Protein AF-A0A1Q8IS11-F1 (afdb_monomer_lite)

Sequence (411 aa):
MTTLADLKPVTKQFVRDIAEKVDHTGHVSLDNYISMMSGQPSTVDTETDCFSIWSDIADAGNDSANPKVLKAGTDANGHAGGGCVFPARVKTFPNQLDNAKLTWKGYMGDMGNDLNRDGTKTCSFPTRTAKLAGTDPAKAVDGTQSAQASSASGDVKADAYATRHNPFVYFHSIIDDIDYCDQHVVNLDDNLENDLKSIDTTPNFVYITPNLCDDGHDGDGTGAAGKGCKSGAAGGLTSIDAFLKKWIPIIQASAAYKQDGLIIINFDESNASSSPMTTTFNSAYTQMNLTINLTGESCCNQQTGPNVKRPEDQIMSTLPIAYASTLGINASSLPSTVQTIQIGMHYDGVGGDRTGAVLLSPFIKAGTTSTTGYNHYSLLKSLEDRFGIPEYLGYADDSKLVTFGSDIFTQ

Radius of gyration: 21.19 Å; chains: 1; bounding box: 54×52×59 Å

Foldseek 3Di:
DDAPVLCVVLCVVPQAKAKAKAWEQAQDQQQRLLCLWQVEGDFLCRSVLNQAQAFAFAFPAADPVDNLYTQGAQTPVRQGRDHQAYELVRDTPVVLCVVVVFFAAEAWEQQVVPCLQQVDQFLGDFLNSCVSVVHDSRRTGNSQPAWDAADPVRNRHTGQTGVSNVNQSRYCNQVVPVVNRRVHGGHHVVPQLVQLQAPVSPGPYYHYDHGQQQNQPQFPQPLPVPRHGSHSHRGHSNNVSVVCVPVVVSNCPGPNQVVWDKDKADHNFDDLVPADWDWDADPQLQEIEIEREQQADADLPRDQHNNDDAFDKDWSDKAFLVCCVVVVHDSVPGDPNHGIYIYMYTYHDSIRGMHIMMMHGPQFGRPQYDHDYHYSLLSSLQVCVVSVPPDRGHNVPPPSRDHDDCSGRVD

pLDDT: mean 90.42, std 12.47, range [31.88, 98.88]

Structure (mmCIF, N/CA/C/O backbone):
data_AF-A0A1Q8IS11-F1
#
_entry.id   AF-A0A1Q8IS11-F1
#
loop_
_atom_site.group_PDB
_atom_site.id
_atom_site.type_symbol
_atom_site.label_atom_id
_atom_site.label_alt_id
_atom_site.label_comp_id
_atom_site.label_asym_id
_atom_site.label_entity_id
_atom_site.label_seq_id
_atom_site.pdbx_PDB_ins_code
_atom_site.Cartn_x
_atom_site.Cartn_y
_atom_site.Cartn_z
_atom_site.occupancy
_atom_site.B_iso_or_equiv
_atom_site.auth_seq_id
_atom_site.auth_comp_id
_atom_site.auth_asym_id
_atom_site.auth_atom_id
_atom_site.pdbx_PDB_model_num
ATOM 1 N N . MET A 1 1 ? 16.739 10.574 5.857 1.00 31.88 1 MET A N 1
ATOM 2 C CA . MET A 1 1 ? 16.396 10.055 7.197 1.00 31.88 1 MET A CA 1
ATOM 3 C C . MET A 1 1 ? 15.252 10.879 7.746 1.00 31.88 1 MET A C 1
ATOM 5 O O . MET A 1 1 ? 15.503 11.950 8.280 1.00 31.88 1 MET A O 1
ATOM 9 N N . THR A 1 2 ? 14.021 10.408 7.578 1.00 38.34 2 THR A N 1
ATOM 10 C CA . THR A 1 2 ? 12.890 10.922 8.354 1.00 38.34 2 THR A CA 1
ATOM 11 C C . THR A 1 2 ? 12.965 10.229 9.702 1.00 38.34 2 THR A C 1
ATOM 13 O O . THR A 1 2 ? 12.857 9.009 9.795 1.00 38.34 2 THR A O 1
ATOM 16 N N . THR A 1 3 ? 13.281 10.979 10.744 1.00 35.69 3 THR A N 1
ATOM 17 C CA . THR A 1 3 ? 13.329 10.462 12.106 1.00 35.69 3 THR A CA 1
ATOM 18 C C . THR A 1 3 ? 12.044 10.837 12.826 1.00 35.69 3 THR A C 1
ATOM 20 O O . THR A 1 3 ? 11.398 11.834 12.520 1.00 35.69 3 THR A O 1
ATOM 23 N N . LEU A 1 4 ? 11.722 10.108 13.890 1.00 34.75 4 LEU A N 1
ATOM 24 C CA . LEU A 1 4 ? 10.670 10.477 14.844 1.00 34.75 4 LEU A CA 1
ATOM 25 C C . LEU A 1 4 ? 10.847 11.906 15.416 1.00 34.75 4 LEU A C 1
ATOM 27 O O . LEU A 1 4 ? 9.915 12.486 15.971 1.00 34.75 4 LEU A O 1
ATOM 31 N N . ALA A 1 5 ? 12.045 12.499 15.288 1.00 37.09 5 ALA A N 1
ATOM 32 C CA . ALA A 1 5 ? 12.305 13.885 15.655 1.00 37.09 5 ALA A CA 1
ATOM 33 C C . ALA A 1 5 ? 11.719 14.910 14.666 1.00 37.09 5 ALA A C 1
ATOM 35 O O . ALA A 1 5 ? 11.425 16.025 15.095 1.00 37.09 5 ALA A O 1
ATOM 36 N N . ASP A 1 6 ? 11.496 14.535 13.408 1.00 41.81 6 ASP A N 1
ATOM 37 C CA . ASP A 1 6 ? 10.987 15.422 12.356 1.00 41.81 6 ASP A CA 1
ATOM 38 C C . ASP A 1 6 ? 9.456 15.573 12.417 1.00 41.81 6 ASP A C 1
ATOM 40 O O . ASP A 1 6 ? 8.917 16.597 12.007 1.00 41.81 6 ASP A O 1
ATOM 44 N N . LEU A 1 7 ? 8.764 14.628 13.069 1.00 42.56 7 LEU A N 1
ATOM 45 C CA . LEU A 1 7 ? 7.340 14.722 13.429 1.00 42.56 7 LEU A CA 1
ATOM 46 C C . LEU A 1 7 ? 7.083 15.494 14.742 1.00 42.56 7 LEU A C 1
ATOM 48 O O . LEU A 1 7 ? 5.935 15.733 15.119 1.00 42.56 7 LEU A O 1
ATOM 52 N N . LYS A 1 8 ? 8.127 15.938 15.461 1.00 40.38 8 LYS A N 1
ATOM 53 C CA . LYS A 1 8 ? 7.973 16.688 16.729 1.00 40.38 8 LYS A CA 1
ATOM 54 C C . LYS A 1 8 ? 7.176 18.002 16.644 1.00 40.38 8 LYS A C 1
ATOM 56 O O . LYS A 1 8 ? 6.603 18.387 17.668 1.00 40.38 8 LYS A O 1
ATOM 61 N N . PRO A 1 9 ? 7.120 18.736 15.513 1.00 44.47 9 PRO A N 1
ATOM 62 C CA . PRO A 1 9 ? 6.219 19.881 15.388 1.00 44.47 9 PRO A CA 1
ATOM 63 C C . PRO A 1 9 ? 4.739 19.469 15.408 1.00 44.47 9 PRO A C 1
ATOM 65 O O . PRO A 1 9 ? 3.927 20.216 15.955 1.00 44.47 9 PRO A O 1
ATOM 68 N N . VAL A 1 10 ? 4.414 18.277 14.889 1.00 42.47 10 VAL A N 1
ATOM 69 C CA . VAL A 1 10 ? 3.058 17.702 14.872 1.00 42.47 10 VAL A CA 1
ATOM 70 C C . VAL A 1 10 ? 2.646 17.288 16.290 1.00 42.47 10 VAL A C 1
ATOM 72 O O . VAL A 1 10 ? 1.553 17.609 16.744 1.00 42.47 10 VAL A O 1
ATOM 75 N N . THR A 1 11 ? 3.558 16.676 17.054 1.00 42.41 11 THR A N 1
ATOM 76 C CA . THR A 1 11 ? 3.257 16.059 18.364 1.00 42.41 11 THR A CA 1
ATOM 77 C C . THR A 1 11 ? 3.253 17.015 19.562 1.00 42.41 11 THR A C 1
ATOM 79 O O . THR A 1 11 ? 2.753 16.662 20.630 1.00 42.41 11 THR A O 1
ATOM 82 N N . LYS A 1 12 ? 3.727 18.266 19.436 1.00 39.38 12 LYS A N 1
ATOM 83 C CA . LYS A 1 12 ? 3.668 19.239 20.553 1.00 39.38 12 LYS A CA 1
ATOM 84 C C . LYS A 1 12 ? 2.240 19.597 20.988 1.00 39.38 12 LYS A C 1
ATOM 86 O O . LYS A 1 12 ? 2.052 19.963 22.147 1.00 39.38 12 LYS A O 1
ATOM 91 N N . GLN A 1 13 ? 1.251 19.480 20.099 1.00 38.78 13 GLN A N 1
ATOM 92 C CA . GLN A 1 13 ? -0.168 19.679 20.432 1.00 38.78 13 GLN A CA 1
ATOM 93 C C . GLN A 1 13 ? -0.828 18.389 20.972 1.00 38.78 13 GLN A C 1
ATOM 95 O O . GLN A 1 13 ? -1.862 18.460 21.635 1.00 38.78 13 GLN A O 1
ATOM 100 N N . PHE A 1 14 ? -0.210 17.226 20.738 1.00 43.41 14 PHE A N 1
ATOM 101 C CA . PHE A 1 14 ? -0.765 15.893 20.979 1.00 43.41 14 PHE A CA 1
ATOM 102 C C . PHE A 1 14 ? 0.185 15.045 21.836 1.00 43.41 14 PHE A C 1
ATOM 104 O O . PHE A 1 14 ? 0.576 13.966 21.442 1.00 43.41 14 PHE A O 1
ATOM 111 N N . VAL A 1 15 ? 0.612 15.508 23.015 1.00 33.94 15 VAL A N 1
ATOM 112 C CA . VAL A 1 15 ? 1.501 14.703 23.882 1.00 33.94 15 VAL A CA 1
ATOM 113 C C . VAL A 1 15 ? 0.713 13.533 24.503 1.00 33.94 15 VAL A C 1
ATOM 115 O O . VAL A 1 15 ? 0.261 13.629 25.647 1.00 33.94 15 VAL A O 1
ATOM 118 N N . ARG A 1 16 ? 0.500 12.447 23.741 1.00 45.62 16 ARG A N 1
ATOM 119 C CA . ARG A 1 16 ? -0.103 11.166 24.170 1.00 45.62 16 ARG A CA 1
ATOM 120 C C . ARG A 1 16 ? 0.526 9.933 23.494 1.00 45.62 16 ARG A C 1
ATOM 122 O O . ARG A 1 16 ? -0.099 8.881 23.457 1.00 45.62 16 ARG A O 1
ATOM 129 N N . ASP A 1 17 ? 1.760 10.044 23.017 1.00 49.34 17 ASP A N 1
ATOM 130 C CA . ASP A 1 17 ? 2.193 9.212 21.885 1.00 49.34 17 ASP A CA 1
ATOM 131 C C . ASP A 1 17 ? 3.237 8.167 22.283 1.00 49.34 17 ASP A C 1
ATOM 133 O O . ASP A 1 17 ? 4.043 8.427 23.186 1.00 49.34 17 ASP A O 1
ATOM 137 N N . ILE A 1 18 ? 3.240 7.026 21.578 1.00 51.34 18 ILE A N 1
ATOM 138 C CA . ILE A 1 18 ? 4.389 6.110 21.546 1.00 51.34 18 ILE A CA 1
ATOM 139 C C . ILE A 1 18 ? 5.316 6.478 20.398 1.00 51.34 18 ILE A C 1
ATOM 141 O O . ILE A 1 18 ? 4.860 6.736 19.296 1.00 51.34 18 ILE A O 1
ATOM 145 N N . ALA A 1 19 ? 6.617 6.504 20.665 1.00 56.28 19 ALA A N 1
ATOM 146 C CA . ALA A 1 19 ? 7.653 6.528 19.643 1.00 56.28 19 ALA A CA 1
ATOM 147 C C . ALA A 1 19 ? 8.248 5.125 19.511 1.00 56.28 19 ALA A C 1
ATOM 149 O O . ALA A 1 19 ? 8.903 4.653 20.448 1.00 56.28 19 ALA A O 1
ATOM 150 N N . GLU A 1 20 ? 8.019 4.476 18.373 1.00 59.84 20 GLU A N 1
ATOM 151 C CA . GLU A 1 20 ? 8.455 3.100 18.128 1.00 59.84 20 GLU A CA 1
ATOM 152 C C . GLU A 1 20 ? 9.452 3.010 16.985 1.00 59.84 20 GLU A C 1
ATOM 154 O O . GLU A 1 20 ? 9.694 3.961 16.245 1.00 59.84 20 GLU A O 1
ATOM 159 N N . LYS A 1 21 ? 10.059 1.838 16.875 1.00 66.12 21 LYS A N 1
ATOM 160 C CA . LYS A 1 21 ? 11.059 1.509 15.881 1.00 66.12 21 LYS A CA 1
ATOM 161 C C . LYS A 1 21 ? 10.527 0.337 15.065 1.00 66.12 21 LYS A C 1
ATOM 163 O O . LYS A 1 21 ? 10.546 -0.787 15.562 1.00 66.12 21 LYS A O 1
ATOM 168 N N . VAL A 1 22 ? 10.082 0.628 13.848 1.00 73.38 22 VAL A N 1
ATOM 169 C CA . VAL A 1 22 ? 9.488 -0.358 12.941 1.00 73.38 22 VAL A CA 1
ATOM 170 C C . VAL A 1 22 ? 10.417 -0.562 11.752 1.00 73.38 22 VAL A C 1
ATOM 172 O O . VAL A 1 22 ? 10.880 0.404 11.142 1.00 73.38 22 VAL A O 1
ATOM 175 N N . ASP A 1 23 ? 10.726 -1.818 11.468 1.00 78.31 23 ASP A N 1
ATOM 176 C CA . ASP A 1 23 ? 11.488 -2.246 10.303 1.00 78.31 23 ASP A CA 1
ATOM 177 C C . ASP A 1 23 ? 10.505 -2.667 9.198 1.00 78.31 23 ASP A C 1
ATOM 179 O O . ASP A 1 23 ? 9.564 -3.421 9.441 1.00 78.31 23 ASP A O 1
ATOM 183 N N . HIS A 1 24 ? 10.690 -2.162 7.983 1.00 79.81 24 HIS A N 1
ATOM 184 C CA . HIS A 1 24 ? 9.765 -2.414 6.873 1.00 79.81 24 HIS A CA 1
ATOM 185 C C . HIS A 1 24 ? 10.106 -3.747 6.213 1.00 79.81 24 HIS A C 1
ATOM 187 O O . HIS A 1 24 ? 11.217 -4.276 6.353 1.00 79.81 24 HIS A O 1
ATOM 193 N N . THR A 1 25 ? 9.146 -4.312 5.491 1.00 81.94 25 THR A N 1
ATOM 194 C CA . THR A 1 25 ? 9.312 -5.611 4.842 1.00 81.94 25 THR A CA 1
ATOM 195 C C . THR A 1 25 ? 9.856 -5.541 3.419 1.00 81.94 25 THR A C 1
ATOM 197 O O . THR A 1 25 ? 10.263 -6.574 2.896 1.00 81.94 25 THR A O 1
ATOM 200 N N . GLY A 1 26 ? 9.901 -4.345 2.835 1.00 83.44 26 GLY A N 1
ATOM 201 C CA . GLY A 1 26 ? 10.316 -4.092 1.461 1.00 83.44 26 GLY A CA 1
ATOM 202 C C . GLY A 1 26 ? 10.791 -2.659 1.227 1.00 83.44 26 GLY A C 1
ATOM 203 O O . GLY A 1 26 ? 10.604 -1.790 2.072 1.00 83.44 26 GLY A O 1
ATOM 204 N N . HIS A 1 27 ? 11.456 -2.400 0.104 1.00 83.75 27 HIS A N 1
ATOM 205 C CA . HIS A 1 27 ? 12.133 -1.116 -0.154 1.00 83.75 27 HIS A CA 1
ATOM 206 C C . HIS A 1 27 ? 11.302 -0.081 -0.917 1.00 83.75 27 HIS A C 1
ATOM 208 O O . HIS A 1 27 ? 11.770 1.041 -1.118 1.00 83.75 27 HIS A O 1
ATOM 214 N N . VAL A 1 28 ? 10.121 -0.475 -1.377 1.00 87.00 28 VAL A N 1
ATOM 215 C CA . VAL A 1 28 ? 9.172 0.368 -2.105 1.00 87.00 28 VAL A CA 1
ATOM 216 C C . VAL A 1 28 ? 7.803 0.250 -1.442 1.00 87.00 28 VAL A C 1
ATOM 218 O O . VAL A 1 28 ? 7.629 -0.552 -0.532 1.00 87.00 28 VAL A O 1
ATOM 221 N N . SER A 1 29 ? 6.820 1.023 -1.874 1.00 91.38 29 SER A N 1
ATOM 222 C CA . SER A 1 29 ? 5.549 1.111 -1.159 1.00 91.38 29 SER A CA 1
ATOM 223 C C . SER A 1 29 ? 4.755 -0.198 -1.136 1.00 91.38 29 SER A C 1
ATOM 225 O O . SER A 1 29 ? 4.300 -0.665 -0.088 1.00 91.38 29 SER A O 1
ATOM 227 N N . LEU A 1 30 ? 4.557 -0.817 -2.296 1.00 94.94 30 LEU A N 1
ATOM 228 C CA . LEU A 1 30 ? 3.532 -1.840 -2.491 1.00 94.94 30 LEU A CA 1
ATOM 229 C C . LEU A 1 30 ? 3.745 -3.107 -1.650 1.00 94.94 30 LEU A C 1
ATOM 231 O O . LEU A 1 30 ? 2.803 -3.621 -1.038 1.00 94.94 30 LEU A O 1
ATOM 235 N N . ASP A 1 31 ? 4.960 -3.644 -1.620 1.00 92.81 31 ASP A N 1
ATOM 236 C CA . ASP A 1 31 ? 5.249 -4.895 -0.917 1.00 92.81 31 ASP A CA 1
ATOM 237 C C . ASP A 1 31 ? 5.097 -4.768 0.607 1.00 92.81 31 ASP A C 1
ATOM 239 O O . ASP A 1 31 ? 4.679 -5.720 1.281 1.00 92.81 31 ASP A O 1
ATOM 243 N N . ASN A 1 32 ? 5.319 -3.575 1.151 1.00 94.25 32 ASN A N 1
ATOM 244 C CA . ASN A 1 32 ? 5.019 -3.241 2.536 1.00 94.25 32 ASN A CA 1
ATOM 245 C C . ASN A 1 32 ? 3.517 -3.259 2.829 1.00 94.25 32 ASN A C 1
ATOM 247 O O . ASN A 1 32 ? 3.076 -3.897 3.791 1.00 94.25 32 ASN A O 1
ATOM 251 N N . TYR A 1 33 ? 2.711 -2.634 1.969 1.00 96.50 33 TYR A N 1
ATOM 252 C CA . TYR A 1 33 ? 1.252 -2.652 2.077 1.00 96.50 33 TYR A CA 1
ATOM 253 C C . TYR A 1 33 ? 0.671 -4.072 1.985 1.00 96.50 33 TYR A C 1
ATOM 255 O O . TYR A 1 33 ? -0.190 -4.451 2.789 1.00 96.50 33 TYR A O 1
ATOM 263 N N . ILE A 1 34 ? 1.187 -4.890 1.063 1.00 97.50 34 ILE A N 1
ATOM 264 C CA . ILE A 1 34 ? 0.843 -6.314 0.928 1.00 97.50 34 ILE A CA 1
ATOM 265 C C . ILE A 1 34 ? 1.185 -7.078 2.210 1.00 97.50 34 ILE A C 1
ATOM 267 O O . ILE A 1 34 ? 0.345 -7.826 2.727 1.00 97.50 34 ILE A O 1
ATOM 271 N N . SER A 1 35 ? 2.384 -6.864 2.753 1.00 96.00 35 SER A N 1
ATOM 272 C CA . SER A 1 35 ? 2.850 -7.533 3.969 1.00 96.00 35 SER A CA 1
ATOM 273 C C . SER A 1 35 ? 1.969 -7.196 5.170 1.00 96.00 35 SER A C 1
ATOM 275 O O . SER A 1 35 ? 1.545 -8.106 5.886 1.00 96.00 35 SER A O 1
ATOM 277 N N . MET A 1 36 ? 1.613 -5.917 5.346 1.00 95.75 36 MET A N 1
ATOM 278 C CA . MET A 1 36 ? 0.728 -5.466 6.425 1.00 95.75 36 MET A CA 1
ATOM 279 C C . MET A 1 36 ? -0.668 -6.092 6.345 1.00 95.75 36 MET A C 1
ATOM 281 O O . MET A 1 36 ? -1.251 -6.387 7.383 1.00 95.75 36 MET A O 1
ATOM 285 N N . MET A 1 37 ? -1.226 -6.287 5.145 1.00 97.75 37 MET A N 1
ATOM 286 C CA . MET A 1 37 ? -2.617 -6.739 4.988 1.00 97.75 37 MET A CA 1
ATOM 287 C C . MET A 1 37 ? -2.779 -8.239 4.741 1.00 97.75 37 MET A C 1
ATOM 289 O O . MET A 1 37 ? -3.901 -8.730 4.798 1.00 97.75 37 MET A O 1
ATOM 293 N N . SER A 1 38 ? -1.717 -8.983 4.436 1.00 98.31 38 SER A N 1
ATOM 294 C CA . SER A 1 38 ? -1.836 -10.402 4.053 1.00 98.31 38 SER A CA 1
ATOM 295 C C . SER A 1 38 ? -0.737 -11.313 4.594 1.00 98.31 38 SER A C 1
ATOM 297 O O . SER A 1 38 ? -0.804 -12.534 4.431 1.00 98.31 38 SER A O 1
ATOM 299 N N . GLY A 1 39 ? 0.317 -10.736 5.173 1.00 97.50 39 GLY A N 1
ATOM 300 C CA . GLY A 1 39 ? 1.503 -11.473 5.587 1.00 97.50 39 GLY A CA 1
ATOM 301 C C . GLY A 1 39 ? 2.279 -12.099 4.425 1.00 97.50 39 GLY A C 1
ATOM 302 O O . GLY A 1 39 ? 3.190 -12.887 4.674 1.00 97.50 39 GLY A O 1
ATOM 303 N N . GLN A 1 40 ? 1.918 -11.810 3.171 1.00 97.88 40 GLN A N 1
ATOM 304 C CA . GLN A 1 40 ? 2.661 -12.284 2.009 1.00 97.88 40 GLN A CA 1
ATOM 305 C C . GLN A 1 40 ? 3.934 -11.448 1.825 1.00 97.88 40 GLN A C 1
ATOM 307 O O . GLN A 1 40 ? 3.857 -10.226 1.932 1.00 97.88 40 GLN A O 1
ATOM 312 N N . PRO A 1 41 ? 5.082 -12.082 1.529 1.00 95.25 41 PRO A N 1
ATOM 313 C CA . PRO A 1 41 ? 6.267 -11.377 1.062 1.00 95.25 41 PRO A CA 1
ATOM 314 C C . PRO A 1 41 ? 6.088 -10.902 -0.383 1.00 95.25 41 PRO A C 1
ATOM 316 O O . PRO A 1 41 ? 5.142 -11.303 -1.071 1.00 95.25 41 PRO A O 1
ATOM 319 N N . SER A 1 42 ? 7.034 -10.091 -0.853 1.00 93.12 42 SER A N 1
ATOM 320 C CA . SER A 1 42 ? 7.043 -9.586 -2.221 1.00 93.12 42 SER A CA 1
ATOM 321 C C . SER A 1 42 ? 7.127 -10.701 -3.273 1.00 93.12 42 SER A C 1
ATOM 323 O O . SER A 1 42 ? 7.607 -11.813 -3.027 1.00 93.12 42 SER A O 1
ATOM 325 N N . THR A 1 43 ? 6.645 -10.390 -4.471 1.00 93.44 43 THR A N 1
ATOM 326 C CA . THR A 1 43 ? 7.052 -10.981 -5.746 1.00 93.44 43 THR A CA 1
ATOM 327 C C . THR A 1 43 ? 8.051 -10.052 -6.438 1.00 93.44 43 THR A C 1
ATOM 329 O O . THR A 1 43 ? 8.249 -8.914 -6.007 1.00 93.44 43 THR A O 1
ATOM 332 N N . VAL A 1 44 ? 8.628 -10.513 -7.550 1.00 91.50 44 VAL A N 1
ATOM 333 C CA . VAL A 1 44 ? 9.525 -9.706 -8.398 1.00 91.50 44 VAL A CA 1
ATOM 334 C C . VAL A 1 44 ? 8.859 -8.407 -8.875 1.00 91.50 44 VAL A C 1
ATOM 336 O O . VAL A 1 44 ? 9.507 -7.368 -8.963 1.00 91.50 44 VAL A O 1
ATOM 339 N N . ASP A 1 45 ? 7.555 -8.434 -9.163 1.00 92.12 45 ASP A N 1
ATOM 340 C CA . ASP A 1 45 ? 6.854 -7.243 -9.649 1.00 92.12 45 ASP A CA 1
ATOM 341 C C . ASP A 1 45 ? 6.380 -6.347 -8.494 1.00 92.12 45 ASP A C 1
ATOM 343 O O . ASP A 1 45 ? 6.439 -5.123 -8.610 1.00 92.12 45 ASP A O 1
ATOM 347 N N . THR A 1 46 ? 5.976 -6.904 -7.344 1.00 93.44 46 THR A N 1
ATOM 348 C CA . THR A 1 46 ? 5.519 -6.069 -6.218 1.00 93.44 46 THR A CA 1
ATOM 349 C C . THR A 1 46 ? 6.662 -5.348 -5.507 1.00 93.44 46 THR A C 1
ATOM 351 O O . THR A 1 46 ? 6.437 -4.261 -4.992 1.00 93.44 46 THR A O 1
ATOM 354 N N . GLU A 1 47 ? 7.887 -5.898 -5.500 1.00 89.75 47 GLU A N 1
ATOM 355 C CA . GLU A 1 47 ? 9.075 -5.190 -4.970 1.00 89.75 47 GLU A CA 1
ATOM 356 C C . GLU A 1 47 ? 9.543 -4.035 -5.870 1.00 89.75 47 GLU A C 1
ATOM 358 O O . GLU A 1 47 ? 10.489 -3.324 -5.533 1.00 89.75 47 GLU A O 1
ATOM 363 N N . THR A 1 48 ? 8.867 -3.836 -7.006 1.00 89.06 48 THR A N 1
ATOM 364 C CA . THR A 1 48 ? 9.032 -2.697 -7.913 1.00 89.06 48 THR A CA 1
ATOM 365 C C . THR A 1 48 ? 7.718 -1.928 -8.089 1.00 89.06 48 THR A C 1
ATOM 367 O O . THR A 1 48 ? 7.469 -1.373 -9.152 1.00 89.06 48 THR A O 1
ATOM 370 N N . ASP A 1 49 ? 6.827 -1.924 -7.091 1.00 92.75 49 ASP A N 1
ATOM 371 C CA . ASP A 1 49 ? 5.526 -1.230 -7.135 1.00 92.75 49 ASP A CA 1
ATOM 372 C C . ASP A 1 49 ? 4.628 -1.590 -8.329 1.00 92.75 49 ASP A C 1
ATOM 374 O O . ASP A 1 49 ? 3.666 -0.878 -8.627 1.00 92.75 49 ASP A O 1
ATOM 378 N N . CYS A 1 50 ? 4.909 -2.695 -9.024 1.00 92.69 50 CYS A N 1
ATOM 379 C CA . CYS A 1 50 ? 4.221 -3.066 -10.251 1.00 92.69 50 CYS A CA 1
ATOM 380 C C . CYS A 1 50 ? 4.265 -1.978 -11.344 1.00 92.69 50 CYS A C 1
ATOM 382 O O . CYS A 1 50 ? 3.271 -1.744 -12.033 1.00 92.69 50 CYS A O 1
ATOM 384 N N . PHE A 1 51 ? 5.423 -1.328 -11.548 1.00 86.88 51 PHE A N 1
ATOM 385 C CA . PHE A 1 51 ? 5.617 -0.319 -12.612 1.00 86.88 51 PHE A CA 1
ATOM 386 C C . PHE A 1 51 ? 5.365 -0.840 -14.035 1.00 86.88 51 PHE A C 1
ATOM 388 O O . PHE A 1 51 ? 5.114 -0.055 -14.954 1.00 86.88 51 PHE A O 1
ATOM 395 N N . SER A 1 52 ? 5.497 -2.149 -14.230 1.00 85.62 52 SER A N 1
ATOM 396 C CA . SER A 1 52 ? 5.363 -2.803 -15.528 1.00 85.62 52 SER A CA 1
ATOM 397 C C . SER A 1 52 ? 3.898 -3.147 -15.832 1.00 85.62 52 SER A C 1
ATOM 399 O O . SER A 1 52 ? 2.961 -2.442 -15.456 1.00 85.62 52 SER A O 1
ATOM 401 N N . ILE A 1 53 ? 3.684 -4.214 -16.597 1.00 88.75 53 ILE A N 1
ATOM 402 C CA . ILE A 1 53 ? 2.353 -4.705 -16.919 1.00 88.75 53 ILE A CA 1
ATOM 403 C C . ILE A 1 53 ? 1.648 -5.204 -15.654 1.00 88.75 53 ILE A C 1
ATOM 405 O O . ILE A 1 53 ? 2.186 -6.010 -14.895 1.00 88.75 53 ILE A O 1
ATOM 409 N N . TRP A 1 54 ? 0.423 -4.735 -15.444 1.00 93.62 54 TRP A N 1
ATOM 410 C CA . TRP A 1 54 ? -0.427 -5.228 -14.375 1.00 93.62 54 TRP A CA 1
ATOM 411 C C . TRP A 1 54 ? -0.881 -6.642 -14.722 1.00 93.62 54 TRP A C 1
ATOM 413 O O . TRP A 1 54 ? -1.605 -6.849 -15.698 1.00 93.62 54 TRP A O 1
ATOM 423 N N . SER A 1 55 ? -0.447 -7.621 -13.935 1.00 94.00 55 SER A N 1
ATOM 424 C CA . SER A 1 55 ? -0.667 -9.034 -14.234 1.00 94.00 55 SER A CA 1
ATOM 425 C C . SER A 1 55 ? -0.986 -9.848 -12.988 1.00 94.00 55 SER A C 1
ATOM 427 O O . SER A 1 55 ? -0.633 -9.477 -11.866 1.00 94.00 55 SER A O 1
ATOM 429 N N . ASP A 1 56 ? -1.661 -10.972 -13.194 1.00 96.00 56 ASP A N 1
ATOM 430 C CA . ASP A 1 56 ? -1.974 -11.909 -12.123 1.00 96.00 56 ASP A CA 1
ATOM 431 C C . ASP A 1 56 ? -0.743 -12.757 -11.801 1.00 96.00 56 ASP A C 1
ATOM 433 O O . ASP A 1 56 ? -0.007 -13.196 -12.693 1.00 96.00 56 ASP A O 1
ATOM 437 N N . ILE A 1 57 ? -0.542 -13.041 -10.518 1.00 96.38 57 ILE A N 1
ATOM 438 C CA . ILE A 1 57 ? 0.485 -13.981 -10.085 1.00 96.38 57 ILE A CA 1
ATOM 439 C C . ILE A 1 57 ? 0.083 -15.383 -10.538 1.00 96.38 57 ILE A C 1
ATOM 441 O O . ILE A 1 57 ? -0.980 -15.900 -10.180 1.00 96.38 57 ILE A O 1
ATOM 445 N N . ALA A 1 58 ? 0.969 -16.043 -11.284 1.00 95.88 58 ALA A N 1
ATOM 446 C CA . ALA A 1 58 ? 0.807 -17.457 -11.584 1.00 95.88 58 ALA A CA 1
ATOM 447 C C . ALA A 1 58 ? 0.931 -18.276 -10.294 1.00 95.88 58 ALA A C 1
ATOM 449 O O . ALA A 1 58 ? 1.986 -18.318 -9.667 1.00 95.88 58 ALA A O 1
ATOM 450 N N . ASP A 1 59 ? -0.138 -18.954 -9.898 1.00 96.19 59 ASP A N 1
ATOM 451 C CA . ASP A 1 59 ? -0.162 -19.759 -8.681 1.00 96.19 59 ASP A CA 1
ATOM 452 C C . ASP A 1 59 ? 0.629 -21.069 -8.856 1.00 96.19 59 ASP A C 1
ATOM 454 O O . ASP A 1 59 ? 0.208 -21.972 -9.582 1.00 96.19 59 ASP A O 1
ATOM 458 N N . ALA A 1 60 ? 1.771 -21.191 -8.173 1.00 96.88 60 ALA A N 1
ATOM 459 C CA . ALA A 1 60 ? 2.586 -22.408 -8.133 1.00 96.88 60 ALA A CA 1
ATOM 460 C C . ALA A 1 60 ? 2.499 -23.139 -6.781 1.00 96.88 60 ALA A C 1
ATOM 462 O O . ALA A 1 60 ? 3.395 -23.911 -6.419 1.00 96.88 60 ALA A O 1
ATOM 463 N N . GLY A 1 61 ? 1.407 -22.925 -6.046 1.00 97.19 61 GLY A N 1
ATOM 464 C CA . GLY A 1 61 ? 1.144 -23.528 -4.748 1.00 97.19 61 GLY A CA 1
ATOM 465 C C . GL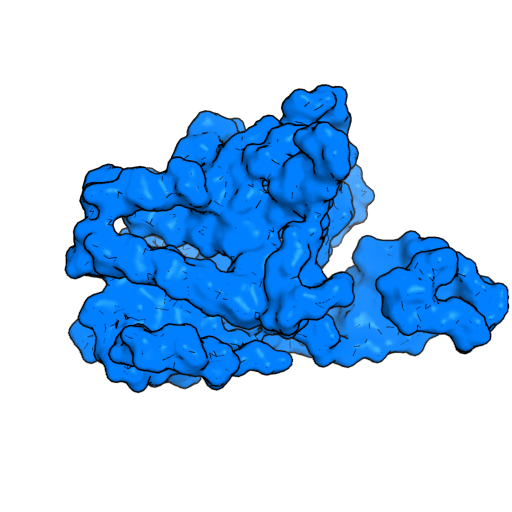Y A 1 61 ? 1.686 -22.698 -3.589 1.00 97.19 61 GLY A C 1
ATOM 466 O O . GLY A 1 61 ? 1.744 -21.469 -3.640 1.00 97.19 61 GLY A O 1
ATOM 467 N N . ASN A 1 62 ? 2.043 -23.377 -2.505 1.00 97.56 62 ASN A N 1
ATOM 468 C CA . ASN A 1 62 ? 2.518 -22.727 -1.291 1.00 97.56 62 ASN A CA 1
ATOM 469 C C . ASN A 1 62 ? 4.020 -22.927 -1.121 1.00 97.56 62 ASN A C 1
ATOM 471 O O . ASN A 1 62 ? 4.599 -23.893 -1.631 1.00 97.56 62 ASN A O 1
ATOM 475 N N . ASP A 1 63 ? 4.639 -22.025 -0.371 1.00 96.31 63 ASP A N 1
ATOM 476 C CA . ASP A 1 63 ? 5.997 -22.225 0.091 1.00 96.31 63 ASP A CA 1
ATOM 477 C C . ASP A 1 63 ? 6.101 -23.483 0.965 1.00 96.31 63 ASP A C 1
ATOM 479 O O . ASP A 1 63 ? 5.214 -23.835 1.744 1.00 96.31 63 ASP A O 1
ATOM 483 N N . SER A 1 64 ? 7.226 -24.173 0.815 1.00 93.62 64 SER A N 1
ATOM 484 C CA . SER A 1 64 ? 7.549 -25.365 1.590 1.00 93.62 64 SER A CA 1
ATOM 485 C C . SER A 1 64 ? 7.918 -25.054 3.040 1.00 93.62 64 SER A C 1
ATOM 487 O O . SER A 1 64 ? 7.693 -25.905 3.899 1.00 93.62 64 SER A O 1
ATOM 489 N N . ALA A 1 65 ? 8.478 -23.868 3.320 1.00 92.19 65 ALA A N 1
ATOM 490 C CA . ALA A 1 65 ? 8.839 -23.470 4.679 1.00 92.19 65 ALA A CA 1
ATOM 491 C C . ALA A 1 65 ? 7.642 -22.873 5.431 1.00 92.19 65 ALA A C 1
ATOM 493 O O . ALA A 1 65 ? 7.481 -23.144 6.621 1.00 92.19 65 ALA A O 1
ATOM 494 N N . ASN A 1 66 ? 6.775 -22.128 4.740 1.00 94.31 66 ASN A N 1
ATOM 495 C CA . ASN A 1 66 ? 5.513 -21.651 5.291 1.00 94.31 66 ASN A CA 1
ATOM 496 C C . ASN A 1 66 ? 4.333 -21.897 4.326 1.00 94.31 66 ASN A C 1
ATOM 498 O O . ASN A 1 66 ? 4.156 -21.144 3.367 1.00 94.31 66 ASN A O 1
ATOM 502 N N . PRO A 1 67 ? 3.446 -22.875 4.598 1.00 95.75 67 PRO A N 1
ATOM 503 C CA . PRO A 1 67 ? 2.332 -23.200 3.708 1.00 95.75 67 PRO A CA 1
ATOM 504 C C . PRO A 1 67 ? 1.256 -22.104 3.618 1.00 95.75 67 PRO A C 1
ATOM 506 O O . PRO A 1 67 ? 0.322 -22.249 2.831 1.00 95.75 67 PRO A O 1
ATOM 509 N N . LYS A 1 68 ? 1.356 -21.027 4.408 1.00 96.31 68 LYS A N 1
ATOM 510 C CA . LYS A 1 68 ? 0.486 -19.844 4.326 1.00 96.31 68 LYS A CA 1
ATOM 511 C C . LYS A 1 68 ? 1.012 -18.779 3.359 1.00 96.31 68 LYS A C 1
ATOM 513 O O . LYS A 1 68 ? 0.319 -17.795 3.107 1.00 96.31 68 LYS A O 1
ATOM 518 N N . VAL A 1 69 ? 2.216 -18.959 2.820 1.00 97.81 69 VAL A N 1
ATOM 519 C CA . VAL A 1 69 ? 2.836 -18.058 1.846 1.00 97.81 69 VAL A CA 1
ATOM 520 C C . VAL A 1 69 ? 2.673 -18.625 0.436 1.00 97.81 69 VAL A C 1
ATOM 522 O O . VAL A 1 69 ? 2.942 -19.801 0.188 1.00 97.81 69 VAL A O 1
ATOM 525 N N . LEU A 1 70 ? 2.219 -17.787 -0.494 1.00 98.06 70 LEU A N 1
ATOM 526 C CA . LEU A 1 70 ? 2.113 -18.092 -1.915 1.00 98.06 70 LEU A CA 1
ATOM 527 C C . LEU A 1 70 ? 3.505 -18.261 -2.520 1.00 98.06 70 LEU A C 1
ATOM 529 O O . LEU A 1 70 ? 4.367 -17.391 -2.390 1.00 98.06 70 LEU A O 1
ATOM 533 N N . LYS A 1 71 ? 3.673 -19.349 -3.268 1.00 97.31 71 LYS A N 1
ATOM 534 C CA . LYS A 1 71 ? 4.764 -19.508 -4.215 1.00 97.31 71 LYS A CA 1
ATOM 535 C C . LYS A 1 71 ? 4.274 -19.124 -5.610 1.00 97.31 71 LYS A C 1
ATOM 537 O O . LYS A 1 71 ? 3.400 -19.786 -6.170 1.00 97.31 71 LYS A O 1
ATOM 542 N N . ALA A 1 72 ? 4.862 -18.078 -6.166 1.00 96.44 72 ALA A N 1
ATOM 543 C CA . ALA A 1 72 ? 4.642 -17.631 -7.525 1.00 96.44 72 ALA A CA 1
ATOM 544 C C . ALA A 1 72 ? 5.350 -18.561 -8.525 1.00 96.44 72 ALA A C 1
ATOM 546 O O . ALA A 1 72 ? 6.458 -19.060 -8.302 1.00 96.44 72 ALA A O 1
ATOM 547 N N . GLY A 1 73 ? 4.666 -18.825 -9.629 1.00 95.00 73 GLY A N 1
ATOM 548 C CA . GLY A 1 73 ? 5.171 -19.526 -10.797 1.00 95.00 73 GLY A CA 1
ATOM 549 C C . GLY A 1 73 ? 5.784 -18.557 -11.798 1.00 95.00 73 GLY A C 1
ATOM 550 O O . GLY A 1 73 ? 6.357 -17.536 -11.436 1.00 95.00 73 GLY A O 1
ATOM 551 N N . THR A 1 74 ? 5.667 -18.892 -13.077 1.00 92.31 74 THR A N 1
ATOM 552 C CA . THR A 1 74 ? 5.986 -17.973 -14.171 1.00 92.31 74 THR A CA 1
ATOM 553 C C . THR A 1 74 ? 4.688 -17.369 -14.674 1.00 92.31 74 THR A C 1
ATOM 555 O O . THR A 1 74 ? 3.790 -18.121 -15.059 1.00 92.31 74 THR A O 1
ATOM 558 N N . ASP A 1 75 ? 4.583 -16.043 -14.627 1.00 82.50 75 ASP A N 1
ATOM 559 C CA . ASP A 1 75 ? 3.396 -15.317 -15.076 1.00 82.50 75 ASP A CA 1
ATOM 560 C C . ASP A 1 75 ? 3.172 -15.447 -16.600 1.00 82.50 75 ASP A C 1
ATOM 562 O O . ASP A 1 75 ? 3.968 -16.040 -17.339 1.00 82.50 75 ASP A O 1
ATOM 566 N N . ALA A 1 76 ? 2.072 -14.873 -17.093 1.00 76.88 76 ALA A N 1
ATOM 567 C CA . ALA A 1 76 ? 1.740 -14.884 -18.519 1.00 76.88 76 ALA A CA 1
ATOM 568 C C . ALA A 1 76 ? 2.757 -14.128 -19.404 1.00 76.88 76 ALA A C 1
ATOM 570 O O . ALA A 1 76 ? 2.769 -14.326 -20.621 1.00 76.88 76 ALA A O 1
ATOM 571 N N . ASN A 1 77 ? 3.613 -13.296 -18.806 1.00 76.62 77 ASN A N 1
ATOM 572 C CA . ASN A 1 77 ? 4.634 -12.493 -19.478 1.00 76.62 77 ASN A CA 1
ATOM 573 C C . ASN A 1 77 ? 6.017 -13.163 -19.463 1.00 76.62 77 ASN A C 1
ATOM 575 O O . ASN A 1 77 ? 6.949 -12.670 -20.097 1.00 76.62 77 ASN A O 1
ATOM 579 N N . GLY A 1 78 ? 6.153 -14.312 -18.794 1.00 81.06 78 GLY A N 1
ATOM 580 C CA . GLY A 1 78 ? 7.416 -15.034 -18.665 1.00 81.06 78 GLY A CA 1
ATOM 581 C C . GLY A 1 78 ? 8.251 -14.628 -17.446 1.00 81.06 78 GLY A C 1
ATOM 582 O O . GLY A 1 78 ? 9.387 -15.091 -17.323 1.00 81.06 78 GLY A O 1
ATOM 583 N N . HIS A 1 79 ? 7.717 -13.812 -16.535 1.00 81.38 79 HIS A N 1
ATOM 584 C CA . HIS A 1 79 ? 8.371 -13.409 -15.293 1.00 81.38 79 HIS A CA 1
ATOM 585 C C . HIS A 1 79 ? 8.223 -14.513 -14.240 1.00 81.38 79 HIS A C 1
ATOM 587 O O . HIS A 1 79 ? 7.154 -14.754 -13.674 1.00 81.38 79 HIS A O 1
ATOM 593 N N . ALA A 1 80 ? 9.314 -15.238 -13.990 1.00 86.12 80 ALA A N 1
ATOM 594 C CA . ALA A 1 80 ? 9.374 -16.218 -12.912 1.00 86.12 80 ALA A CA 1
ATOM 595 C C . ALA A 1 80 ? 9.398 -15.510 -11.552 1.00 86.12 80 ALA A C 1
ATOM 597 O O . ALA A 1 80 ? 10.241 -14.649 -11.332 1.00 86.12 80 ALA A O 1
ATOM 598 N N . GLY A 1 81 ? 8.502 -15.903 -10.647 1.00 84.44 81 GLY A N 1
ATOM 599 C CA . GLY A 1 81 ? 8.342 -15.242 -9.355 1.00 84.44 81 GLY A CA 1
ATOM 600 C C . GLY A 1 81 ? 7.628 -13.889 -9.436 1.00 84.44 81 GLY A C 1
ATOM 601 O O . GLY A 1 81 ? 7.632 -13.175 -8.440 1.00 84.44 81 GLY A O 1
ATOM 602 N N . GLY A 1 82 ? 7.059 -13.531 -10.597 1.00 87.25 82 GLY A N 1
ATOM 603 C CA . GLY A 1 82 ? 6.389 -12.252 -10.855 1.00 87.25 82 GLY A CA 1
ATOM 604 C C . GLY A 1 82 ? 4.865 -12.282 -10.697 1.00 87.25 82 GLY A C 1
ATOM 605 O O . GLY A 1 82 ? 4.284 -13.235 -10.169 1.00 87.25 82 GLY A O 1
ATOM 606 N N . GLY A 1 83 ? 4.233 -11.220 -11.183 1.00 92.88 83 GLY A N 1
ATOM 607 C CA . GLY A 1 83 ? 2.823 -10.887 -11.049 1.00 92.88 83 GLY A CA 1
ATOM 608 C C . GLY A 1 83 ? 2.544 -9.909 -9.905 1.00 92.88 83 GLY A C 1
ATOM 609 O O . GLY A 1 83 ? 3.266 -9.852 -8.907 1.00 92.88 83 GLY A O 1
ATOM 610 N N . CYS A 1 84 ? 1.448 -9.172 -10.049 1.00 95.44 84 CYS A N 1
ATOM 611 C CA . CYS A 1 84 ? 0.983 -8.147 -9.118 1.00 95.44 84 CYS A CA 1
ATOM 612 C C . CYS A 1 84 ? -0.200 -8.616 -8.273 1.00 95.44 84 CYS A C 1
ATOM 614 O O . CYS A 1 84 ? -0.246 -8.355 -7.073 1.00 95.44 84 CYS A O 1
ATOM 616 N N . VAL A 1 85 ? -1.169 -9.296 -8.892 1.00 97.69 85 VAL A N 1
ATOM 617 C CA . VAL A 1 85 ? -2.436 -9.638 -8.233 1.00 97.69 85 VAL A CA 1
ATOM 618 C C . VAL A 1 85 ? -2.400 -11.060 -7.688 1.00 97.69 85 VAL A C 1
ATOM 620 O O . VAL A 1 85 ? -2.223 -12.031 -8.424 1.00 97.69 85 VAL A O 1
ATOM 623 N N . PHE A 1 86 ? -2.603 -11.195 -6.383 1.00 98.31 86 PHE A N 1
ATOM 624 C CA . PHE A 1 86 ? -2.660 -12.473 -5.691 1.00 98.31 86 PHE A CA 1
ATOM 625 C C . PHE A 1 86 ? -3.970 -13.220 -5.999 1.00 98.31 86 PHE A C 1
ATOM 627 O O . PHE A 1 86 ? -5.047 -12.612 -6.011 1.00 98.31 86 PHE A O 1
ATOM 634 N N . PRO A 1 87 ? -3.920 -14.555 -6.189 1.00 98.25 87 PRO A N 1
ATOM 635 C CA . PRO A 1 87 ? -5.091 -15.362 -6.518 1.00 98.25 87 PRO A CA 1
ATOM 636 C C . PRO A 1 87 ? -6.097 -15.401 -5.360 1.00 98.25 87 PRO A C 1
ATOM 638 O O . PRO A 1 87 ? -5.730 -15.284 -4.193 1.00 98.25 87 PRO A O 1
ATOM 641 N N . ALA A 1 88 ? -7.372 -15.672 -5.662 1.00 98.31 88 ALA A N 1
ATOM 642 C CA . ALA A 1 88 ? -8.487 -15.546 -4.710 1.00 98.31 88 ALA A CA 1
ATOM 643 C C . ALA A 1 88 ? -8.372 -16.407 -3.436 1.00 98.31 88 ALA A C 1
ATOM 645 O O . ALA A 1 88 ? -9.056 -16.157 -2.434 1.00 98.31 88 ALA A O 1
ATOM 646 N N . ARG A 1 89 ? -7.526 -17.444 -3.456 1.00 97.56 89 ARG A N 1
ATOM 647 C CA . ARG A 1 89 ? -7.236 -18.277 -2.282 1.00 97.56 89 ARG A CA 1
ATOM 648 C C . ARG A 1 89 ? -6.313 -17.602 -1.265 1.00 97.56 89 ARG A C 1
ATOM 650 O O . ARG A 1 89 ? -6.293 -18.034 -0.118 1.00 97.56 89 ARG A O 1
ATOM 657 N N . VAL A 1 90 ? -5.546 -16.591 -1.669 1.00 98.44 90 VAL A N 1
ATOM 658 C CA . VAL A 1 90 ? -4.724 -15.792 -0.760 1.00 98.44 90 VAL A CA 1
ATOM 659 C C . VAL A 1 90 ? -5.644 -14.788 -0.085 1.00 98.44 90 VAL A C 1
ATOM 661 O O . VAL A 1 90 ? -6.296 -13.968 -0.736 1.00 98.44 90 VAL A O 1
ATOM 664 N N . LYS A 1 91 ? -5.760 -14.925 1.232 1.00 98.06 91 LYS A N 1
ATOM 665 C CA . LYS A 1 91 ? -6.645 -14.108 2.054 1.00 98.06 91 LYS A CA 1
ATOM 666 C C . LYS A 1 91 ? -5.878 -12.967 2.697 1.00 98.06 91 LYS A C 1
ATOM 668 O O . LYS A 1 91 ? -4.679 -13.074 2.939 1.00 98.06 91 LYS A O 1
ATOM 673 N N . THR A 1 92 ? -6.604 -11.893 2.952 1.00 98.56 92 THR A N 1
ATOM 674 C CA . THR A 1 92 ? -6.125 -10.693 3.626 1.00 98.56 92 THR A CA 1
ATOM 675 C C . THR A 1 92 ? -6.796 -10.555 4.992 1.00 98.56 92 THR A C 1
ATOM 677 O O . THR A 1 92 ? -7.775 -11.245 5.295 1.00 98.56 92 THR A O 1
ATOM 680 N N . PHE A 1 93 ? -6.291 -9.639 5.809 1.00 98.75 93 PHE A N 1
ATOM 681 C CA . PHE A 1 93 ? -6.871 -9.266 7.089 1.00 98.75 93 PHE A CA 1
ATOM 682 C C . PHE A 1 93 ? -8.354 -8.859 6.974 1.00 98.75 93 PHE A C 1
ATOM 684 O O . PHE A 1 93 ? -9.172 -9.408 7.712 1.00 98.75 93 PHE A O 1
ATOM 691 N N . PRO A 1 94 ? -8.769 -8.037 5.986 1.00 98.56 94 PRO A N 1
ATOM 692 C CA . PRO A 1 94 ? -10.174 -7.876 5.607 1.00 98.56 94 PRO A CA 1
ATOM 693 C C . PRO A 1 94 ? -11.006 -9.160 5.525 1.00 98.56 94 PRO A C 1
ATOM 695 O O . PRO A 1 94 ? -12.085 -9.240 6.107 1.00 98.56 94 PRO A O 1
ATOM 698 N N . ASN A 1 95 ? -10.497 -10.205 4.864 1.00 98.50 95 ASN A N 1
ATOM 699 C CA . ASN A 1 95 ? -11.234 -11.463 4.765 1.00 98.50 95 ASN A CA 1
ATOM 700 C C . ASN A 1 95 ? -11.378 -12.157 6.133 1.00 98.50 95 ASN A C 1
ATOM 702 O O . ASN A 1 95 ? -12.382 -12.827 6.379 1.00 98.50 95 ASN A O 1
ATOM 706 N N . GLN A 1 96 ? -10.395 -12.022 7.031 1.00 98.75 96 GLN A N 1
ATOM 707 C CA . GLN A 1 96 ? -10.514 -12.520 8.407 1.00 98.75 96 GLN A CA 1
ATOM 708 C C . GLN A 1 96 ? -11.566 -11.735 9.198 1.00 98.75 96 GLN A C 1
ATOM 710 O O . GLN A 1 96 ? -12.352 -12.347 9.924 1.00 98.75 96 GLN A O 1
ATOM 715 N N . LEU A 1 97 ? -11.637 -10.413 9.016 1.00 98.75 97 LEU A N 1
ATOM 716 C CA . LEU A 1 97 ? -12.660 -9.567 9.633 1.00 98.75 97 LEU A CA 1
ATOM 717 C C . LEU A 1 97 ? -14.071 -9.953 9.164 1.00 98.75 97 LEU A C 1
ATOM 719 O O . LEU A 1 97 ? -14.947 -10.168 10.001 1.00 98.75 97 LEU A O 1
ATOM 723 N N . ASP A 1 98 ? -14.280 -10.181 7.865 1.00 98.12 98 ASP A N 1
ATOM 724 C CA . ASP A 1 98 ? -15.575 -10.644 7.334 1.00 98.12 98 ASP A CA 1
ATOM 725 C C . ASP A 1 98 ? -16.016 -11.989 7.932 1.00 98.12 98 ASP A C 1
ATOM 727 O O . ASP A 1 98 ? -17.199 -12.221 8.240 1.00 98.12 98 ASP A O 1
ATOM 731 N N . ASN A 1 99 ? -15.056 -12.903 8.099 1.00 98.12 99 ASN A N 1
ATOM 732 C CA . ASN A 1 99 ? -15.288 -14.199 8.728 1.00 98.12 99 ASN A CA 1
ATOM 733 C C . ASN A 1 99 ? -15.686 -14.029 10.198 1.00 98.12 99 ASN A C 1
ATOM 735 O O . ASN A 1 99 ? -16.615 -14.698 10.658 1.00 98.12 99 ASN A O 1
ATOM 739 N N . ALA A 1 100 ? -15.055 -13.083 10.896 1.00 98.31 100 ALA A N 1
ATOM 740 C CA . ALA A 1 100 ? -15.370 -12.695 12.267 1.00 98.31 100 ALA A CA 1
ATOM 741 C C . ALA A 1 100 ? -16.608 -11.781 12.398 1.00 98.31 100 ALA A C 1
ATOM 743 O O . ALA A 1 100 ? -17.000 -11.455 13.517 1.00 98.31 100 ALA A O 1
ATOM 744 N N . LYS A 1 101 ? -17.259 -11.406 11.285 1.00 97.94 101 LYS A N 1
ATOM 745 C CA . LYS A 1 101 ? -18.404 -10.472 11.242 1.00 97.94 101 LYS A CA 1
ATOM 746 C C . LYS A 1 101 ? -18.069 -9.076 11.769 1.00 97.94 101 LYS A C 1
ATOM 748 O O . LYS A 1 101 ? -18.925 -8.403 12.338 1.00 97.94 101 LYS A O 1
ATOM 753 N N . LEU A 1 102 ? -16.832 -8.655 11.543 1.00 98.38 102 LEU A N 1
ATOM 754 C CA . LEU A 1 102 ? -16.329 -7.321 11.823 1.00 98.38 102 LEU A CA 1
ATOM 755 C C . LEU A 1 102 ? -16.298 -6.513 10.528 1.00 98.38 102 LEU A C 1
ATOM 757 O O . LEU A 1 102 ? -15.948 -7.031 9.470 1.00 98.38 102 LEU A O 1
ATOM 761 N N . THR A 1 103 ? -16.680 -5.244 10.611 1.00 98.62 103 THR A N 1
ATOM 762 C CA . THR A 1 103 ? -16.699 -4.337 9.463 1.00 98.62 103 THR A CA 1
ATOM 763 C C . THR A 1 103 ? -15.325 -3.727 9.236 1.00 98.62 103 THR A C 1
ATOM 765 O O . THR A 1 103 ? -14.571 -3.459 10.173 1.00 98.62 103 THR A O 1
ATOM 768 N N . TRP A 1 104 ? -14.997 -3.453 7.981 1.00 98.81 104 TRP A N 1
ATOM 769 C CA . TRP A 1 104 ? -13.762 -2.770 7.631 1.00 98.81 104 TRP A CA 1
ATOM 770 C C . TRP A 1 104 ? -13.990 -1.810 6.471 1.00 98.81 104 TRP A C 1
ATOM 772 O O . TRP A 1 104 ? -15.000 -1.905 5.774 1.00 98.81 104 TRP A O 1
ATOM 782 N N . LYS A 1 105 ? -13.077 -0.859 6.278 1.00 98.81 105 LYS A N 1
ATOM 783 C CA . LYS A 1 105 ? -13.055 -0.020 5.079 1.00 98.81 105 LYS A CA 1
ATOM 784 C C . LYS A 1 105 ? -11.672 0.592 4.861 1.00 98.81 105 LYS A C 1
ATOM 786 O O . LYS A 1 105 ? -11.016 1.021 5.812 1.00 98.81 105 LYS A O 1
ATOM 791 N N . GLY A 1 106 ? -11.248 0.631 3.604 1.00 98.75 106 GLY A N 1
ATOM 792 C CA . GLY A 1 106 ? -10.103 1.381 3.111 1.00 98.75 106 GLY A CA 1
ATOM 793 C C . GLY A 1 106 ? -10.525 2.725 2.524 1.00 98.75 106 GLY A C 1
ATOM 794 O O . GLY A 1 106 ? -11.432 2.790 1.698 1.00 98.75 106 GLY A O 1
ATOM 795 N N . TYR A 1 107 ? -9.832 3.784 2.923 1.00 98.88 107 TYR A N 1
ATOM 796 C CA . TYR A 1 107 ? -10.073 5.166 2.537 1.00 98.88 107 TYR A CA 1
ATOM 797 C C . TYR A 1 107 ? -8.836 5.722 1.830 1.00 98.88 107 TYR A C 1
ATOM 799 O O . TYR A 1 107 ? -7.812 5.984 2.462 1.00 98.88 107 TYR A O 1
ATOM 807 N N . MET A 1 108 ? -8.943 5.891 0.516 1.00 98.75 108 MET A N 1
ATOM 808 C CA . MET A 1 108 ? -7.833 6.274 -0.354 1.00 98.75 108 MET A CA 1
ATOM 809 C C . MET A 1 108 ? -7.931 7.755 -0.711 1.00 98.75 108 MET A C 1
ATOM 811 O O . MET A 1 108 ? -8.956 8.199 -1.241 1.00 98.75 108 MET A O 1
ATOM 815 N N . GLY A 1 109 ? -6.880 8.519 -0.414 1.00 98.12 109 GLY A N 1
ATOM 816 C CA . GLY A 1 109 ? -6.770 9.920 -0.808 1.00 98.12 109 GLY A CA 1
ATOM 817 C C . GLY A 1 109 ? -6.872 10.083 -2.324 1.00 98.12 109 GLY A C 1
ATOM 818 O O . GLY A 1 109 ? -6.307 9.296 -3.080 1.00 98.12 109 GLY A O 1
ATOM 819 N N . ASP A 1 110 ? -7.609 11.102 -2.758 1.00 96.69 110 ASP A N 1
ATOM 820 C CA . ASP A 1 110 ? -7.824 11.486 -4.160 1.00 96.69 110 ASP A CA 1
ATOM 821 C C . ASP A 1 110 ? -8.481 10.458 -5.100 1.00 96.69 110 ASP A C 1
ATOM 823 O O . ASP A 1 110 ? -8.824 10.828 -6.219 1.00 96.69 110 ASP A O 1
ATOM 827 N N . MET A 1 111 ? -8.743 9.216 -4.674 1.00 98.38 111 MET A N 1
ATOM 828 C CA . MET A 1 111 ? -9.257 8.171 -5.571 1.00 98.38 111 MET A CA 1
ATOM 829 C C . MET A 1 111 ? -10.546 8.598 -6.286 1.00 98.38 111 MET A C 1
ATOM 831 O O . MET A 1 111 ? -11.563 8.893 -5.653 1.00 98.38 111 MET A O 1
ATOM 835 N N . GLY A 1 112 ? -10.521 8.591 -7.615 1.00 97.12 112 GLY A N 1
ATOM 836 C CA . GLY A 1 112 ? -11.643 8.966 -8.469 1.00 97.12 112 GLY A CA 1
ATOM 837 C C . GLY A 1 112 ? -11.882 10.468 -8.602 1.00 97.12 112 GLY A C 1
ATOM 838 O O . GLY A 1 112 ? -12.968 10.868 -9.045 1.00 97.12 112 GLY A O 1
ATOM 839 N N . ASN A 1 113 ? -10.904 11.305 -8.244 1.00 95.62 113 ASN A N 1
ATOM 840 C CA . ASN A 1 113 ? -10.956 12.741 -8.506 1.00 95.62 113 ASN A CA 1
ATOM 841 C C . ASN A 1 113 ? -11.012 13.012 -10.018 1.00 95.62 113 ASN A C 1
ATOM 843 O O . ASN A 1 113 ? -11.868 13.791 -10.471 1.00 95.62 113 ASN A O 1
ATOM 847 N N . ASP A 1 114 ? -10.184 12.317 -10.807 1.00 96.38 114 ASP A N 1
ATOM 848 C CA . ASP A 1 114 ? -10.272 12.241 -12.265 1.00 96.38 114 ASP A CA 1
ATOM 849 C C . ASP A 1 114 ? -10.712 10.849 -12.748 1.00 96.38 114 ASP A C 1
ATOM 851 O O . ASP A 1 114 ? -9.922 9.916 -12.875 1.00 96.38 114 ASP A O 1
ATOM 855 N N . LEU A 1 115 ? -11.989 10.711 -13.116 1.00 95.69 115 LEU A N 1
ATOM 856 C CA . LEU A 1 115 ? -12.529 9.447 -13.631 1.00 95.69 115 LEU A CA 1
ATOM 857 C C . LEU A 1 115 ? -11.934 9.022 -14.980 1.00 95.69 115 LEU A C 1
ATOM 859 O O . LEU A 1 115 ? -12.046 7.851 -15.328 1.00 95.69 115 LEU A O 1
ATOM 863 N N . ASN A 1 116 ? -11.297 9.920 -15.738 1.00 93.81 116 ASN A N 1
ATOM 864 C CA . ASN A 1 116 ? -10.586 9.514 -16.953 1.00 93.81 116 ASN A CA 1
ATOM 865 C C . ASN A 1 116 ? -9.273 8.789 -16.626 1.00 93.81 116 ASN A C 1
ATOM 867 O O . ASN A 1 116 ? -8.809 7.981 -17.430 1.00 93.81 116 ASN A O 1
ATOM 871 N N . ARG A 1 117 ? -8.685 9.078 -15.459 1.00 95.44 117 ARG A N 1
ATOM 872 C CA . ARG A 1 117 ? -7.462 8.445 -14.955 1.00 95.44 117 ARG A CA 1
ATOM 873 C C . ARG A 1 117 ? -7.780 7.198 -14.135 1.00 95.44 117 ARG A C 1
ATOM 875 O O . ARG A 1 117 ? -7.196 6.145 -14.371 1.00 95.44 117 ARG A O 1
ATOM 882 N N . ASP A 1 118 ? -8.740 7.314 -13.224 1.00 97.06 118 ASP A N 1
ATOM 883 C CA . ASP A 1 118 ? -9.028 6.302 -12.207 1.00 97.06 118 ASP A CA 1
ATOM 884 C C . ASP A 1 118 ? -10.198 5.382 -12.595 1.00 97.06 118 ASP A C 1
ATOM 886 O O . ASP A 1 118 ? -10.391 4.316 -12.019 1.00 97.06 118 ASP A O 1
ATOM 890 N N . GLY A 1 119 ? -11.016 5.767 -13.576 1.00 96.56 119 GLY A N 1
ATOM 891 C CA . GLY A 1 119 ? -12.175 5.001 -14.047 1.00 96.56 119 GLY A CA 1
ATOM 892 C C . GLY A 1 119 ? -13.385 5.017 -13.102 1.00 96.56 119 GLY A C 1
ATOM 893 O O . GLY A 1 119 ? -14.525 5.026 -13.564 1.00 96.56 119 GLY A O 1
ATOM 894 N N . THR A 1 120 ? -13.169 5.035 -11.786 1.00 97.19 120 THR A N 1
ATOM 895 C CA . THR A 1 120 ? -14.208 4.899 -10.752 1.00 97.19 120 THR A CA 1
ATOM 896 C C . THR A 1 120 ? -13.848 5.670 -9.473 1.00 97.19 120 THR A C 1
ATOM 898 O O . THR A 1 120 ? -12.687 5.980 -9.231 1.00 97.19 120 THR A O 1
ATOM 901 N N . LYS A 1 121 ? -14.858 5.981 -8.647 1.00 96.94 121 LYS A N 1
ATOM 902 C CA . LYS A 1 121 ? -14.708 6.612 -7.317 1.00 96.94 121 LYS A CA 1
ATOM 903 C C . LYS A 1 121 ? -14.405 5.633 -6.183 1.00 96.94 121 LYS A C 1
ATOM 905 O O . LYS A 1 121 ? -14.101 6.045 -5.066 1.00 96.94 121 LYS A O 1
ATOM 910 N N . THR A 1 122 ? -14.555 4.349 -6.455 1.00 98.25 122 THR A N 1
ATOM 911 C CA . THR A 1 122 ? -14.411 3.259 -5.493 1.00 98.25 122 THR A CA 1
ATOM 912 C C . THR A 1 122 ? -13.703 2.108 -6.174 1.00 98.25 122 THR A C 1
ATOM 914 O O . THR A 1 122 ? -13.925 1.872 -7.363 1.00 98.25 122 THR A O 1
ATOM 917 N N . CYS A 1 123 ? -12.846 1.411 -5.430 1.00 98.31 123 CYS A N 1
ATOM 918 C CA . CYS A 1 123 ? -12.112 0.242 -5.900 1.00 98.31 123 CYS A CA 1
ATOM 919 C C . CYS A 1 123 ? -11.504 0.451 -7.306 1.00 98.31 123 CYS A C 1
ATOM 921 O O . CYS A 1 123 ? -11.810 -0.266 -8.265 1.00 98.31 123 CYS A O 1
ATOM 923 N N . SER A 1 124 ? -10.687 1.502 -7.433 1.00 98.31 124 SER A N 1
ATOM 924 C CA . SER A 1 124 ? -9.948 1.844 -8.653 1.00 98.31 124 SER A CA 1
ATOM 925 C C . SER A 1 124 ? -8.683 0.992 -8.771 1.00 98.31 124 SER A C 1
ATOM 927 O O . SER A 1 124 ? -7.867 0.968 -7.846 1.00 98.31 124 SER A O 1
ATOM 929 N N . PHE A 1 125 ? -8.533 0.294 -9.902 1.00 98.00 125 PHE A N 1
ATOM 930 C CA . PHE A 1 125 ? -7.345 -0.493 -10.236 1.00 98.00 125 PHE A CA 1
ATOM 931 C C . PHE A 1 125 ? -7.194 -0.697 -11.755 1.00 98.00 125 PHE A C 1
ATOM 933 O O . PHE A 1 125 ? -8.197 -0.676 -12.479 1.00 98.00 125 PHE A O 1
ATOM 940 N N . PRO A 1 126 ? -5.973 -0.940 -12.271 1.00 97.50 126 PRO A N 1
ATOM 941 C CA . PRO A 1 126 ? -5.657 -0.771 -13.693 1.00 97.50 126 PRO A CA 1
ATOM 942 C C . PRO A 1 126 ? -6.512 -1.572 -14.676 1.00 97.50 126 PRO A C 1
ATOM 944 O O . PRO A 1 126 ? -6.988 -1.018 -15.667 1.00 97.50 126 PRO A O 1
ATOM 947 N N . THR A 1 127 ? -6.757 -2.860 -14.425 1.00 97.06 127 THR A N 1
ATOM 948 C CA . THR A 1 127 ? -7.559 -3.694 -15.341 1.00 97.06 127 THR A CA 1
ATOM 949 C C . THR A 1 127 ? -9.034 -3.292 -15.351 1.00 97.06 127 THR A C 1
ATOM 951 O O . THR A 1 127 ? -9.679 -3.349 -16.404 1.00 97.06 127 THR A O 1
ATOM 954 N N . ARG A 1 128 ? -9.572 -2.812 -14.221 1.00 97.38 128 ARG A N 1
ATOM 955 C CA . ARG A 1 128 ? -10.918 -2.228 -14.155 1.00 97.38 128 ARG A CA 1
ATOM 956 C C . ARG A 1 128 ? -10.981 -0.906 -14.905 1.00 97.38 128 ARG A C 1
ATOM 958 O O . ARG A 1 128 ? -11.897 -0.727 -15.707 1.00 97.38 128 ARG A O 1
ATOM 965 N N . THR A 1 129 ? -10.010 -0.019 -14.700 1.00 97.00 129 THR A N 1
ATOM 966 C CA . THR A 1 129 ? -9.922 1.263 -15.412 1.00 97.00 129 THR A CA 1
ATOM 967 C C . THR A 1 129 ? -9.837 1.043 -16.920 1.00 97.00 129 THR A C 1
ATOM 969 O O . THR A 1 129 ? -10.617 1.630 -17.668 1.00 97.00 129 THR A O 1
ATOM 972 N N . ALA A 1 130 ? -8.985 0.118 -17.373 1.00 97.06 130 ALA A N 1
ATOM 973 C CA . ALA A 1 130 ? -8.876 -0.253 -18.781 1.00 97.06 130 ALA A CA 1
ATOM 974 C C . ALA A 1 130 ? -10.215 -0.750 -19.351 1.00 97.06 130 ALA A C 1
ATOM 976 O O . ALA A 1 130 ? -10.682 -0.269 -20.385 1.00 97.06 130 ALA A O 1
ATOM 977 N N . LYS A 1 131 ? -10.895 -1.653 -18.631 1.00 96.94 131 LYS A N 1
ATOM 978 C CA . LYS A 1 131 ? -12.211 -2.172 -19.029 1.00 96.94 131 LYS A CA 1
ATOM 979 C C . LYS A 1 131 ? -13.262 -1.064 -19.148 1.00 96.94 131 LYS A C 1
ATOM 981 O O . LYS A 1 131 ? -14.021 -1.059 -20.115 1.00 96.94 131 LYS A O 1
ATOM 986 N N . LEU A 1 132 ? -13.310 -0.137 -18.191 1.00 96.94 132 LEU A N 1
ATOM 987 C CA . LEU A 1 132 ? -14.240 1.000 -18.206 1.00 96.94 132 LEU A CA 1
ATOM 988 C C . LEU A 1 132 ? -13.929 1.984 -19.343 1.00 96.94 132 LEU A C 1
ATOM 990 O O . LEU A 1 132 ? -14.852 2.522 -19.951 1.00 96.94 132 LEU A O 1
ATOM 994 N N . ALA A 1 133 ? -12.651 2.162 -19.678 1.00 96.25 133 ALA A N 1
ATOM 995 C CA . ALA A 1 133 ? -12.198 2.974 -20.805 1.00 96.25 133 ALA A CA 1
ATOM 996 C C . ALA A 1 133 ? -12.358 2.282 -22.176 1.00 96.25 133 ALA A C 1
ATOM 998 O O . ALA A 1 133 ? -12.113 2.902 -23.212 1.00 96.25 133 ALA A O 1
ATOM 999 N N . GLY A 1 134 ? -12.749 1.002 -22.211 1.00 96.94 134 GLY A N 1
ATOM 1000 C CA . GLY A 1 134 ? -12.838 0.213 -23.443 1.00 96.94 134 GLY A CA 1
ATOM 1001 C C . GLY A 1 134 ? -11.476 -0.136 -24.058 1.00 96.94 134 GLY A C 1
ATOM 1002 O O . GLY A 1 134 ? -11.402 -0.415 -25.256 1.00 96.94 134 GLY A O 1
ATOM 1003 N N . THR A 1 135 ? -10.403 -0.108 -23.265 1.00 96.38 135 THR A N 1
ATOM 1004 C CA . THR A 1 135 ? -9.056 -0.531 -23.667 1.00 96.38 135 THR A CA 1
ATOM 1005 C C . THR A 1 135 ? -8.784 -1.974 -23.237 1.00 96.38 135 THR A C 1
ATOM 1007 O O . THR A 1 135 ? -9.552 -2.574 -22.488 1.00 96.38 135 THR A O 1
ATOM 1010 N N . ASP A 1 136 ? -7.716 -2.565 -23.775 1.00 95.44 136 ASP A N 1
ATOM 1011 C CA . ASP A 1 136 ? -7.343 -3.965 -23.549 1.00 95.44 136 ASP A CA 1
ATOM 1012 C C . ASP A 1 136 ? -6.791 -4.175 -22.123 1.00 95.44 136 ASP A C 1
ATOM 1014 O O . ASP A 1 136 ? -5.671 -3.731 -21.848 1.00 95.44 136 ASP A O 1
ATOM 1018 N N . PRO A 1 137 ? -7.515 -4.863 -21.213 1.00 94.81 137 PRO A N 1
ATOM 1019 C CA . PRO A 1 137 ? -7.054 -5.059 -19.839 1.00 94.81 137 PRO A CA 1
ATOM 1020 C C . PRO A 1 137 ? -5.784 -5.907 -19.751 1.00 94.81 137 PRO A C 1
ATOM 1022 O O . PRO A 1 137 ? -5.027 -5.752 -18.801 1.00 94.81 137 PRO A O 1
ATOM 1025 N N . ALA A 1 138 ? -5.499 -6.747 -20.753 1.00 91.56 138 ALA A N 1
ATOM 1026 C CA . ALA A 1 138 ? -4.274 -7.545 -20.788 1.00 91.56 138 ALA A CA 1
ATOM 1027 C C . ALA A 1 138 ? -3.012 -6.697 -21.020 1.00 91.56 138 ALA A C 1
ATOM 1029 O O . ALA A 1 138 ? -1.909 -7.226 -20.967 1.00 91.56 138 ALA A O 1
ATOM 1030 N N . LYS A 1 139 ? -3.166 -5.399 -21.310 1.00 92.88 139 LYS A N 1
ATOM 1031 C CA . LYS A 1 139 ? -2.080 -4.420 -21.466 1.00 92.88 139 LYS A CA 1
ATOM 1032 C C . LYS A 1 139 ? -2.165 -3.303 -20.432 1.00 92.88 139 LYS A C 1
ATOM 1034 O O . LYS A 1 139 ? -1.539 -2.259 -20.615 1.00 92.88 139 LYS A O 1
ATOM 1039 N N . ALA A 1 140 ? -2.988 -3.485 -19.400 1.00 94.94 140 ALA A N 1
ATOM 1040 C CA . ALA A 1 140 ? -3.119 -2.501 -18.348 1.00 94.94 140 ALA A CA 1
ATOM 1041 C C . ALA A 1 140 ? -1.762 -2.302 -17.661 1.00 94.94 140 ALA A C 1
ATOM 1043 O O . ALA A 1 140 ? -1.028 -3.251 -17.393 1.00 94.94 140 ALA A O 1
ATOM 1044 N N . VAL A 1 141 ? -1.447 -1.046 -17.390 1.00 94.12 141 VAL A N 1
ATOM 1045 C CA . VAL A 1 141 ? -0.316 -0.614 -16.572 1.00 94.12 141 VAL A CA 1
ATOM 1046 C C . VAL A 1 141 ? -0.874 0.314 -15.511 1.00 94.12 141 VAL A C 1
ATOM 1048 O O . VAL A 1 141 ? -1.913 0.948 -15.732 1.00 94.12 141 VAL A O 1
ATOM 1051 N N . ASP A 1 142 ? -0.206 0.408 -14.369 1.00 95.12 142 ASP A N 1
ATOM 1052 C CA . ASP A 1 142 ? -0.610 1.373 -13.360 1.00 95.12 142 ASP A CA 1
ATOM 1053 C C . ASP A 1 142 ? -0.303 2.808 -13.828 1.00 95.12 142 ASP A C 1
ATOM 1055 O O . ASP A 1 142 ? 0.831 3.281 -13.792 1.00 95.12 142 ASP A O 1
ATOM 1059 N N . GLY A 1 143 ? -1.341 3.519 -14.276 1.00 93.94 143 GLY A N 1
ATOM 1060 C CA . GLY A 1 143 ? -1.258 4.931 -14.662 1.00 93.94 143 GLY A CA 1
ATOM 1061 C C . GLY A 1 143 ? -1.147 5.891 -13.475 1.00 93.94 143 GLY A C 1
ATOM 1062 O O . GLY A 1 143 ? -1.029 7.101 -13.674 1.00 93.94 143 GLY A O 1
ATOM 1063 N N . THR A 1 144 ? -1.195 5.369 -12.249 1.00 95.50 144 THR A N 1
ATOM 1064 C CA . THR A 1 144 ? -1.263 6.153 -11.016 1.00 95.50 144 THR A CA 1
ATOM 1065 C C . THR A 1 144 ? 0.071 6.283 -10.282 1.00 95.50 144 THR A C 1
ATOM 1067 O O . THR A 1 144 ? 0.154 6.901 -9.224 1.00 95.50 144 THR A O 1
ATOM 1070 N N . GLN A 1 145 ? 1.149 5.797 -10.902 1.00 91.50 145 GLN A N 1
ATOM 1071 C CA . GLN A 1 145 ? 2.506 5.824 -10.355 1.00 91.50 145 GLN A CA 1
ATOM 1072 C C . GLN A 1 145 ? 3.066 7.235 -10.105 1.00 91.50 145 GLN A C 1
ATOM 1074 O O . GLN A 1 145 ? 4.061 7.408 -9.405 1.00 91.50 145 GLN A O 1
ATOM 1079 N N . SER A 1 146 ? 2.437 8.266 -10.664 1.00 90.12 146 SER A N 1
ATOM 1080 C CA . SER A 1 146 ? 2.773 9.667 -10.426 1.00 90.12 146 SER A CA 1
ATOM 1081 C C . SER A 1 146 ? 1.512 10.515 -10.301 1.00 90.12 146 SER A C 1
ATOM 1083 O O . SER A 1 146 ? 0.485 10.231 -10.930 1.00 90.12 146 SER A O 1
ATOM 1085 N N . ALA A 1 147 ? 1.613 11.603 -9.536 1.00 93.19 147 ALA A N 1
ATOM 1086 C CA . ALA A 1 147 ? 0.550 12.591 -9.445 1.00 93.19 147 ALA A CA 1
ATOM 1087 C C . ALA A 1 147 ? 0.305 13.286 -10.799 1.00 93.19 147 ALA A C 1
ATOM 1089 O O . ALA A 1 147 ? 1.228 13.565 -11.576 1.00 93.19 147 ALA A O 1
ATOM 1090 N N . GLN A 1 148 ? -0.956 13.609 -11.056 1.00 93.25 148 GLN A N 1
ATOM 1091 C CA . GLN A 1 148 ? -1.445 14.307 -12.232 1.00 93.25 148 GLN A CA 1
ATOM 1092 C C . GLN A 1 148 ? -1.748 15.768 -11.879 1.00 93.25 148 GLN A C 1
ATOM 1094 O O . GLN A 1 148 ? -2.443 16.065 -10.909 1.00 93.25 148 GLN A O 1
ATOM 1099 N N . ALA A 1 149 ? -1.232 16.702 -12.680 1.00 92.25 149 ALA A N 1
ATOM 1100 C CA . ALA A 1 149 ? -1.623 18.106 -12.596 1.00 92.25 149 ALA A CA 1
ATOM 1101 C C . ALA A 1 149 ? -2.913 18.349 -13.390 1.00 92.25 149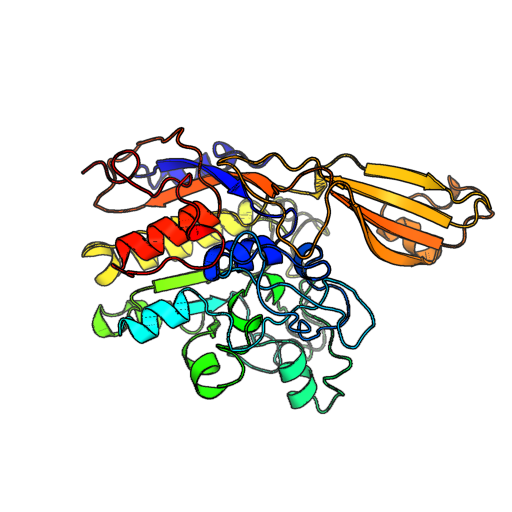 ALA A C 1
ATOM 1103 O O . ALA A 1 149 ? -3.149 17.704 -14.412 1.00 92.25 149 ALA A O 1
ATOM 1104 N N . SER A 1 150 ? -3.709 19.333 -12.971 1.00 92.94 150 SER A N 1
ATOM 1105 C CA . SER A 1 150 ? -4.841 19.783 -13.776 1.00 92.94 150 SER A CA 1
ATOM 1106 C C . SER A 1 150 ? -4.378 20.455 -15.072 1.00 92.94 150 SER A C 1
ATOM 1108 O O . SER A 1 150 ? -3.342 21.121 -15.141 1.00 92.94 150 SER A O 1
ATOM 1110 N N . SER A 1 151 ? -5.182 20.293 -16.119 1.00 92.94 151 SER A N 1
ATOM 1111 C CA . SER A 1 151 ? -5.009 21.005 -17.389 1.00 92.94 151 SER A CA 1
ATOM 1112 C C . SER A 1 151 ? -5.593 22.418 -17.330 1.00 92.94 151 SER A C 1
ATOM 1114 O O . SER A 1 151 ? -6.523 22.701 -16.575 1.00 92.94 151 SER A O 1
ATOM 1116 N N . ALA A 1 152 ? -5.109 23.302 -18.208 1.00 92.94 152 ALA A N 1
ATOM 1117 C CA . ALA A 1 152 ? -5.694 24.632 -18.388 1.00 92.94 152 ALA A CA 1
ATOM 1118 C C . ALA A 1 152 ? -7.118 24.591 -18.982 1.00 92.94 152 ALA A C 1
ATOM 1120 O O . ALA A 1 152 ? -7.909 25.500 -18.742 1.00 92.94 152 ALA A O 1
ATOM 1121 N N . SER A 1 153 ? -7.440 23.554 -19.759 1.00 91.44 153 SER A N 1
ATOM 1122 C CA . SER A 1 153 ? -8.765 23.306 -20.342 1.00 91.44 153 SER A CA 1
ATOM 1123 C C . SER A 1 153 ? -9.786 22.783 -19.329 1.00 91.44 153 SER A C 1
ATOM 1125 O O . SER A 1 153 ? -10.985 22.913 -19.566 1.00 91.44 153 SER A O 1
ATOM 1127 N N . GLY A 1 154 ? -9.327 22.223 -18.204 1.00 89.94 154 GLY A N 1
ATOM 1128 C CA . GLY A 1 154 ? -10.170 21.658 -17.149 1.00 89.94 154 GLY A CA 1
ATOM 1129 C C . GLY A 1 154 ? -10.737 20.267 -17.456 1.00 89.94 154 GLY A C 1
ATOM 1130 O O . GLY A 1 154 ? -11.511 19.746 -16.657 1.00 89.94 154 GLY A O 1
ATOM 1131 N N . ASP A 1 155 ? -10.367 19.666 -18.588 1.00 90.94 155 ASP A N 1
ATOM 1132 C CA . ASP A 1 155 ? -10.724 18.295 -18.977 1.00 90.94 155 ASP A CA 1
ATOM 1133 C C . ASP A 1 155 ? -9.910 17.242 -18.213 1.00 90.94 155 ASP A C 1
ATOM 1135 O O . ASP A 1 155 ? -10.426 16.169 -17.912 1.00 90.94 155 ASP A O 1
ATOM 1139 N N . VAL A 1 156 ? -8.674 17.586 -17.849 1.00 93.56 156 VAL A N 1
ATOM 1140 C CA . VAL A 1 156 ? -7.824 16.830 -16.917 1.00 93.56 156 VAL A CA 1
ATOM 1141 C C . VAL A 1 156 ? -7.867 17.492 -15.546 1.00 93.56 156 VAL A C 1
ATOM 1143 O O . VAL A 1 156 ? -7.560 18.689 -15.432 1.00 93.56 156 VAL A O 1
ATOM 1146 N N . LYS A 1 157 ? -8.215 16.728 -14.509 1.00 94.31 157 LYS A N 1
ATOM 1147 C CA . LYS A 1 157 ? -8.243 17.208 -13.119 1.00 94.31 157 LYS A CA 1
ATOM 1148 C C . LYS A 1 157 ? -6.932 16.886 -12.405 1.00 94.31 157 LYS A C 1
ATOM 1150 O O . LYS A 1 157 ? -6.184 16.012 -12.826 1.00 94.31 157 LYS A O 1
ATOM 1155 N N . ALA A 1 158 ? -6.632 17.624 -11.340 1.00 93.38 158 ALA A N 1
ATOM 1156 C CA . ALA A 1 158 ? -5.531 17.241 -10.466 1.00 93.38 158 ALA A CA 1
ATOM 1157 C C . ALA A 1 158 ? -5.936 15.978 -9.700 1.00 93.38 158 ALA A C 1
ATOM 1159 O O . ALA A 1 158 ? -7.060 15.910 -9.202 1.00 93.38 158 ALA A O 1
ATOM 1160 N N . ASP A 1 159 ? -5.038 15.004 -9.650 1.00 95.44 159 ASP A N 1
ATOM 1161 C CA . ASP A 1 159 ? -5.289 13.715 -9.014 1.00 95.44 159 ASP A CA 1
ATOM 1162 C C . ASP A 1 159 ? -3.967 13.128 -8.518 1.00 95.44 159 ASP A C 1
ATOM 1164 O O . ASP A 1 159 ? -2.991 13.048 -9.270 1.00 95.44 159 ASP A O 1
ATOM 1168 N N . ALA A 1 160 ? -3.919 12.765 -7.244 1.00 96.56 160 ALA A N 1
ATOM 1169 C CA . ALA A 1 160 ? -2.758 12.175 -6.600 1.00 96.56 160 ALA A CA 1
ATOM 1170 C C . ALA A 1 160 ? -3.058 10.798 -5.980 1.00 96.56 160 ALA A C 1
ATOM 1172 O O . ALA A 1 160 ? -2.288 10.349 -5.134 1.00 96.56 160 ALA A O 1
ATOM 1173 N N . TYR A 1 161 ? -4.131 10.109 -6.388 1.00 97.75 161 TYR A N 1
ATOM 1174 C CA . TYR A 1 161 ? -4.339 8.710 -6.004 1.00 97.75 161 TYR A CA 1
ATOM 1175 C C . TYR A 1 161 ? -3.201 7.837 -6.539 1.00 97.75 161 TYR A C 1
ATOM 1177 O O . TYR A 1 161 ? -2.766 8.033 -7.680 1.00 97.75 161 TYR A O 1
ATOM 1185 N N . ALA A 1 162 ? -2.758 6.870 -5.734 1.00 97.44 162 ALA A N 1
ATOM 1186 C CA . ALA A 1 162 ? -1.757 5.877 -6.094 1.00 97.44 162 ALA A CA 1
ATOM 1187 C C . ALA A 1 162 ? -2.255 4.468 -5.761 1.00 97.44 162 ALA A C 1
ATOM 1189 O O . ALA A 1 162 ? -2.474 4.120 -4.601 1.00 97.44 162 ALA A O 1
ATOM 1190 N N . THR A 1 163 ? -2.391 3.635 -6.790 1.00 98.06 163 THR A N 1
ATOM 1191 C CA . THR A 1 163 ? -2.835 2.243 -6.664 1.00 98.06 163 THR A CA 1
ATOM 1192 C C . THR A 1 163 ? -1.859 1.450 -5.804 1.00 98.06 163 THR A C 1
ATOM 1194 O O . THR A 1 163 ? -2.313 0.720 -4.931 1.00 98.06 163 THR A O 1
ATOM 1197 N N . ARG A 1 164 ? -0.541 1.668 -5.946 1.00 96.44 164 ARG A N 1
ATOM 1198 C CA . ARG A 1 164 ? 0.497 1.017 -5.118 1.00 96.44 164 ARG A CA 1
ATOM 1199 C C . ARG A 1 164 ? 0.339 1.211 -3.606 1.00 96.44 164 ARG A C 1
ATOM 1201 O O . ARG A 1 164 ? 0.880 0.425 -2.839 1.00 96.44 164 ARG A O 1
ATOM 1208 N N . HIS A 1 165 ? -0.429 2.212 -3.174 1.00 97.38 165 HIS A N 1
ATOM 1209 C CA . HIS A 1 165 ? -0.720 2.477 -1.763 1.00 97.38 165 HIS A CA 1
ATOM 1210 C C . HIS A 1 165 ? -2.059 1.900 -1.276 1.00 97.38 165 HIS A C 1
ATOM 1212 O O . HIS A 1 165 ? -2.471 2.108 -0.131 1.00 97.38 165 HIS A O 1
ATOM 1218 N N . ASN A 1 166 ? -2.762 1.185 -2.152 1.00 98.31 166 ASN A N 1
ATOM 1219 C CA . ASN A 1 166 ? -4.036 0.537 -1.892 1.00 98.31 166 ASN A CA 1
ATOM 1220 C C . ASN A 1 166 ? -3.851 -0.990 -1.934 1.00 98.31 166 ASN A C 1
ATOM 1222 O O . ASN A 1 166 ? -4.040 -1.606 -2.984 1.00 98.31 166 ASN A O 1
ATOM 1226 N N . PRO A 1 167 ? -3.508 -1.645 -0.809 1.00 97.69 167 PRO A N 1
ATOM 1227 C CA . PRO A 1 167 ? -3.213 -3.080 -0.808 1.00 97.69 167 PRO A CA 1
ATOM 1228 C C . PRO A 1 167 ? -4.392 -3.941 -1.266 1.00 97.69 167 PRO A C 1
ATOM 1230 O O . PRO A 1 167 ? -4.196 -5.031 -1.795 1.00 97.69 167 PRO A O 1
ATOM 1233 N N . PHE A 1 168 ? -5.627 -3.478 -1.070 1.00 98.62 168 PHE A N 1
ATOM 1234 C CA . PHE A 1 168 ? -6.826 -4.293 -1.261 1.00 98.62 168 PHE A CA 1
ATOM 1235 C C . PHE A 1 168 ? -7.059 -4.680 -2.721 1.00 98.62 168 PHE A C 1
ATOM 1237 O O . PHE A 1 168 ? -7.593 -5.754 -2.994 1.00 98.62 168 PHE A O 1
ATOM 1244 N N . VAL A 1 169 ? -6.626 -3.838 -3.664 1.00 98.62 169 VAL A N 1
ATOM 1245 C CA . VAL A 1 169 ? -6.840 -4.087 -5.094 1.00 98.62 169 VAL A CA 1
ATOM 1246 C C . VAL A 1 169 ? -5.830 -5.052 -5.722 1.00 98.62 169 VAL A C 1
ATOM 1248 O O . VAL A 1 169 ? -5.958 -5.397 -6.894 1.00 98.62 169 VAL A O 1
ATOM 1251 N N . TYR A 1 170 ? -4.869 -5.547 -4.939 1.00 98.62 170 TYR A N 1
ATOM 1252 C CA . TYR A 1 170 ? -3.895 -6.558 -5.358 1.00 98.62 170 TYR A CA 1
ATOM 1253 C C . TYR A 1 170 ? -4.322 -7.986 -4.999 1.00 98.62 170 TYR A C 1
ATOM 1255 O O . TYR A 1 170 ? -3.516 -8.907 -5.084 1.00 98.62 170 TYR A O 1
ATOM 1263 N N . PHE A 1 171 ? -5.582 -8.210 -4.610 1.00 98.81 171 PHE A N 1
ATOM 1264 C CA . PHE A 1 171 ? -6.073 -9.537 -4.240 1.00 98.81 171 PHE A CA 1
ATOM 1265 C C . PHE A 1 171 ? -7.409 -9.854 -4.909 1.00 98.81 171 PHE A C 1
ATOM 1267 O O . PHE A 1 171 ? -8.426 -9.216 -4.630 1.00 98.81 171 PHE A O 1
ATOM 1274 N N . HIS A 1 172 ? -7.450 -10.931 -5.698 1.00 98.69 172 HIS A N 1
ATOM 1275 C CA . HIS A 1 172 ? -8.692 -11.482 -6.264 1.00 98.69 172 HIS A CA 1
ATOM 1276 C C . HIS A 1 172 ? -9.713 -11.891 -5.192 1.00 98.69 172 HIS A C 1
ATOM 1278 O O . HIS A 1 172 ? -10.908 -11.956 -5.457 1.00 98.69 172 HIS A O 1
ATOM 1284 N N . SER A 1 173 ? -9.274 -12.116 -3.948 1.00 98.56 173 SER A N 1
ATOM 1285 C CA . SER A 1 173 ? -10.168 -12.352 -2.808 1.00 98.56 173 SER A CA 1
ATOM 1286 C C . SER A 1 173 ? -11.018 -11.133 -2.425 1.00 98.56 173 SER A C 1
ATOM 1288 O O . SER A 1 173 ? -11.927 -11.287 -1.610 1.00 98.56 173 SER A O 1
ATOM 1290 N N . ILE A 1 174 ? -10.726 -9.963 -3.001 1.00 98.75 174 ILE A N 1
ATOM 1291 C CA . ILE A 1 174 ? -11.475 -8.713 -2.857 1.00 98.75 174 ILE A CA 1
ATOM 1292 C C . ILE A 1 174 ? -12.018 -8.262 -4.222 1.00 98.75 174 ILE A C 1
ATOM 1294 O O . ILE A 1 174 ? -13.215 -8.025 -4.345 1.00 98.75 174 ILE A O 1
ATOM 1298 N N . ILE A 1 175 ? -11.170 -8.158 -5.255 1.00 98.56 175 ILE A N 1
ATOM 1299 C CA . ILE A 1 175 ? -11.538 -7.473 -6.512 1.00 98.56 175 ILE A CA 1
ATOM 1300 C C . ILE A 1 175 ? -12.433 -8.277 -7.465 1.00 98.56 175 ILE A C 1
ATOM 1302 O O . ILE A 1 175 ? -12.992 -7.694 -8.393 1.00 98.56 175 ILE A O 1
ATOM 1306 N N . ASP A 1 176 ? -12.583 -9.589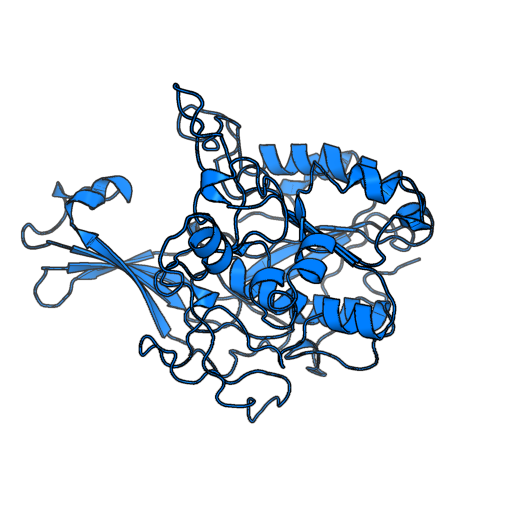 -7.266 1.00 98.38 176 ASP A N 1
ATOM 1307 C CA . ASP A 1 176 ? -13.471 -10.402 -8.112 1.00 98.38 176 ASP A CA 1
ATOM 1308 C C . ASP A 1 176 ? -14.956 -10.151 -7.797 1.00 98.38 176 ASP A C 1
ATOM 1310 O O . ASP A 1 176 ? -15.811 -10.310 -8.672 1.00 98.38 176 ASP A O 1
ATOM 1314 N N . ASP A 1 177 ? -15.263 -9.716 -6.570 1.00 98.44 177 ASP A N 1
ATOM 1315 C CA . ASP A 1 177 ? -16.573 -9.196 -6.180 1.00 98.44 177 ASP A CA 1
ATOM 1316 C C . ASP A 1 177 ? -16.520 -7.663 -6.172 1.00 98.44 177 ASP A C 1
ATOM 1318 O O . ASP A 1 177 ? -16.146 -7.018 -5.192 1.00 98.44 177 ASP A O 1
ATOM 1322 N N . ILE A 1 178 ? -16.870 -7.068 -7.312 1.00 98.19 178 ILE A N 1
ATOM 1323 C CA . ILE A 1 178 ? -16.789 -5.617 -7.510 1.00 98.19 178 ILE A CA 1
ATOM 1324 C C . ILE A 1 178 ? -17.746 -4.855 -6.592 1.00 98.19 178 ILE A C 1
ATOM 1326 O O . ILE A 1 178 ? -17.373 -3.789 -6.111 1.00 98.19 178 ILE A O 1
ATOM 1330 N N . ASP A 1 179 ? -18.934 -5.394 -6.308 1.00 98.56 179 ASP A N 1
ATOM 1331 C CA . ASP A 1 179 ? -19.895 -4.732 -5.421 1.00 98.56 179 ASP A CA 1
ATOM 1332 C C . ASP A 1 179 ? -19.371 -4.717 -3.980 1.00 98.56 179 ASP A C 1
ATOM 1334 O O . ASP A 1 179 ? -19.478 -3.703 -3.287 1.00 98.56 179 ASP A O 1
ATOM 1338 N N . TYR A 1 180 ? -18.763 -5.821 -3.536 1.00 98.62 180 TYR A N 1
ATOM 1339 C CA . TYR A 1 180 ? -18.059 -5.873 -2.258 1.00 98.62 180 TYR A CA 1
ATOM 1340 C C . TYR A 1 180 ? -16.883 -4.890 -2.235 1.00 98.62 180 TYR A C 1
ATOM 1342 O O . TYR A 1 180 ? -16.767 -4.093 -1.303 1.00 98.62 180 TYR A O 1
ATOM 1350 N N . CYS A 1 181 ? -16.040 -4.887 -3.268 1.00 98.81 181 CYS A N 1
ATOM 1351 C CA . CYS A 1 181 ? -14.889 -3.995 -3.327 1.00 98.81 181 CYS A CA 1
ATOM 1352 C C . CYS A 1 181 ? -15.307 -2.513 -3.324 1.00 98.81 181 CYS A C 1
ATOM 1354 O O . CYS A 1 181 ? -14.723 -1.714 -2.594 1.00 98.81 181 CYS A O 1
ATOM 1356 N N . ASP A 1 182 ? -16.361 -2.143 -4.059 1.00 98.69 182 ASP A N 1
ATOM 1357 C CA . ASP A 1 182 ? -16.898 -0.777 -4.099 1.00 98.69 182 ASP A CA 1
ATOM 1358 C C . ASP A 1 182 ? -17.441 -0.304 -2.745 1.00 98.69 182 ASP A C 1
ATOM 1360 O O . ASP A 1 182 ? -17.361 0.881 -2.422 1.00 98.69 182 ASP A O 1
ATOM 1364 N N . GLN A 1 183 ? -17.964 -1.221 -1.929 1.00 98.44 183 GLN A N 1
ATOM 1365 C CA . GLN A 1 183 ? -18.443 -0.906 -0.582 1.00 98.44 183 GLN A CA 1
ATOM 1366 C C . GLN A 1 183 ? -17.306 -0.681 0.422 1.00 98.44 183 GLN A C 1
ATOM 1368 O O . GLN A 1 183 ? -17.495 0.065 1.386 1.00 98.44 183 GLN A O 1
ATOM 1373 N N . HIS A 1 184 ? -16.144 -1.307 0.210 1.00 98.81 184 HIS A N 1
ATOM 1374 C CA . HIS A 1 184 ? -15.062 -1.345 1.198 1.00 98.81 184 HIS A CA 1
ATOM 1375 C C . HIS A 1 184 ? -13.835 -0.511 0.820 1.00 98.81 184 HIS A C 1
ATOM 1377 O O . HIS A 1 184 ? -13.106 -0.095 1.711 1.00 98.81 184 HIS A O 1
ATOM 1383 N N . VAL A 1 185 ? -13.586 -0.232 -0.459 1.00 98.81 185 VAL A N 1
ATOM 1384 C CA . VAL A 1 185 ? -12.418 0.531 -0.923 1.00 98.81 185 VAL A CA 1
ATOM 1385 C C . VAL A 1 185 ? -12.909 1.827 -1.549 1.00 98.81 185 VAL A C 1
ATOM 1387 O O . VAL A 1 185 ? -13.381 1.845 -2.687 1.00 98.81 185 VAL A O 1
ATOM 1390 N N . VAL A 1 186 ? -12.825 2.925 -0.801 1.00 98.81 186 VAL A N 1
ATOM 1391 C CA . VAL A 1 186 ? -13.534 4.171 -1.120 1.00 98.81 186 VAL A CA 1
ATOM 1392 C C . VAL A 1 186 ? -12.631 5.399 -1.072 1.00 98.81 186 VAL A C 1
ATOM 1394 O O . VAL A 1 186 ? -11.555 5.377 -0.479 1.00 98.81 186 VAL A O 1
ATOM 1397 N N . ASN A 1 187 ? -13.072 6.488 -1.700 1.00 98.56 187 ASN A N 1
ATOM 1398 C CA . ASN A 1 187 ? -12.413 7.786 -1.583 1.00 98.56 187 ASN A CA 1
ATOM 1399 C C . ASN A 1 187 ? -12.471 8.295 -0.129 1.00 98.56 187 ASN A C 1
ATOM 1401 O O . ASN A 1 187 ? -13.533 8.261 0.502 1.00 98.56 187 ASN A O 1
ATOM 1405 N N . LEU A 1 188 ? -11.338 8.769 0.389 1.00 98.56 188 LEU A N 1
ATOM 1406 C CA . LEU A 1 188 ? -11.198 9.248 1.765 1.00 98.56 188 LEU A CA 1
ATOM 1407 C C . LEU A 1 188 ? -12.122 10.429 2.089 1.00 98.56 188 LEU A C 1
ATOM 1409 O O . LEU A 1 188 ? -12.937 10.333 3.012 1.00 98.56 188 LEU A O 1
ATOM 1413 N N . ASP A 1 189 ? -12.003 11.524 1.338 1.00 96.31 189 ASP A N 1
ATOM 1414 C CA . ASP A 1 189 ? -12.703 12.782 1.612 1.00 96.31 189 ASP A CA 1
ATOM 1415 C C . ASP A 1 189 ? -14.222 12.673 1.418 1.00 96.31 189 ASP A C 1
ATOM 1417 O O . ASP A 1 189 ? -14.982 13.304 2.152 1.00 96.31 189 ASP A O 1
ATOM 1421 N N . ASP A 1 190 ? -14.680 11.826 0.493 1.00 97.12 190 ASP A N 1
ATOM 1422 C CA . ASP A 1 190 ? -16.110 11.605 0.249 1.00 97.12 190 ASP A CA 1
ATOM 1423 C C . ASP A 1 190 ? -16.784 10.785 1.382 1.00 97.12 190 ASP A C 1
ATOM 1425 O O . ASP A 1 190 ? -18.000 10.899 1.590 1.00 97.12 190 ASP A O 1
ATOM 1429 N N . ASN A 1 191 ? -16.037 9.952 2.128 1.00 98.25 191 ASN A N 1
ATOM 1430 C CA . ASN A 1 191 ? -16.633 8.888 2.957 1.00 98.25 191 ASN A CA 1
ATOM 1431 C C . ASN A 1 191 ? -16.298 8.933 4.456 1.00 98.25 191 ASN A C 1
ATOM 1433 O O . ASN A 1 191 ? -17.203 8.724 5.266 1.00 98.25 191 ASN A O 1
ATOM 1437 N N . LEU A 1 192 ? -15.048 9.189 4.861 1.00 98.56 192 LEU A N 1
ATOM 1438 C CA . LEU A 1 192 ? -14.616 8.905 6.241 1.00 98.56 192 LEU A CA 1
ATOM 1439 C C . LEU A 1 192 ? -15.396 9.700 7.299 1.00 98.56 192 LEU A C 1
ATOM 1441 O O . LEU A 1 192 ? -15.862 9.131 8.284 1.00 98.56 192 LEU A O 1
ATOM 1445 N N . GLU A 1 193 ? -15.601 11.003 7.092 1.00 98.31 193 GLU A N 1
ATOM 1446 C CA . GLU A 1 193 ? -16.364 11.827 8.042 1.00 98.31 193 GLU A CA 1
ATOM 1447 C C . GLU A 1 193 ? -17.818 11.364 8.193 1.00 98.31 193 GLU A C 1
ATOM 1449 O O . GLU A 1 193 ? -18.406 11.514 9.264 1.00 98.31 193 GLU A O 1
ATOM 1454 N N . ASN A 1 194 ? -18.412 10.803 7.134 1.00 98.25 194 ASN A N 1
ATOM 1455 C CA . ASN A 1 194 ? -19.771 10.272 7.185 1.00 98.25 194 ASN A CA 1
ATOM 1456 C C . ASN A 1 194 ? -19.839 9.006 8.041 1.00 98.25 194 ASN A C 1
ATOM 1458 O O . ASN A 1 194 ? -20.739 8.893 8.874 1.00 98.25 194 ASN A O 1
ATOM 1462 N N . ASP A 1 195 ? -18.873 8.107 7.878 1.00 98.56 195 ASP A N 1
ATOM 1463 C CA . ASP A 1 195 ? -18.811 6.848 8.617 1.00 98.56 195 ASP A CA 1
ATOM 1464 C C . ASP A 1 195 ? -18.502 7.081 10.111 1.00 98.56 195 ASP A C 1
ATOM 1466 O O . ASP A 1 195 ? -19.097 6.441 10.977 1.00 98.56 195 ASP A O 1
ATOM 1470 N N . LEU A 1 196 ? -17.690 8.090 10.452 1.00 98.56 196 LEU A N 1
ATOM 1471 C CA . LEU A 1 196 ? -17.332 8.431 11.841 1.00 98.56 196 LEU A CA 1
ATOM 1472 C C . LEU A 1 196 ? -18.461 9.075 12.674 1.00 98.56 196 LEU A C 1
ATOM 1474 O O . LEU A 1 196 ? -18.280 9.329 13.872 1.00 98.56 196 LEU A O 1
ATOM 1478 N N . LYS A 1 197 ? -19.631 9.361 12.080 1.00 98.19 197 LYS A N 1
ATOM 1479 C CA . LYS A 1 197 ? -20.753 10.049 12.755 1.00 98.19 197 LYS A CA 1
ATOM 1480 C C . LYS A 1 197 ? -21.326 9.277 13.943 1.00 98.19 197 LYS A C 1
ATOM 1482 O O . LYS A 1 197 ? -21.860 9.894 14.864 1.00 98.19 197 LYS A O 1
ATOM 1487 N N . SER A 1 198 ? -21.249 7.949 13.925 1.00 97.88 198 SER A N 1
ATOM 1488 C CA . SER A 1 198 ? -21.771 7.083 14.984 1.00 97.88 198 SER A CA 1
ATOM 1489 C C . SER A 1 198 ? -20.953 5.800 15.106 1.00 97.88 198 SER A C 1
ATOM 1491 O O . SER A 1 198 ? -20.235 5.437 14.178 1.00 97.88 198 SER A O 1
ATOM 1493 N N . ILE A 1 199 ? -21.076 5.103 16.240 1.00 97.38 199 ILE A N 1
ATOM 1494 C CA . ILE A 1 199 ? -20.442 3.789 16.436 1.00 97.38 199 ILE A CA 1
ATOM 1495 C C . ILE A 1 199 ? -20.932 2.798 15.371 1.00 97.38 199 ILE A C 1
ATOM 1497 O O . ILE A 1 199 ? -20.112 2.133 14.756 1.00 97.38 199 ILE A O 1
ATOM 1501 N N . ASP A 1 200 ? -22.238 2.773 15.088 1.00 97.12 200 ASP A N 1
ATOM 1502 C CA . ASP A 1 200 ? -22.851 1.820 14.149 1.00 97.12 200 ASP A CA 1
ATOM 1503 C C . ASP A 1 200 ? -22.385 1.998 12.694 1.00 97.12 200 ASP A C 1
ATOM 1505 O O . ASP A 1 200 ? -22.450 1.061 11.902 1.00 97.12 200 ASP A O 1
ATOM 1509 N N . THR A 1 201 ? -21.939 3.202 12.327 1.00 97.62 201 THR A N 1
ATOM 1510 C CA . THR A 1 201 ? -21.445 3.520 10.977 1.00 97.62 201 THR A CA 1
ATOM 1511 C C . THR A 1 201 ? -19.924 3.488 10.873 1.00 97.62 201 THR A C 1
ATOM 1513 O O . THR A 1 201 ? -19.402 3.475 9.762 1.00 97.62 201 THR A O 1
ATOM 1516 N N . THR A 1 202 ? -19.208 3.485 12.002 1.00 98.44 202 THR A N 1
ATOM 1517 C CA . THR A 1 202 ? -17.743 3.448 12.002 1.00 98.44 202 THR A CA 1
ATOM 1518 C C . THR A 1 202 ? -17.282 2.003 11.808 1.00 98.44 202 THR A C 1
ATOM 1520 O O . THR A 1 202 ? -17.662 1.148 12.610 1.00 98.44 202 THR A O 1
ATOM 1523 N N . PRO A 1 203 ? -16.454 1.696 10.792 1.00 98.44 203 PRO A N 1
ATOM 1524 C CA . PRO A 1 203 ? -15.914 0.354 10.630 1.00 98.44 203 PRO A CA 1
ATOM 1525 C C . PRO A 1 203 ? -15.070 -0.078 11.835 1.00 98.44 203 PRO A C 1
ATOM 1527 O O . PRO A 1 203 ? -14.381 0.746 12.436 1.00 98.44 203 PRO A O 1
ATOM 1530 N N . ASN A 1 204 ? -15.066 -1.373 12.160 1.00 98.44 204 ASN A N 1
ATOM 1531 C CA . ASN A 1 204 ? -14.186 -1.908 13.203 1.00 98.44 204 ASN A CA 1
ATOM 1532 C C . ASN A 1 204 ? -12.702 -1.732 12.840 1.00 98.44 204 ASN A C 1
ATOM 1534 O O . ASN A 1 204 ? -11.890 -1.449 13.718 1.00 98.44 204 ASN A O 1
ATOM 1538 N N . PHE A 1 205 ? -12.358 -1.865 11.555 1.00 98.62 205 PHE A N 1
ATOM 1539 C CA . PHE A 1 205 ? -11.027 -1.581 11.021 1.00 98.62 205 PHE A CA 1
ATOM 1540 C C . PHE A 1 205 ? -11.080 -0.494 9.943 1.00 98.62 205 PHE A C 1
ATOM 1542 O O . PHE A 1 205 ? -11.770 -0.630 8.932 1.00 98.62 205 PHE A O 1
ATOM 1549 N N . VAL A 1 206 ? -10.324 0.580 10.154 1.00 98.62 206 VAL A N 1
ATOM 1550 C CA . VAL A 1 206 ? -10.226 1.725 9.244 1.00 98.62 206 VAL A CA 1
ATOM 1551 C C . VAL A 1 206 ? -8.797 1.808 8.731 1.00 98.62 206 VAL A C 1
ATOM 1553 O O . VAL A 1 206 ? -7.865 1.962 9.518 1.00 98.62 206 VAL A O 1
ATOM 1556 N N . TYR A 1 207 ? -8.638 1.729 7.414 1.00 98.69 207 TYR A N 1
ATOM 1557 C CA . TYR A 1 207 ? -7.353 1.874 6.742 1.00 98.69 207 TYR A CA 1
ATOM 1558 C C . TYR A 1 207 ? -7.337 3.177 5.948 1.00 98.69 207 TYR A C 1
ATOM 1560 O O . TYR A 1 20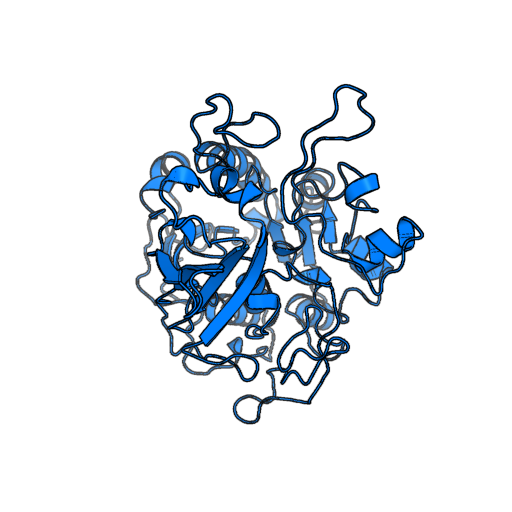7 ? -8.206 3.371 5.104 1.00 98.69 207 TYR A O 1
ATOM 1568 N N . ILE A 1 208 ? -6.392 4.079 6.212 1.00 98.75 208 ILE A N 1
ATOM 1569 C CA . ILE A 1 208 ? -6.310 5.380 5.535 1.00 98.75 208 ILE A CA 1
ATOM 1570 C C . ILE A 1 208 ? -4.954 5.494 4.858 1.00 98.75 208 ILE A C 1
ATOM 1572 O O . ILE A 1 208 ? -3.933 5.403 5.537 1.00 98.75 208 ILE A O 1
ATOM 1576 N N . THR A 1 209 ? -4.967 5.792 3.562 1.00 97.25 209 THR A N 1
ATOM 1577 C CA . THR A 1 209 ? -3.769 6.207 2.832 1.00 97.25 209 THR A CA 1
ATOM 1578 C C . THR A 1 209 ? -3.953 7.643 2.338 1.00 97.25 209 THR A C 1
ATOM 1580 O O . THR A 1 209 ? -4.932 7.911 1.630 1.00 97.25 209 THR A O 1
ATOM 1583 N N . PRO A 1 210 ? -3.051 8.582 2.684 1.00 97.31 210 PRO A N 1
ATOM 1584 C CA . PRO A 1 210 ? -2.991 9.887 2.030 1.00 97.31 210 PRO A CA 1
ATOM 1585 C C . PRO A 1 210 ? -2.759 9.760 0.514 1.00 97.31 210 PRO A C 1
ATOM 1587 O O . PRO A 1 210 ? -2.321 8.725 0.023 1.00 97.31 210 PRO A O 1
ATOM 1590 N N . ASN A 1 211 ? -3.055 10.818 -0.239 1.00 96.81 211 ASN A N 1
ATOM 1591 C CA . ASN A 1 211 ? -2.641 10.897 -1.643 1.00 96.81 211 ASN A CA 1
ATOM 1592 C C . ASN A 1 211 ? -1.127 11.192 -1.733 1.00 96.81 211 ASN A C 1
ATOM 1594 O O . ASN A 1 211 ? -0.512 11.582 -0.740 1.00 96.81 211 ASN A O 1
ATOM 1598 N N . LEU A 1 212 ? -0.548 11.109 -2.933 1.00 95.19 212 LEU A N 1
ATOM 1599 C CA . LEU A 1 212 ? 0.891 11.328 -3.143 1.00 95.19 212 LEU A CA 1
ATOM 1600 C C . LEU A 1 212 ? 1.414 12.694 -2.685 1.00 95.19 212 LEU A C 1
ATOM 1602 O O . LEU A 1 212 ? 2.602 12.855 -2.458 1.00 95.19 212 LEU A O 1
ATOM 1606 N N . CYS A 1 213 ? 0.560 13.711 -2.572 1.00 94.44 213 CYS A N 1
ATOM 1607 C CA . CYS A 1 213 ? 0.992 15.013 -2.074 1.00 94.44 213 CYS A CA 1
ATOM 1608 C C . CYS A 1 213 ? 1.018 15.088 -0.542 1.00 94.44 213 CYS A C 1
ATOM 1610 O O . CYS A 1 213 ? 1.763 15.889 0.026 1.00 94.44 213 CYS A O 1
ATOM 1612 N N . ASP A 1 214 ? 0.178 14.291 0.113 1.00 94.88 214 ASP A N 1
ATOM 1613 C CA . ASP A 1 214 ? -0.072 14.326 1.550 1.00 94.88 214 ASP A CA 1
ATOM 1614 C C . ASP A 1 214 ? 0.588 13.160 2.303 1.00 94.88 214 ASP A C 1
ATOM 1616 O O . ASP A 1 214 ? 0.556 13.154 3.529 1.00 94.88 214 ASP A O 1
ATOM 1620 N N . ASP A 1 215 ? 1.198 12.200 1.603 1.00 91.69 215 ASP A N 1
ATOM 1621 C CA . ASP A 1 215 ? 1.860 11.009 2.165 1.00 91.69 215 ASP A CA 1
ATOM 1622 C C . ASP A 1 215 ? 3.214 11.304 2.837 1.00 91.69 215 ASP A C 1
ATOM 1624 O O . ASP A 1 215 ? 3.734 10.498 3.607 1.00 91.69 215 ASP A O 1
ATOM 1628 N N . GLY A 1 216 ? 3.764 12.498 2.601 1.00 89.44 216 GLY A N 1
ATOM 1629 C CA . GLY A 1 216 ? 5.061 12.923 3.121 1.00 89.44 216 GLY A CA 1
ATOM 1630 C C . GLY A 1 216 ? 6.250 12.595 2.215 1.00 89.44 216 GLY A C 1
ATOM 1631 O O . GLY A 1 216 ? 7.377 12.947 2.579 1.00 89.44 216 GLY A O 1
ATOM 1632 N N . HIS A 1 217 ? 6.011 11.984 1.053 1.00 84.88 217 HIS A N 1
ATOM 1633 C CA . HIS A 1 217 ? 7.007 11.593 0.063 1.00 84.88 217 HIS A CA 1
ATOM 1634 C C . HIS A 1 217 ? 7.192 12.655 -1.032 1.00 84.88 217 HIS A C 1
ATOM 1636 O O . HIS A 1 217 ? 8.320 13.115 -1.246 1.00 84.88 217 HIS A O 1
ATOM 1642 N N . ASP A 1 218 ? 6.123 13.082 -1.721 1.00 85.44 218 ASP A N 1
ATOM 1643 C CA . ASP A 1 218 ? 6.288 13.983 -2.871 1.00 85.44 218 ASP A CA 1
ATOM 1644 C C . ASP A 1 218 ? 6.482 15.436 -2.446 1.00 85.44 218 ASP A C 1
ATOM 1646 O O . ASP A 1 218 ? 5.693 15.995 -1.692 1.00 85.44 218 ASP A O 1
ATOM 1650 N N . GLY A 1 219 ? 7.482 16.095 -3.030 1.00 86.69 219 GLY A N 1
ATOM 1651 C CA . GLY A 1 219 ? 7.815 17.495 -2.762 1.00 86.69 219 GLY A CA 1
ATOM 1652 C C . GLY A 1 219 ? 8.772 17.676 -1.580 1.00 86.69 219 GLY A C 1
ATOM 1653 O O . GLY A 1 219 ? 8.900 16.828 -0.706 1.00 86.69 219 GLY A O 1
ATOM 1654 N N . ASP A 1 220 ? 9.490 18.800 -1.552 1.00 86.94 220 ASP A N 1
ATOM 1655 C CA . ASP A 1 220 ? 10.504 19.074 -0.518 1.00 86.94 220 ASP A CA 1
ATOM 1656 C C . ASP A 1 220 ? 9.963 19.837 0.705 1.00 86.94 220 ASP A C 1
ATOM 1658 O O . ASP A 1 220 ? 10.725 20.227 1.593 1.00 86.94 220 ASP A O 1
ATOM 1662 N N . GLY A 1 221 ? 8.651 20.084 0.749 1.00 89.31 221 GLY A N 1
ATOM 1663 C CA . GLY A 1 221 ? 7.979 20.795 1.833 1.00 89.31 221 GLY A CA 1
ATOM 1664 C C . GLY A 1 221 ? 8.161 22.313 1.823 1.00 89.31 221 GLY A C 1
ATOM 1665 O O . GLY A 1 221 ? 7.580 22.989 2.675 1.00 89.31 221 GLY A O 1
ATOM 1666 N N . THR A 1 222 ? 8.909 22.884 0.872 1.00 89.69 222 THR A N 1
ATOM 1667 C CA . THR A 1 222 ? 9.160 24.336 0.820 1.00 89.69 222 THR A CA 1
ATOM 1668 C C . THR A 1 222 ? 8.065 25.118 0.099 1.00 89.69 222 THR A C 1
ATOM 1670 O O . THR A 1 222 ? 7.925 26.322 0.317 1.00 89.69 222 THR A O 1
ATOM 1673 N N . GLY A 1 223 ? 7.316 24.464 -0.797 1.00 84.50 223 GLY A N 1
ATOM 1674 C CA . GLY A 1 223 ? 6.383 25.136 -1.708 1.00 84.50 223 GLY A CA 1
ATOM 1675 C C . GLY A 1 223 ? 7.065 25.996 -2.778 1.00 84.50 223 GLY A C 1
ATOM 1676 O O . GLY A 1 223 ? 6.397 26.779 -3.455 1.00 84.50 223 GLY A O 1
ATOM 1677 N N . ALA A 1 224 ? 8.386 25.881 -2.951 1.00 88.12 224 ALA A N 1
ATOM 1678 C CA . ALA A 1 224 ? 9.086 26.574 -4.022 1.00 88.12 224 ALA A CA 1
ATOM 1679 C C . ALA A 1 224 ? 8.648 26.050 -5.404 1.00 88.12 224 ALA A C 1
ATOM 1681 O O . ALA A 1 224 ? 8.288 24.883 -5.584 1.00 88.12 224 ALA A O 1
ATOM 1682 N N . ALA A 1 225 ? 8.695 26.926 -6.411 1.00 86.12 225 ALA A N 1
ATOM 1683 C CA . ALA A 1 225 ? 8.300 26.575 -7.772 1.00 86.12 225 ALA A CA 1
ATOM 1684 C C . ALA A 1 225 ? 9.126 25.387 -8.299 1.00 86.12 225 ALA A C 1
ATOM 1686 O O . ALA A 1 225 ? 10.357 25.420 -8.295 1.00 86.12 225 ALA A O 1
ATOM 1687 N N . GLY A 1 226 ? 8.436 24.335 -8.751 1.00 83.56 226 GLY A N 1
ATOM 1688 C CA . GLY A 1 226 ? 9.059 23.095 -9.230 1.00 83.56 226 GLY A CA 1
ATOM 1689 C C . GLY A 1 226 ? 9.617 22.183 -8.131 1.00 83.56 226 GLY A C 1
ATOM 1690 O O . GLY A 1 226 ? 10.325 21.232 -8.452 1.00 83.56 226 GLY A O 1
ATOM 1691 N N . LYS A 1 227 ? 9.331 22.477 -6.857 1.00 86.12 227 LYS A N 1
ATOM 1692 C CA . LYS A 1 227 ? 9.782 21.704 -5.689 1.00 86.12 227 LYS A CA 1
ATOM 1693 C C . LYS A 1 227 ? 8.653 21.106 -4.851 1.00 86.12 227 LYS A C 1
ATOM 1695 O O . LYS A 1 227 ? 8.921 20.254 -4.014 1.00 86.12 227 LYS A O 1
ATOM 1700 N N . GLY A 1 228 ? 7.421 21.549 -5.074 1.00 87.44 228 GLY A N 1
ATOM 1701 C CA . GLY A 1 228 ? 6.228 20.995 -4.444 1.00 87.44 228 GLY A CA 1
ATOM 1702 C C . GLY A 1 228 ? 5.558 19.888 -5.261 1.00 87.44 228 GLY A C 1
ATOM 1703 O O . GLY A 1 228 ? 6.061 19.458 -6.303 1.00 87.44 228 GLY A O 1
ATOM 1704 N N . CYS A 1 229 ? 4.379 19.481 -4.805 1.00 90.19 229 CYS A N 1
ATOM 1705 C CA . CYS A 1 229 ? 3.497 18.556 -5.503 1.00 90.19 229 CYS A CA 1
ATOM 1706 C C . CYS A 1 229 ? 3.090 19.079 -6.885 1.00 90.19 229 CYS A C 1
ATOM 1708 O O . CYS A 1 229 ? 3.151 20.276 -7.181 1.00 90.19 229 CYS A O 1
ATOM 1710 N N . LYS A 1 230 ? 2.544 18.190 -7.720 1.00 88.12 230 LYS A N 1
ATOM 1711 C CA . LYS A 1 230 ? 1.996 18.548 -9.041 1.00 88.12 230 LYS A CA 1
ATOM 1712 C C . LYS A 1 230 ? 0.833 19.542 -8.981 1.00 88.12 230 LYS A C 1
ATOM 1714 O O . LYS A 1 230 ? 0.636 20.295 -9.930 1.00 88.12 230 LYS A O 1
ATOM 1719 N N . SER A 1 231 ? 0.113 19.587 -7.861 1.00 81.62 231 SER A N 1
ATOM 1720 C CA . SER A 1 231 ? -0.920 20.588 -7.565 1.00 81.62 231 SER A CA 1
ATOM 1721 C C . SER A 1 231 ? -0.357 21.977 -7.223 1.00 81.62 231 SER A C 1
ATOM 1723 O O . SER A 1 231 ? -1.109 22.947 -7.168 1.00 81.62 231 SER A O 1
ATOM 1725 N N . GLY A 1 232 ? 0.954 22.091 -6.981 1.00 83.25 232 GLY A N 1
ATOM 1726 C CA . GLY A 1 232 ? 1.622 23.301 -6.494 1.00 83.25 232 GLY A CA 1
ATOM 1727 C C . GLY A 1 232 ? 1.686 23.420 -4.967 1.00 83.25 232 GLY A C 1
ATOM 1728 O O . GLY A 1 232 ? 2.293 24.366 -4.467 1.00 83.25 232 GLY A O 1
ATOM 1729 N N . ALA A 1 233 ? 1.092 22.481 -4.224 1.00 89.38 233 ALA A N 1
ATOM 1730 C CA . ALA A 1 233 ? 1.231 22.403 -2.770 1.00 89.38 233 ALA A CA 1
ATOM 1731 C C . ALA A 1 233 ? 2.667 22.040 -2.349 1.00 89.38 233 ALA A C 1
ATOM 1733 O O . ALA A 1 233 ? 3.456 21.555 -3.156 1.00 89.38 233 ALA A O 1
ATOM 1734 N N . ALA A 1 234 ? 3.019 22.289 -1.085 1.00 91.94 234 ALA A N 1
ATOM 1735 C CA . ALA A 1 234 ? 4.390 22.135 -0.598 1.00 91.94 234 ALA A CA 1
ATOM 1736 C C . ALA A 1 234 ? 4.907 20.690 -0.641 1.00 91.94 234 ALA A C 1
ATOM 1738 O O . ALA A 1 234 ? 6.086 20.487 -0.936 1.00 91.94 234 ALA A O 1
ATOM 1739 N N . GLY A 1 235 ? 4.034 19.718 -0.384 1.00 92.50 235 GLY A N 1
ATOM 1740 C CA . GLY A 1 235 ? 4.421 18.319 -0.306 1.00 92.50 235 GLY A CA 1
ATOM 1741 C C . GLY A 1 235 ? 5.242 17.997 0.939 1.00 92.50 235 GLY A C 1
ATOM 1742 O O . GLY A 1 235 ? 5.343 18.809 1.870 1.00 92.50 235 GLY A O 1
ATOM 1743 N N . GLY A 1 236 ? 5.847 16.814 0.940 1.00 89.81 236 GLY A N 1
ATOM 1744 C CA . GLY A 1 236 ? 6.764 16.345 1.967 1.00 89.81 236 GLY A CA 1
ATOM 1745 C C . GLY A 1 236 ? 6.190 16.473 3.379 1.00 89.81 236 GLY A C 1
ATOM 1746 O O . GLY A 1 236 ? 4.979 16.410 3.609 1.00 89.81 236 GLY A O 1
ATOM 1747 N N . LEU A 1 237 ? 7.072 16.734 4.347 1.00 89.06 237 LEU A N 1
ATOM 1748 C CA . LEU A 1 237 ? 6.691 16.832 5.761 1.00 89.06 237 LEU A CA 1
ATOM 1749 C C . LEU A 1 237 ? 5.683 17.952 6.065 1.00 89.06 237 LEU A C 1
ATOM 1751 O O . LEU A 1 237 ? 4.954 17.869 7.052 1.00 89.06 237 LEU A O 1
ATOM 1755 N N . THR A 1 238 ? 5.625 18.989 5.227 1.00 91.81 238 THR A N 1
ATOM 1756 C CA . THR A 1 238 ? 4.667 20.090 5.388 1.00 91.81 238 THR A CA 1
ATOM 1757 C C . THR A 1 238 ? 3.239 19.625 5.103 1.00 91.81 238 THR A C 1
ATOM 1759 O O . THR A 1 238 ? 2.330 19.952 5.868 1.00 91.81 238 THR A O 1
ATOM 1762 N N . SER A 1 239 ? 3.030 18.864 4.025 1.00 93.94 239 SER A N 1
ATOM 1763 C CA . SER A 1 239 ? 1.696 18.378 3.658 1.00 93.94 239 SER A CA 1
ATOM 1764 C C . SER A 1 239 ? 1.193 17.285 4.604 1.00 93.94 239 SER A C 1
ATOM 1766 O O . SER A 1 239 ? 0.077 17.408 5.107 1.00 93.94 239 SER A O 1
ATOM 1768 N N . ILE A 1 240 ? 2.015 16.287 4.956 1.00 93.69 240 ILE A N 1
ATOM 1769 C CA . ILE A 1 240 ? 1.598 15.233 5.907 1.00 93.69 240 ILE A CA 1
ATOM 1770 C C . ILE A 1 240 ? 1.284 15.799 7.305 1.00 93.69 240 ILE A C 1
ATOM 1772 O O . ILE A 1 240 ? 0.332 15.362 7.950 1.00 93.69 240 ILE A O 1
ATOM 1776 N N . ASP A 1 241 ? 2.004 16.826 7.778 1.00 91.75 241 ASP A N 1
ATOM 1777 C CA . ASP A 1 241 ? 1.658 17.520 9.030 1.00 91.75 241 ASP A CA 1
ATOM 1778 C C . ASP A 1 241 ? 0.271 18.180 8.945 1.00 91.75 241 ASP A C 1
ATOM 1780 O O . ASP A 1 241 ? -0.533 18.062 9.875 1.00 91.75 241 ASP A O 1
ATOM 1784 N N . ALA A 1 242 ? -0.045 18.835 7.825 1.00 94.81 242 ALA A N 1
ATOM 1785 C CA . ALA A 1 242 ? -1.365 19.420 7.601 1.00 94.81 242 ALA A CA 1
ATOM 1786 C C . ALA A 1 242 ? -2.464 18.344 7.517 1.00 94.81 242 ALA A C 1
ATOM 1788 O O . ALA A 1 242 ? -3.528 18.509 8.123 1.00 94.81 242 ALA A O 1
ATOM 1789 N N . PHE A 1 243 ? -2.187 17.230 6.834 1.00 96.31 243 PHE A N 1
ATOM 1790 C CA . PHE A 1 243 ? -3.080 16.079 6.730 1.00 96.31 243 PHE A CA 1
ATOM 1791 C C . PHE A 1 243 ? -3.411 15.501 8.113 1.00 96.31 243 PHE A C 1
ATOM 1793 O O . PHE A 1 243 ? -4.584 15.391 8.484 1.00 96.31 243 PHE A O 1
ATOM 1800 N N . LEU A 1 244 ? -2.394 15.213 8.932 1.00 96.44 244 LEU A N 1
ATOM 1801 C CA . LEU A 1 244 ? -2.575 14.671 10.282 1.00 96.44 244 LEU A CA 1
ATOM 1802 C C . LEU A 1 244 ? -3.299 15.662 11.206 1.00 96.44 244 LEU A C 1
ATOM 1804 O O . LEU A 1 244 ? -4.184 15.261 11.966 1.00 96.44 244 LEU A O 1
ATOM 1808 N N . LYS A 1 245 ? -2.999 16.965 11.110 1.00 96.12 245 LYS A N 1
ATOM 1809 C CA . LYS A 1 245 ? -3.701 18.016 11.870 1.00 96.12 245 LYS A CA 1
ATOM 1810 C C . LYS A 1 245 ? -5.189 18.115 11.540 1.00 96.12 245 LYS A C 1
ATOM 1812 O O . LYS A 1 245 ? -5.952 18.544 12.406 1.00 96.12 245 LYS A O 1
ATOM 1817 N N . LYS A 1 246 ? -5.608 17.729 10.332 1.00 96.50 246 LYS A N 1
ATOM 1818 C CA . LYS A 1 246 ? -7.026 17.616 9.960 1.00 96.50 246 LYS A CA 1
ATOM 1819 C C . LYS A 1 246 ? -7.629 16.329 10.520 1.00 96.50 246 LYS A C 1
ATOM 1821 O O . LYS A 1 246 ? -8.595 16.382 11.281 1.00 96.50 246 LYS A O 1
ATOM 1826 N N . TRP A 1 247 ? -7.075 15.179 10.143 1.00 98.12 247 TRP A N 1
ATOM 1827 C CA . TRP A 1 247 ? -7.758 13.896 10.315 1.00 98.12 247 TRP A CA 1
ATOM 1828 C C . TRP A 1 247 ? -7.687 13.334 11.732 1.00 98.12 247 TRP A C 1
ATOM 1830 O O . TRP A 1 247 ? -8.685 12.799 12.216 1.00 98.12 247 TRP A O 1
ATOM 1840 N N . ILE A 1 248 ? -6.567 13.503 12.442 1.00 97.38 248 ILE A N 1
ATOM 1841 C CA . ILE A 1 248 ? -6.421 12.955 13.799 1.00 97.38 248 ILE A CA 1
ATOM 1842 C C . ILE A 1 248 ? -7.476 13.537 14.756 1.00 97.38 248 ILE A C 1
ATOM 1844 O O . ILE A 1 248 ? -8.169 12.747 15.402 1.00 97.38 248 ILE A O 1
ATOM 1848 N N . PRO A 1 249 ? -7.705 14.867 14.831 1.00 97.38 249 PRO A N 1
ATOM 1849 C CA . PRO A 1 249 ? -8.768 15.412 15.676 1.00 97.38 249 PRO A CA 1
ATOM 1850 C C . PRO A 1 249 ? -10.174 14.930 15.305 1.00 97.38 249 PRO A C 1
ATOM 1852 O O . PRO A 1 249 ? -10.980 14.688 16.203 1.00 97.38 249 PRO A O 1
ATOM 1855 N N . ILE A 1 250 ? -10.471 14.774 14.010 1.00 97.88 250 ILE A N 1
ATOM 1856 C CA . ILE A 1 250 ? -11.770 14.273 13.532 1.00 97.88 250 ILE A CA 1
ATOM 1857 C C . ILE A 1 250 ? -11.995 12.840 14.032 1.00 97.88 250 ILE A C 1
ATOM 1859 O O . ILE A 1 250 ? -13.026 12.556 14.645 1.00 97.88 250 ILE A O 1
ATOM 1863 N N . ILE A 1 251 ? -11.007 11.957 13.855 1.00 98.44 251 ILE A N 1
ATOM 1864 C CA . ILE A 1 251 ? -11.081 10.560 14.304 1.00 98.44 251 ILE A CA 1
ATOM 1865 C C . ILE A 1 251 ? -11.200 10.496 15.830 1.00 98.44 251 ILE A C 1
ATOM 1867 O O . ILE A 1 251 ? -12.090 9.823 16.349 1.00 98.44 251 ILE A O 1
ATOM 1871 N N . GLN A 1 252 ? -10.373 11.247 16.565 1.00 97.62 252 GLN A N 1
ATOM 1872 C CA . GLN A 1 252 ? -10.401 11.259 18.032 1.00 97.62 252 GLN A CA 1
ATOM 1873 C C . GLN A 1 252 ? -11.701 11.832 18.617 1.00 97.62 252 GLN A C 1
ATOM 1875 O O . GLN A 1 252 ? -12.067 11.529 19.758 1.00 97.62 252 GLN A O 1
ATOM 1880 N N . ALA A 1 253 ? -12.412 12.668 17.858 1.00 97.69 253 ALA A N 1
ATOM 1881 C CA . ALA A 1 253 ? -13.708 13.196 18.254 1.00 97.69 253 ALA A CA 1
ATOM 1882 C C . ALA A 1 253 ? -14.848 12.171 18.107 1.00 97.69 253 ALA A C 1
ATOM 1884 O O . ALA A 1 253 ? -15.864 12.329 18.799 1.00 97.69 253 ALA A O 1
ATOM 1885 N N . SER A 1 254 ? -14.681 11.137 17.273 1.00 98.25 254 SER A N 1
ATOM 1886 C CA . SER A 1 254 ? -15.691 10.098 17.041 1.00 98.25 254 SER A CA 1
ATOM 1887 C C . SER A 1 254 ? -16.045 9.328 18.320 1.00 98.25 254 SER A C 1
ATOM 1889 O O . SER A 1 254 ? -15.240 9.191 19.248 1.00 98.25 254 SER A O 1
ATOM 1891 N N . ALA A 1 255 ? -17.280 8.828 18.386 1.00 97.94 255 ALA A N 1
ATOM 1892 C CA . ALA A 1 255 ? -17.731 8.012 19.511 1.00 97.94 255 ALA A CA 1
ATO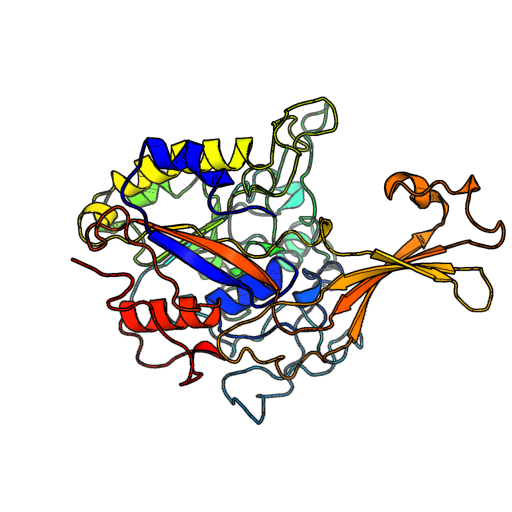M 1893 C C . ALA A 1 255 ? -16.994 6.663 19.568 1.00 97.94 255 ALA A C 1
ATOM 1895 O O . ALA A 1 255 ? -16.618 6.236 20.657 1.00 97.94 255 ALA A O 1
ATOM 1896 N N . ALA A 1 256 ? -16.725 6.053 18.408 1.00 97.19 256 ALA A N 1
ATOM 1897 C CA . ALA A 1 256 ? -15.987 4.798 18.298 1.00 97.19 256 ALA A CA 1
ATOM 1898 C C . ALA A 1 256 ? -14.569 4.915 18.880 1.00 97.19 256 ALA A C 1
ATOM 1900 O O . ALA A 1 256 ? -14.203 4.141 19.760 1.00 97.19 256 ALA A O 1
ATOM 1901 N N . TYR A 1 257 ? -13.796 5.944 18.500 1.00 97.62 257 TYR A N 1
ATOM 1902 C CA . TYR A 1 257 ? -12.447 6.109 19.051 1.00 97.62 257 TYR A CA 1
ATOM 1903 C C . TYR A 1 257 ? -12.452 6.316 20.573 1.00 97.62 257 TYR A C 1
ATOM 1905 O O . TYR A 1 257 ? -11.611 5.775 21.289 1.00 97.62 257 TYR A O 1
ATOM 1913 N N . LYS A 1 258 ? -13.400 7.107 21.087 1.00 96.88 258 LYS A N 1
ATOM 1914 C CA . LYS A 1 258 ? -13.499 7.398 22.526 1.00 96.88 258 LYS A CA 1
ATOM 1915 C C . LYS A 1 258 ? -13.853 6.175 23.367 1.00 96.88 258 LYS A C 1
ATOM 1917 O O . LYS A 1 258 ? -13.550 6.190 24.558 1.00 96.88 258 LYS A O 1
ATOM 1922 N N . GLN A 1 259 ? -14.515 5.179 22.782 1.00 95.25 259 GLN A N 1
ATOM 1923 C CA . GLN A 1 259 ? -14.872 3.953 23.479 1.00 95.25 259 GLN A CA 1
ATOM 1924 C C . GLN A 1 259 ? -13.628 3.096 23.728 1.00 95.25 259 GLN A C 1
ATOM 1926 O O . GLN A 1 259 ? -13.324 2.781 24.878 1.00 95.25 259 GLN A O 1
ATOM 1931 N N . ASP A 1 260 ? -12.906 2.746 22.665 1.00 92.56 260 ASP A N 1
ATOM 1932 C CA . ASP A 1 260 ? -11.802 1.786 22.726 1.00 92.56 260 ASP A CA 1
ATOM 1933 C C . ASP A 1 260 ? -10.814 1.883 21.541 1.00 92.56 260 ASP A C 1
ATOM 1935 O O . ASP A 1 260 ? -10.098 0.930 21.232 1.00 92.56 260 ASP A O 1
ATOM 1939 N N . GLY A 1 261 ? -10.729 3.050 20.898 1.00 95.75 261 GLY A N 1
ATOM 1940 C CA . GLY A 1 261 ? -9.958 3.243 19.672 1.00 95.75 261 GLY A CA 1
ATOM 1941 C C . GLY A 1 261 ? -8.437 3.166 19.817 1.00 95.75 261 GLY A C 1
ATOM 1942 O O . GLY A 1 261 ? -7.845 3.533 20.839 1.00 95.75 261 GLY A O 1
ATOM 1943 N N . LEU A 1 262 ? -7.802 2.758 18.720 1.00 96.44 262 LEU A N 1
ATOM 1944 C CA . LEU A 1 262 ? -6.365 2.825 18.482 1.00 96.44 262 LEU A CA 1
ATOM 1945 C C . LEU A 1 262 ? -6.136 3.452 17.104 1.00 96.44 262 LEU A C 1
ATOM 1947 O O . LEU A 1 262 ? -6.669 2.967 16.110 1.00 96.44 262 LEU A O 1
ATOM 1951 N N . ILE A 1 263 ? -5.342 4.518 17.049 1.00 97.81 263 ILE A N 1
ATOM 1952 C CA . ILE A 1 263 ? -4.793 5.048 15.799 1.00 97.81 263 ILE A CA 1
ATOM 1953 C C . ILE A 1 263 ? -3.332 4.625 15.733 1.00 97.81 263 ILE A C 1
ATOM 1955 O O . ILE A 1 263 ? -2.588 4.840 16.690 1.00 97.81 263 ILE A O 1
ATOM 1959 N N . ILE A 1 264 ? -2.936 4.061 14.598 1.00 96.06 264 ILE A N 1
ATOM 1960 C CA . ILE A 1 264 ? -1.553 3.711 14.283 1.00 96.06 264 ILE A CA 1
ATOM 1961 C C . ILE A 1 264 ? -1.144 4.586 13.101 1.00 96.06 264 ILE A C 1
ATOM 1963 O O . ILE A 1 264 ? -1.714 4.472 12.020 1.00 96.06 264 ILE A O 1
ATOM 1967 N N . ILE A 1 265 ? -0.184 5.477 13.320 1.00 95.12 265 ILE A N 1
ATOM 1968 C CA . ILE A 1 265 ? 0.473 6.249 12.268 1.00 95.12 265 ILE A CA 1
ATOM 1969 C C . ILE A 1 265 ? 1.784 5.526 11.978 1.00 95.12 265 ILE A C 1
ATOM 1971 O O . ILE A 1 265 ? 2.669 5.491 12.834 1.00 95.12 265 ILE A O 1
ATOM 1975 N N . ASN A 1 266 ? 1.885 4.924 10.799 1.00 90.19 266 ASN A N 1
ATOM 1976 C CA . ASN A 1 266 ? 3.052 4.168 10.357 1.00 90.19 266 ASN A CA 1
ATOM 1977 C C . ASN A 1 266 ? 3.504 4.657 8.976 1.00 90.19 266 ASN A C 1
ATOM 1979 O O . ASN A 1 266 ? 2.758 5.369 8.305 1.00 90.19 266 ASN A O 1
ATOM 1983 N N . PHE A 1 267 ? 4.703 4.252 8.569 1.00 88.19 267 PHE A N 1
ATOM 1984 C CA . PHE A 1 267 ? 5.223 4.445 7.217 1.00 88.19 267 PHE A CA 1
ATOM 1985 C C . PHE A 1 267 ? 5.280 3.098 6.492 1.00 88.19 267 PHE A C 1
ATOM 1987 O O . PHE A 1 267 ? 5.345 2.044 7.128 1.00 88.19 267 PHE A O 1
ATOM 1994 N N . ASP A 1 268 ? 5.209 3.136 5.170 1.00 85.56 268 ASP A N 1
ATOM 1995 C CA . ASP A 1 268 ? 5.372 1.989 4.283 1.00 85.56 268 ASP A CA 1
ATOM 1996 C C . ASP A 1 268 ? 6.846 1.634 4.080 1.00 85.56 268 ASP A C 1
ATOM 1998 O O . ASP A 1 268 ? 7.182 0.468 4.276 1.00 85.56 268 ASP A O 1
ATOM 2002 N N . GLU A 1 269 ? 7.726 2.611 3.841 1.00 82.06 269 GLU A N 1
ATOM 2003 C CA . GLU A 1 269 ? 9.175 2.399 3.713 1.00 82.06 269 GLU A CA 1
ATOM 2004 C C . GLU A 1 269 ? 10.040 3.550 4.251 1.00 82.06 269 GLU A C 1
ATOM 2006 O O . GLU A 1 269 ? 9.587 4.647 4.597 1.00 82.06 269 GLU A O 1
ATOM 2011 N N . SER A 1 270 ? 11.353 3.303 4.295 1.00 77.69 270 SER A N 1
ATOM 2012 C CA . SER A 1 270 ? 12.346 4.371 4.382 1.00 77.69 270 SER A CA 1
ATOM 2013 C C . SER A 1 270 ? 12.631 4.994 3.006 1.00 77.69 270 SER A C 1
ATOM 2015 O O . SER A 1 270 ? 12.384 4.404 1.960 1.00 77.69 270 SER A O 1
ATOM 2017 N N . ASN A 1 271 ? 13.209 6.199 2.982 1.00 72.12 271 ASN A N 1
ATOM 2018 C CA . ASN A 1 271 ? 13.457 6.898 1.724 1.00 72.12 271 ASN A CA 1
ATOM 2019 C C . ASN A 1 271 ? 14.583 6.245 0.885 1.00 72.12 271 ASN A C 1
ATOM 2021 O O . ASN A 1 271 ? 15.768 6.554 1.081 1.00 72.12 271 ASN A O 1
ATOM 2025 N N . ALA A 1 272 ? 14.199 5.456 -0.123 1.00 65.81 272 ALA A N 1
ATOM 2026 C CA . ALA A 1 272 ? 15.094 4.848 -1.112 1.00 65.81 272 ALA A CA 1
ATOM 2027 C C . ALA A 1 272 ? 15.925 5.874 -1.907 1.00 65.81 272 ALA A C 1
ATOM 2029 O O . ALA A 1 272 ? 17.028 5.570 -2.359 1.00 65.81 272 ALA A O 1
ATOM 2030 N N . SER A 1 273 ? 15.471 7.128 -2.029 1.00 60.62 273 SER A N 1
ATOM 2031 C CA . SER A 1 273 ? 16.236 8.204 -2.677 1.00 60.62 273 SER A CA 1
ATOM 2032 C C . SER A 1 273 ? 17.486 8.614 -1.888 1.00 60.62 273 SER A C 1
ATOM 2034 O O . SER A 1 273 ? 18.312 9.377 -2.391 1.00 60.62 273 SER A O 1
ATOM 2036 N N . SER A 1 274 ? 17.603 8.179 -0.630 1.00 65.81 274 SER A N 1
ATOM 2037 C CA . SER A 1 274 ? 18.804 8.373 0.186 1.00 65.81 274 SER A CA 1
ATOM 2038 C C . SER A 1 274 ? 19.801 7.219 0.078 1.00 65.81 274 SER A C 1
ATOM 2040 O O . SER A 1 274 ? 20.914 7.324 0.602 1.00 65.81 274 SER A O 1
ATOM 2042 N N . SER A 1 275 ? 19.432 6.155 -0.636 1.00 76.88 275 SER A N 1
ATOM 2043 C CA . SER A 1 275 ? 20.275 4.990 -0.848 1.00 76.88 275 SER A CA 1
ATOM 2044 C C . SER A 1 275 ? 21.428 5.291 -1.814 1.00 76.88 275 SER A C 1
ATOM 2046 O O . SER A 1 275 ? 21.260 6.042 -2.782 1.00 76.88 275 SER A O 1
ATOM 2048 N N . PRO A 1 276 ? 22.626 4.719 -1.590 1.00 83.38 276 PRO A N 1
ATOM 2049 C CA . PRO A 1 276 ? 23.754 4.894 -2.497 1.00 83.38 276 PRO A CA 1
ATOM 2050 C C . PRO A 1 276 ? 23.418 4.408 -3.908 1.00 83.38 276 PRO A C 1
ATOM 2052 O O . PRO A 1 276 ? 22.863 3.326 -4.077 1.00 83.38 276 PRO A O 1
ATOM 2055 N N . MET A 1 277 ? 23.830 5.157 -4.931 1.00 88.25 277 MET A N 1
ATOM 2056 C CA . MET A 1 277 ? 23.680 4.752 -6.330 1.00 88.25 277 MET A CA 1
ATOM 2057 C C . MET A 1 277 ? 25.032 4.393 -6.950 1.00 88.25 277 MET A C 1
ATOM 2059 O O . MET A 1 277 ? 26.017 5.114 -6.777 1.00 88.25 277 MET A O 1
ATOM 2063 N N . THR A 1 278 ? 25.068 3.309 -7.722 1.00 90.94 278 THR A N 1
ATOM 2064 C CA . THR A 1 278 ? 26.234 2.883 -8.502 1.00 90.94 278 THR A CA 1
ATOM 2065 C C . THR A 1 278 ? 26.005 3.183 -9.979 1.00 90.94 278 THR A C 1
ATOM 2067 O O . THR A 1 278 ? 24.927 2.943 -10.516 1.00 90.94 278 THR A O 1
ATOM 2070 N N . THR A 1 279 ? 27.035 3.691 -10.658 1.00 93.19 279 THR A N 1
ATOM 2071 C CA . THR A 1 279 ? 27.053 3.822 -12.120 1.00 93.19 279 THR A CA 1
ATOM 2072 C C . THR A 1 279 ? 28.066 2.852 -12.714 1.00 93.19 279 THR A C 1
ATOM 2074 O O . THR A 1 279 ? 29.250 2.917 -12.380 1.00 93.19 279 THR A O 1
ATOM 2077 N N . THR A 1 280 ? 27.626 1.991 -13.629 1.00 94.94 280 THR A N 1
ATOM 2078 C CA . THR A 1 280 ? 28.510 1.136 -14.438 1.00 94.94 280 THR A CA 1
ATOM 2079 C C . THR A 1 280 ? 28.199 1.280 -15.927 1.00 94.94 280 THR A C 1
ATOM 2081 O O . THR A 1 280 ? 27.227 1.927 -16.313 1.00 94.94 280 THR A O 1
ATOM 2084 N N . PHE A 1 281 ? 29.044 0.706 -16.782 1.00 96.38 281 PHE A N 1
ATOM 2085 C CA . PHE A 1 281 ? 28.816 0.642 -18.224 1.00 96.38 281 PHE A CA 1
ATOM 2086 C C . PHE A 1 281 ? 28.872 -0.810 -18.676 1.00 96.38 281 PHE A C 1
ATOM 2088 O O . PHE A 1 281 ? 29.654 -1.600 -18.141 1.00 96.38 281 PHE A O 1
ATOM 2095 N N . ASN A 1 282 ? 28.076 -1.158 -19.687 1.00 94.88 282 ASN A N 1
ATOM 2096 C CA . ASN A 1 282 ? 28.255 -2.442 -20.353 1.00 94.88 282 ASN A CA 1
ATOM 2097 C C . ASN A 1 282 ? 29.626 -2.499 -21.057 1.00 94.88 282 ASN A C 1
ATOM 2099 O O . ASN A 1 282 ? 30.271 -1.480 -21.306 1.00 94.88 282 ASN A O 1
ATOM 2103 N N . SER A 1 283 ? 30.073 -3.700 -21.422 1.00 95.00 283 SER A N 1
ATOM 2104 C CA . SER A 1 283 ? 31.387 -3.905 -22.053 1.00 95.00 283 SER A CA 1
ATOM 2105 C C . SER A 1 283 ? 31.571 -3.142 -23.372 1.00 95.00 283 SER A C 1
ATOM 2107 O O . SER A 1 283 ? 32.698 -2.823 -23.744 1.00 95.00 283 SER A O 1
ATOM 2109 N N . ALA A 1 284 ? 30.475 -2.829 -24.068 1.00 94.56 284 ALA A N 1
ATOM 2110 C CA . ALA A 1 284 ? 30.475 -2.063 -25.310 1.00 94.56 284 ALA A CA 1
ATOM 2111 C C . ALA A 1 284 ? 30.436 -0.535 -25.101 1.00 94.56 284 ALA A C 1
ATOM 2113 O O . ALA A 1 284 ? 30.497 0.202 -26.083 1.00 94.56 284 ALA A O 1
ATOM 2114 N N . TYR A 1 285 ? 30.305 -0.053 -23.859 1.00 94.31 285 TYR A N 1
ATOM 2115 C CA . TYR A 1 285 ? 30.067 1.357 -23.521 1.00 94.31 285 TYR A CA 1
ATOM 2116 C C . TYR A 1 285 ? 28.887 1.988 -24.282 1.00 94.31 285 TYR A C 1
ATOM 2118 O O . TYR A 1 285 ? 28.863 3.195 -24.526 1.00 94.31 285 TYR A O 1
ATOM 2126 N N . THR A 1 286 ? 27.901 1.177 -24.669 1.00 96.88 286 THR A N 1
ATOM 2127 C CA . THR A 1 286 ? 26.668 1.632 -25.326 1.00 96.88 286 THR A CA 1
ATOM 2128 C C . THR A 1 286 ? 25.525 1.846 -24.345 1.00 96.88 286 THR A C 1
ATOM 2130 O O . THR A 1 286 ? 24.554 2.519 -24.684 1.00 96.88 286 THR A O 1
ATOM 2133 N N . GLN A 1 287 ? 25.654 1.325 -23.126 1.00 96.69 287 GLN A N 1
ATOM 2134 C CA . GLN A 1 287 ? 24.661 1.448 -22.070 1.00 96.69 287 GLN A CA 1
ATOM 2135 C C . GLN A 1 287 ? 25.333 1.875 -20.769 1.00 96.69 287 GLN A C 1
ATOM 2137 O O . GLN A 1 287 ? 26.344 1.293 -20.368 1.00 96.69 287 GLN A O 1
ATOM 2142 N N . MET A 1 288 ? 24.748 2.877 -20.120 1.00 95.88 288 MET A N 1
ATOM 2143 C CA . MET A 1 288 ? 25.012 3.228 -18.728 1.00 95.88 288 MET A CA 1
ATOM 2144 C C . MET A 1 288 ? 24.006 2.486 -17.846 1.00 95.88 288 MET A C 1
ATOM 2146 O O . MET A 1 288 ? 22.811 2.545 -18.117 1.00 95.88 288 MET A O 1
ATOM 2150 N N . ASN A 1 289 ? 24.469 1.823 -16.794 1.00 95.19 289 ASN A N 1
ATOM 2151 C CA . ASN A 1 289 ? 23.616 1.225 -15.773 1.00 95.19 289 ASN A CA 1
ATOM 2152 C C . ASN A 1 289 ? 23.658 2.116 -14.535 1.00 95.19 289 ASN A C 1
ATOM 2154 O O . ASN A 1 289 ? 24.737 2.366 -13.991 1.00 95.19 289 ASN A O 1
ATOM 2158 N N . LEU A 1 290 ? 22.494 2.591 -14.117 1.00 93.44 290 LEU A N 1
ATOM 2159 C CA . LEU A 1 290 ? 22.275 3.367 -12.912 1.00 93.44 290 LEU A CA 1
ATOM 2160 C C . LEU A 1 290 ? 21.511 2.490 -11.917 1.00 93.44 290 LEU A C 1
ATOM 2162 O O . LEU A 1 290 ? 20.329 2.215 -12.118 1.00 93.44 290 LEU A O 1
ATOM 2166 N N . THR A 1 291 ? 22.192 2.051 -10.863 1.00 92.12 291 THR A N 1
ATOM 2167 C CA . THR A 1 291 ? 21.655 1.084 -9.899 1.00 92.12 291 THR A CA 1
ATOM 2168 C C . THR A 1 291 ? 21.512 1.721 -8.525 1.00 92.12 291 THR A C 1
ATOM 2170 O O . THR A 1 291 ? 22.489 2.248 -7.996 1.00 92.12 291 THR A O 1
ATOM 2173 N N . ILE A 1 292 ? 20.318 1.667 -7.940 1.00 89.31 292 ILE A N 1
ATOM 2174 C CA . ILE A 1 292 ? 20.070 2.054 -6.545 1.00 89.31 292 ILE A CA 1
ATOM 2175 C C . ILE A 1 292 ? 20.411 0.850 -5.663 1.00 89.31 292 ILE A C 1
ATOM 2177 O O . ILE A 1 292 ? 19.835 -0.212 -5.864 1.00 89.31 292 ILE A O 1
ATOM 2181 N N . ASN A 1 293 ? 21.344 0.987 -4.718 1.00 89.50 293 ASN A N 1
ATOM 2182 C CA . ASN A 1 293 ? 21.745 -0.120 -3.843 1.00 89.50 293 ASN A CA 1
ATOM 2183 C C . ASN A 1 293 ? 20.962 -0.070 -2.536 1.00 89.50 293 ASN A C 1
ATOM 2185 O O . ASN A 1 293 ? 21.066 0.893 -1.776 1.00 89.50 293 ASN A O 1
ATOM 2189 N N . LEU A 1 294 ? 20.202 -1.120 -2.279 1.00 87.88 294 LEU A N 1
ATOM 2190 C CA . LEU A 1 294 ? 19.259 -1.237 -1.189 1.00 87.88 294 LEU A CA 1
ATOM 2191 C C . LEU A 1 294 ? 19.758 -2.278 -0.190 1.00 87.88 294 LEU A C 1
ATOM 2193 O O . LEU A 1 294 ? 19.671 -3.485 -0.413 1.00 87.88 294 LEU A O 1
ATOM 2197 N N . THR A 1 295 ? 20.321 -1.791 0.914 1.00 82.56 295 THR A N 1
ATOM 2198 C CA . THR A 1 295 ? 20.977 -2.638 1.916 1.00 82.56 295 THR A CA 1
ATOM 2199 C C . THR A 1 295 ? 19.992 -3.472 2.729 1.00 82.56 295 THR A C 1
ATOM 2201 O O . THR A 1 295 ? 20.287 -4.620 3.052 1.00 82.56 295 THR A O 1
ATOM 2204 N N . GLY A 1 296 ? 18.844 -2.886 3.072 1.00 79.38 296 GLY A N 1
ATOM 2205 C CA . GLY A 1 296 ? 17.718 -3.556 3.715 1.00 79.38 296 GLY A CA 1
ATOM 2206 C C . GLY A 1 296 ? 17.936 -3.942 5.170 1.00 79.38 296 GLY A C 1
ATOM 2207 O O . GLY A 1 296 ? 17.925 -5.133 5.505 1.00 79.38 296 GLY A O 1
ATOM 2208 N N . GLU A 1 297 ? 18.099 -2.943 6.050 1.00 80.94 297 GLU A N 1
ATOM 2209 C CA . GLU A 1 297 ? 18.037 -3.175 7.501 1.00 80.94 297 GLU A CA 1
ATOM 2210 C C . GLU A 1 297 ? 16.692 -3.834 7.846 1.00 80.94 297 GLU A C 1
ATOM 2212 O O . GLU A 1 297 ? 15.633 -3.434 7.364 1.00 80.94 297 GLU A O 1
ATOM 2217 N N . SER A 1 298 ? 16.753 -4.907 8.633 1.00 84.19 298 SER A N 1
ATOM 2218 C CA . SER A 1 298 ? 15.600 -5.715 9.027 1.00 84.19 298 SER A CA 1
ATOM 2219 C C . SER A 1 298 ? 15.727 -6.142 10.483 1.00 84.19 298 SER A C 1
ATOM 2221 O O . SER A 1 298 ? 16.829 -6.253 11.031 1.00 84.19 298 SER A O 1
ATOM 2223 N N . CYS A 1 299 ? 14.592 -6.446 11.106 1.00 83.12 299 CYS A N 1
ATOM 2224 C CA . CYS A 1 299 ? 14.541 -7.038 12.437 1.00 83.12 299 CYS A CA 1
ATOM 2225 C C . CYS A 1 299 ? 13.836 -8.393 12.428 1.00 83.12 299 CYS A C 1
ATOM 2227 O 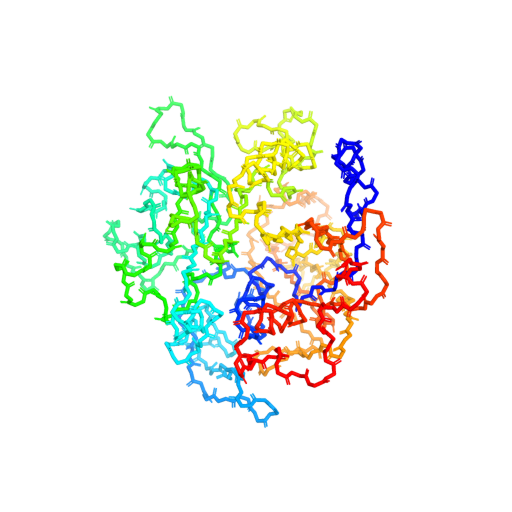O . CYS A 1 299 ? 13.389 -8.898 11.398 1.00 83.12 299 CYS A O 1
ATOM 2229 N N . CYS A 1 300 ? 13.694 -8.961 13.630 1.00 83.88 300 CYS A N 1
ATOM 2230 C CA . CYS A 1 300 ? 12.577 -9.857 13.917 1.00 83.88 300 CYS A CA 1
ATOM 2231 C C . CYS A 1 300 ? 12.564 -11.152 13.081 1.00 83.88 300 CYS A C 1
ATOM 2233 O O . CYS A 1 300 ? 11.519 -11.762 12.895 1.00 83.88 300 CYS A O 1
ATOM 2235 N N . ASN A 1 301 ? 13.745 -11.592 12.624 1.00 83.38 301 ASN A N 1
ATOM 2236 C CA . ASN A 1 301 ? 13.948 -12.749 11.741 1.00 83.38 301 ASN A CA 1
ATOM 2237 C C . ASN A 1 301 ? 13.169 -12.675 10.425 1.00 83.38 301 ASN A C 1
ATOM 2239 O O . ASN A 1 301 ? 12.705 -13.700 9.927 1.00 83.38 301 ASN A O 1
ATOM 2243 N N . GLN A 1 302 ? 13.038 -11.475 9.865 1.00 88.38 302 GLN A N 1
ATOM 2244 C CA . GLN A 1 302 ? 12.401 -11.294 8.575 1.00 88.38 302 GLN A CA 1
ATOM 2245 C C . GLN A 1 302 ? 13.002 -12.207 7.501 1.00 88.38 302 GLN A C 1
ATOM 2247 O O . GLN A 1 302 ? 14.217 -12.399 7.419 1.00 88.38 302 GLN A O 1
ATOM 2252 N N . GLN A 1 303 ? 12.119 -12.787 6.696 1.00 88.62 303 GLN A N 1
ATOM 2253 C CA . GLN A 1 303 ? 12.444 -13.799 5.701 1.00 88.62 303 GLN A CA 1
ATOM 2254 C C . GLN A 1 303 ? 12.273 -13.209 4.299 1.00 88.62 303 GLN A C 1
ATOM 2256 O O . GLN A 1 303 ? 11.402 -12.371 4.085 1.00 88.62 303 GLN A O 1
ATOM 2261 N N . THR A 1 304 ? 13.077 -13.670 3.340 1.00 89.50 304 THR A N 1
ATOM 2262 C CA . THR A 1 304 ? 13.030 -13.209 1.941 1.00 89.50 304 THR A CA 1
ATOM 2263 C C . THR A 1 304 ? 11.711 -13.538 1.239 1.00 89.50 304 THR A C 1
ATOM 2265 O O . THR A 1 304 ? 11.281 -12.795 0.369 1.00 89.50 304 THR A O 1
ATOM 2268 N N . GLY A 1 305 ? 11.056 -14.644 1.596 1.00 92.44 305 GLY A N 1
ATOM 2269 C CA . GLY A 1 305 ? 9.973 -15.196 0.784 1.00 92.44 305 GLY A CA 1
ATOM 2270 C C . GLY A 1 305 ? 10.468 -16.122 -0.336 1.00 92.44 305 GLY A C 1
ATOM 2271 O O . GLY A 1 305 ? 11.657 -16.144 -0.653 1.00 92.44 305 GLY A O 1
ATOM 2272 N N . PRO A 1 306 ? 9.569 -16.925 -0.933 1.00 94.94 306 PRO A N 1
ATOM 2273 C CA . PRO A 1 306 ? 9.915 -17.896 -1.975 1.00 94.94 306 PRO A CA 1
ATOM 2274 C C . PRO A 1 306 ? 10.006 -17.296 -3.389 1.00 94.94 306 PRO A C 1
ATOM 2276 O O . PRO A 1 306 ? 10.414 -18.003 -4.313 1.00 94.94 306 PRO A O 1
ATOM 2279 N N . ASN A 1 307 ? 9.568 -16.047 -3.576 1.00 94.38 307 ASN A N 1
ATOM 2280 C CA . ASN A 1 307 ? 9.320 -15.464 -4.901 1.00 94.38 307 ASN A CA 1
ATOM 2281 C C . ASN A 1 307 ? 10.471 -14.592 -5.406 1.00 94.38 307 ASN A C 1
ATOM 2283 O O . ASN A 1 307 ? 10.530 -14.304 -6.596 1.00 94.38 307 ASN A O 1
ATOM 2287 N N . VAL A 1 308 ? 11.385 -14.215 -4.516 1.00 92.44 308 VAL A N 1
ATOM 2288 C CA . VAL A 1 308 ? 12.491 -13.290 -4.774 1.00 92.44 308 VAL A CA 1
ATOM 2289 C C . VAL A 1 308 ? 13.790 -13.871 -4.210 1.00 92.44 308 VAL A C 1
ATOM 2291 O O . VAL A 1 308 ? 13.767 -14.831 -3.428 1.00 92.44 308 VAL A O 1
ATOM 2294 N N . LYS A 1 309 ? 14.949 -13.359 -4.630 1.00 91.56 309 LYS A N 1
ATOM 2295 C CA . LYS A 1 309 ? 16.266 -13.812 -4.145 1.00 91.56 309 LYS A CA 1
ATOM 2296 C C . LYS A 1 309 ? 17.046 -12.650 -3.561 1.00 91.56 309 LYS A C 1
ATOM 2298 O O . LYS A 1 309 ? 16.805 -11.499 -3.884 1.00 91.56 309 LYS A O 1
ATOM 2303 N N . ARG A 1 310 ? 18.010 -12.946 -2.688 1.00 90.31 310 ARG A N 1
ATOM 2304 C CA . ARG A 1 310 ? 18.921 -11.933 -2.142 1.00 90.31 310 ARG A CA 1
ATOM 2305 C C . ARG A 1 310 ? 20.368 -12.457 -2.117 1.00 90.31 310 ARG A C 1
ATOM 2307 O O . ARG A 1 310 ? 20.571 -13.597 -1.686 1.00 90.31 310 ARG A O 1
ATOM 2314 N N . PRO A 1 311 ? 21.366 -11.668 -2.560 1.00 92.69 311 PRO A N 1
ATOM 2315 C CA . PRO A 1 311 ? 21.197 -10.395 -3.258 1.00 92.69 311 PRO A CA 1
ATOM 2316 C C . PRO A 1 311 ? 20.628 -10.592 -4.676 1.00 92.69 311 PRO A C 1
ATOM 2318 O O . PRO A 1 311 ? 20.846 -11.649 -5.280 1.00 92.69 311 PRO A O 1
ATOM 2321 N N . GLU A 1 312 ? 19.925 -9.598 -5.220 1.00 91.62 312 GLU A N 1
ATOM 2322 C CA . GLU A 1 312 ? 19.468 -9.614 -6.617 1.00 91.62 312 GLU A CA 1
ATOM 2323 C C . GLU A 1 312 ? 19.341 -8.228 -7.257 1.00 91.62 312 GLU A C 1
ATOM 2325 O O . GLU A 1 312 ? 19.244 -7.221 -6.563 1.00 91.62 312 GLU A O 1
ATOM 2330 N N . ASP A 1 313 ? 19.346 -8.194 -8.592 1.00 90.88 313 ASP A N 1
ATOM 2331 C CA . ASP A 1 313 ? 19.155 -6.983 -9.390 1.00 90.88 313 ASP A CA 1
ATOM 2332 C C . ASP A 1 313 ? 17.809 -7.034 -10.112 1.00 90.88 313 ASP A C 1
ATOM 2334 O O . ASP A 1 313 ? 17.567 -7.961 -10.890 1.00 90.88 313 ASP A O 1
ATOM 2338 N N . GLN A 1 314 ? 16.993 -5.995 -9.940 1.00 88.88 314 GLN A N 1
ATOM 2339 C CA . GLN A 1 314 ? 15.798 -5.768 -10.748 1.00 88.88 314 GLN A CA 1
ATOM 2340 C C . GLN A 1 314 ? 16.009 -4.608 -11.709 1.00 88.88 314 GLN A C 1
ATOM 2342 O O . GLN A 1 314 ? 16.480 -3.530 -11.340 1.00 88.88 314 GLN A O 1
ATOM 2347 N N . ILE A 1 315 ? 15.635 -4.819 -12.968 1.00 88.50 315 ILE A N 1
ATOM 2348 C CA . ILE A 1 315 ? 15.650 -3.771 -13.988 1.00 88.50 315 ILE A CA 1
ATOM 2349 C C . ILE A 1 315 ? 14.272 -3.123 -14.008 1.00 88.50 315 ILE A C 1
ATOM 2351 O O . ILE A 1 315 ? 13.294 -3.766 -14.372 1.00 88.50 315 ILE A O 1
ATOM 2355 N N . MET A 1 316 ? 14.208 -1.833 -13.690 1.00 85.19 316 MET A N 1
ATOM 2356 C CA . MET A 1 316 ? 12.951 -1.082 -13.724 1.00 85.19 316 MET A CA 1
ATOM 2357 C C . MET A 1 316 ? 12.661 -0.533 -15.118 1.00 85.19 316 MET A C 1
ATOM 2359 O O . MET A 1 316 ? 11.529 -0.538 -15.591 1.00 85.19 316 MET A O 1
ATOM 2363 N N . SER A 1 317 ? 13.685 0.007 -15.784 1.00 87.69 317 SER A N 1
ATOM 2364 C CA . SER A 1 317 ? 13.503 0.653 -17.081 1.00 87.69 317 SER A CA 1
ATOM 2365 C C . SER A 1 317 ? 14.797 0.724 -17.877 1.00 87.69 317 SER A C 1
ATOM 2367 O O . SER A 1 317 ? 15.899 0.715 -17.334 1.00 87.69 317 SER A O 1
ATOM 2369 N N . THR A 1 318 ? 14.667 0.830 -19.196 1.00 92.88 318 THR A N 1
ATOM 2370 C CA . THR A 1 318 ? 15.769 1.178 -20.096 1.00 92.88 318 THR A CA 1
ATOM 2371 C C . THR A 1 318 ? 15.329 2.349 -20.958 1.00 92.88 318 THR A C 1
ATOM 2373 O O . THR A 1 318 ? 14.445 2.222 -21.802 1.00 92.88 318 THR A O 1
ATOM 2376 N N . LEU A 1 319 ? 15.950 3.502 -20.732 1.00 94.00 319 LEU A N 1
ATOM 2377 C CA . LEU A 1 319 ? 15.602 4.763 -21.368 1.00 94.00 319 LEU A CA 1
ATOM 2378 C C . LEU A 1 319 ? 16.636 5.142 -22.434 1.00 94.00 319 LEU A C 1
ATOM 2380 O O . LEU A 1 319 ? 17.831 4.889 -22.260 1.00 94.00 319 LEU A O 1
ATOM 2384 N N . PRO A 1 320 ? 16.227 5.804 -23.528 1.00 95.94 320 PRO A N 1
ATOM 2385 C CA . PRO A 1 320 ? 17.167 6.457 -24.431 1.00 95.94 320 PRO A CA 1
ATOM 2386 C C . PRO A 1 320 ? 18.010 7.519 -23.709 1.00 95.94 320 PRO A C 1
ATOM 2388 O O . PRO A 1 320 ? 17.518 8.215 -22.821 1.00 95.94 320 PRO A O 1
ATOM 2391 N N . ILE A 1 321 ? 19.250 7.737 -24.158 1.00 94.06 321 ILE A N 1
ATOM 2392 C CA . ILE A 1 321 ? 20.167 8.757 -23.608 1.00 94.06 321 ILE A CA 1
ATOM 2393 C C . ILE A 1 321 ? 19.578 10.180 -23.609 1.00 94.06 321 ILE A C 1
ATOM 2395 O O . ILE A 1 321 ? 19.978 11.023 -22.809 1.00 94.06 321 ILE A O 1
ATOM 2399 N N . ALA A 1 322 ? 18.581 10.445 -24.459 1.00 94.06 322 ALA A N 1
ATOM 2400 C CA . ALA A 1 322 ? 17.839 11.705 -24.494 1.00 94.06 322 ALA A CA 1
ATOM 2401 C C . ALA A 1 322 ? 17.144 12.053 -23.160 1.00 94.06 322 ALA A C 1
ATOM 2403 O O . ALA A 1 322 ? 16.880 13.224 -22.905 1.00 94.06 322 ALA A O 1
ATOM 2404 N N . TYR A 1 323 ? 16.891 11.063 -22.297 1.00 92.44 323 TYR A N 1
ATOM 2405 C CA . TYR A 1 323 ? 16.296 11.249 -20.970 1.00 92.44 323 TYR A CA 1
ATOM 2406 C C . TYR A 1 323 ? 17.338 11.498 -19.864 1.00 92.44 323 TYR A C 1
ATOM 2408 O O . TYR A 1 323 ? 16.975 11.682 -18.708 1.00 92.44 323 TYR A O 1
ATOM 2416 N N . ALA A 1 324 ? 18.637 11.558 -20.176 1.00 89.88 324 ALA A N 1
ATOM 2417 C CA . ALA A 1 324 ? 19.683 11.769 -19.169 1.00 89.88 324 ALA A CA 1
ATOM 2418 C C . ALA A 1 324 ? 19.423 13.004 -18.288 1.00 89.88 324 ALA A C 1
ATOM 2420 O O . ALA A 1 324 ? 19.514 12.933 -17.064 1.00 89.88 324 ALA A O 1
ATOM 2421 N N . SER A 1 325 ? 19.023 14.126 -18.893 1.00 87.06 325 SER A N 1
ATOM 2422 C CA . SER A 1 325 ? 18.795 15.370 -18.157 1.00 87.06 325 SER A CA 1
ATOM 2423 C C . SER A 1 325 ? 17.617 15.292 -17.188 1.00 87.06 325 SER A C 1
ATOM 2425 O O . SER A 1 325 ? 17.648 15.965 -16.161 1.00 87.06 325 SER A O 1
ATOM 2427 N N . THR A 1 326 ? 16.592 14.476 -17.472 1.00 83.12 326 THR A N 1
ATOM 2428 C CA . THR A 1 326 ? 15.456 14.292 -16.548 1.00 83.12 326 THR A CA 1
ATOM 2429 C C . THR A 1 326 ? 15.859 13.495 -15.312 1.00 83.12 326 THR A C 1
ATOM 2431 O O . THR A 1 326 ? 15.225 13.628 -14.274 1.00 83.12 326 THR A O 1
ATOM 2434 N N . LEU A 1 327 ? 16.942 12.722 -15.409 1.00 84.00 327 LEU A N 1
ATOM 2435 C CA . LEU A 1 327 ? 17.568 11.996 -14.304 1.00 84.00 327 LEU A CA 1
ATOM 2436 C C . LEU A 1 327 ? 18.670 12.819 -13.610 1.00 84.00 327 LEU A C 1
ATOM 2438 O O . LEU A 1 327 ? 19.410 12.292 -12.786 1.00 84.00 327 LEU A O 1
ATOM 2442 N N . GLY A 1 328 ? 18.840 14.096 -13.975 1.00 86.31 328 GLY A N 1
ATOM 2443 C CA . GLY A 1 328 ? 19.927 14.936 -13.464 1.00 86.31 328 GLY A CA 1
ATOM 2444 C C . GLY A 1 328 ? 21.316 14.558 -13.995 1.00 86.31 328 GLY A C 1
ATOM 2445 O O . GLY A 1 328 ? 22.323 15.047 -13.486 1.00 86.31 328 GLY A O 1
ATOM 2446 N N . ILE A 1 329 ? 21.393 13.715 -15.027 1.00 89.38 329 ILE A N 1
ATOM 2447 C CA . ILE A 1 329 ? 22.649 13.274 -15.631 1.00 89.38 329 ILE A CA 1
ATOM 2448 C C . ILE A 1 329 ? 23.025 14.229 -16.763 1.00 89.38 329 ILE A C 1
ATOM 2450 O O . ILE A 1 329 ? 22.265 14.451 -17.710 1.00 89.38 329 ILE A O 1
ATOM 2454 N N . ASN A 1 330 ? 24.242 14.767 -16.707 1.00 91.31 330 ASN A N 1
ATOM 2455 C CA . ASN A 1 330 ? 24.777 15.535 -17.819 1.00 91.31 330 ASN A CA 1
ATOM 2456 C C . ASN A 1 330 ? 25.255 14.593 -18.934 1.00 91.31 330 ASN A C 1
ATOM 2458 O O . ASN A 1 330 ? 26.361 14.054 -18.863 1.00 91.31 330 ASN A O 1
ATOM 2462 N N . ALA A 1 331 ? 24.459 14.454 -19.997 1.00 89.44 331 ALA A N 1
ATOM 2463 C CA . ALA A 1 331 ? 24.794 13.617 -21.149 1.00 89.44 331 ALA A CA 1
ATOM 2464 C C . ALA A 1 331 ? 26.156 13.965 -21.777 1.00 89.44 331 ALA A C 1
ATOM 2466 O O . ALA A 1 331 ? 26.838 13.077 -22.278 1.00 89.44 331 ALA A O 1
ATOM 2467 N N . SER A 1 332 ? 26.601 15.228 -21.706 1.00 89.62 332 SER A N 1
ATOM 2468 C CA . SER A 1 332 ? 27.898 15.631 -22.265 1.00 89.62 332 SER A CA 1
ATOM 2469 C C . SER A 1 332 ? 29.098 15.092 -21.481 1.00 89.62 332 SER A C 1
ATOM 2471 O O . SER A 1 332 ? 30.221 15.169 -21.971 1.00 89.62 332 SER A O 1
ATOM 2473 N N . SER A 1 333 ? 28.886 14.606 -20.254 1.00 90.88 333 SER A N 1
ATOM 2474 C CA . SER A 1 333 ? 29.925 13.954 -19.444 1.00 90.88 333 SER A CA 1
ATOM 2475 C C . SER A 1 333 ? 30.016 12.442 -19.666 1.00 90.88 333 SER A C 1
ATOM 2477 O O . SER A 1 333 ? 30.928 11.808 -19.138 1.00 90.88 333 SER A O 1
ATOM 2479 N N . LEU A 1 334 ? 29.102 11.861 -20.448 1.00 92.44 334 LEU A N 1
ATOM 2480 C CA . LEU A 1 334 ? 29.091 10.434 -20.753 1.00 92.44 334 LEU A CA 1
ATOM 2481 C C . LEU A 1 334 ? 29.911 10.132 -22.020 1.00 92.44 334 LEU A C 1
ATOM 2483 O O . LEU A 1 334 ? 30.039 10.996 -22.892 1.00 92.44 334 LEU A O 1
ATOM 2487 N N . PRO A 1 335 ? 30.458 8.908 -22.165 1.00 93.75 335 PRO A N 1
ATOM 2488 C CA . PRO A 1 335 ? 31.061 8.474 -23.421 1.00 93.75 335 PRO A CA 1
ATOM 2489 C C . PRO A 1 335 ? 30.079 8.631 -24.589 1.00 93.75 335 PRO A C 1
ATOM 2491 O O . PRO A 1 335 ? 28.914 8.253 -24.484 1.00 93.75 335 PRO A O 1
ATOM 2494 N N . SER A 1 336 ? 30.554 9.136 -25.731 1.00 93.62 336 SER A N 1
ATOM 2495 C CA . SER A 1 336 ? 29.710 9.406 -26.909 1.00 93.62 336 SER A CA 1
ATOM 2496 C C . SER A 1 336 ? 29.068 8.158 -27.527 1.00 93.62 336 SER A C 1
ATOM 2498 O O . SER A 1 336 ? 28.170 8.273 -28.356 1.00 93.62 336 SER A O 1
ATOM 2500 N N . THR A 1 337 ? 29.530 6.968 -27.141 1.00 95.88 337 THR A N 1
ATOM 2501 C CA . THR A 1 337 ? 28.974 5.676 -27.550 1.00 95.88 337 THR A CA 1
ATOM 2502 C C . THR A 1 337 ? 27.709 5.295 -26.788 1.00 95.88 337 THR A C 1
ATOM 2504 O O . THR A 1 337 ? 26.990 4.413 -27.258 1.00 95.88 337 THR A O 1
ATOM 2507 N N . VAL A 1 338 ? 27.428 5.933 -25.645 1.00 96.75 338 VAL A N 1
ATOM 2508 C CA . VAL A 1 338 ? 26.265 5.622 -24.807 1.00 96.75 338 VAL A CA 1
ATOM 2509 C C . VAL A 1 338 ? 24.984 6.045 -25.517 1.00 96.75 338 VAL A C 1
ATOM 2511 O O . VAL A 1 338 ? 24.799 7.205 -25.880 1.00 96.75 338 VAL A O 1
ATOM 2514 N N . GLN A 1 339 ? 24.082 5.086 -25.690 1.00 96.75 339 GLN A N 1
ATOM 2515 C CA . GLN A 1 339 ? 22.794 5.249 -26.359 1.00 96.75 339 GLN A CA 1
ATOM 2516 C C . GLN A 1 339 ? 21.623 5.060 -25.396 1.00 96.75 339 GLN A C 1
ATOM 2518 O O . GLN A 1 339 ? 20.560 5.645 -25.611 1.00 96.75 339 GLN A O 1
ATOM 2523 N N . THR A 1 340 ? 21.814 4.279 -24.332 1.00 97.00 340 THR A N 1
ATOM 2524 C CA . THR A 1 340 ? 20.769 3.954 -23.359 1.00 97.00 340 THR A CA 1
ATOM 2525 C C . THR A 1 340 ? 21.247 4.105 -21.918 1.00 97.00 340 THR A C 1
ATOM 2527 O O . THR A 1 340 ? 22.437 3.988 -21.611 1.00 97.00 340 THR A O 1
ATOM 2530 N N . ILE A 1 341 ? 20.289 4.363 -21.032 1.00 95.81 341 ILE A N 1
ATOM 2531 C CA . ILE A 1 341 ? 20.442 4.369 -19.581 1.00 95.81 341 ILE A CA 1
ATOM 2532 C C . ILE A 1 341 ? 19.496 3.304 -19.034 1.00 95.81 341 ILE A C 1
ATOM 2534 O O . ILE A 1 341 ? 18.280 3.425 -19.170 1.00 95.81 341 ILE A O 1
ATOM 2538 N N . GLN A 1 342 ? 20.048 2.257 -18.439 1.00 95.50 342 GLN A N 1
ATOM 2539 C CA . GLN A 1 342 ? 19.291 1.250 -17.712 1.00 95.50 342 GLN A CA 1
ATOM 2540 C C . GLN A 1 342 ? 19.215 1.655 -16.244 1.00 95.50 342 GLN A C 1
ATOM 2542 O O . GLN A 1 342 ? 20.243 1.922 -15.627 1.00 95.50 342 GLN A O 1
ATOM 2547 N N . ILE A 1 343 ? 18.003 1.712 -15.708 1.00 91.69 343 ILE A N 1
ATOM 2548 C CA . ILE A 1 343 ? 17.731 2.015 -14.306 1.00 91.69 343 ILE A CA 1
ATOM 2549 C C . ILE A 1 343 ? 17.332 0.711 -13.629 1.00 91.69 343 ILE A C 1
ATOM 2551 O O . ILE A 1 343 ? 16.460 -0.008 -14.129 1.00 91.69 343 ILE A O 1
ATOM 2555 N N . GLY A 1 344 ? 17.970 0.415 -12.505 1.00 91.25 344 GLY A N 1
ATOM 2556 C CA . GLY A 1 344 ? 17.676 -0.775 -11.726 1.00 91.25 344 GLY A CA 1
ATOM 2557 C C . GLY A 1 344 ? 17.879 -0.580 -10.234 1.00 91.25 344 GLY A C 1
ATOM 2558 O O . GLY A 1 344 ? 18.377 0.450 -9.771 1.00 91.25 344 GLY A O 1
ATOM 2559 N N . MET A 1 345 ? 17.494 -1.606 -9.496 1.00 90.50 345 MET A N 1
ATOM 2560 C CA . MET A 1 345 ? 17.577 -1.692 -8.047 1.00 90.50 345 MET A CA 1
ATOM 2561 C C . MET A 1 345 ? 18.369 -2.946 -7.692 1.00 90.50 345 MET A C 1
ATOM 2563 O O . MET A 1 345 ? 18.099 -4.014 -8.234 1.00 90.50 345 MET A O 1
ATOM 2567 N N . HIS A 1 346 ? 19.363 -2.795 -6.823 1.00 92.06 346 HIS A N 1
ATOM 2568 C CA . HIS A 1 346 ? 20.139 -3.891 -6.257 1.00 92.06 346 HIS A CA 1
ATOM 2569 C C . HIS A 1 346 ? 19.666 -4.127 -4.832 1.00 92.06 346 HIS A C 1
ATOM 2571 O O . HIS A 1 346 ? 19.872 -3.269 -3.977 1.00 92.06 346 HIS A O 1
ATOM 2577 N N . TYR A 1 347 ? 19.031 -5.264 -4.581 1.00 90.62 347 TYR A N 1
ATOM 2578 C CA . TYR A 1 347 ? 18.524 -5.652 -3.272 1.00 90.62 347 TYR A CA 1
ATOM 2579 C C . TYR A 1 347 ? 19.545 -6.555 -2.594 1.00 90.62 347 TYR A C 1
ATOM 2581 O O . TYR A 1 347 ? 19.709 -7.703 -3.000 1.00 90.62 347 TYR A O 1
ATOM 2589 N N . ASP A 1 348 ? 20.203 -6.069 -1.546 1.00 87.25 348 ASP A N 1
ATOM 2590 C CA . ASP A 1 348 ? 21.114 -6.874 -0.725 1.00 87.25 348 ASP A CA 1
ATOM 2591 C C . ASP A 1 348 ? 20.357 -7.638 0.367 1.00 87.25 348 ASP A C 1
ATOM 2593 O O . ASP A 1 348 ? 20.616 -8.818 0.625 1.00 87.25 348 ASP A O 1
ATOM 2597 N N . GLY A 1 349 ? 19.429 -6.942 1.025 1.00 83.94 349 GLY A N 1
ATOM 2598 C CA . GLY A 1 349 ? 18.719 -7.401 2.210 1.00 83.94 349 GLY A CA 1
ATOM 2599 C C . GLY A 1 349 ? 17.239 -7.667 1.975 1.00 83.94 349 GLY A C 1
ATOM 2600 O O . GLY A 1 349 ? 16.680 -7.441 0.904 1.00 83.94 349 GLY A O 1
ATOM 2601 N N . VAL A 1 350 ? 16.599 -8.193 3.015 1.00 82.00 350 VAL A N 1
ATOM 2602 C CA . VAL A 1 350 ? 15.165 -8.508 3.001 1.00 82.00 350 VAL A CA 1
ATOM 2603 C C . VAL A 1 350 ? 14.303 -7.381 3.550 1.00 82.00 350 VAL A C 1
ATOM 2605 O O . VAL A 1 350 ? 13.107 -7.419 3.313 1.00 82.00 350 VAL A O 1
ATOM 2608 N N . GLY A 1 351 ? 14.879 -6.451 4.320 1.00 78.38 351 GLY A N 1
ATOM 2609 C CA . GLY A 1 351 ? 14.174 -5.354 4.991 1.00 78.38 351 GLY A CA 1
ATOM 2610 C C . GLY A 1 351 ? 14.035 -4.109 4.145 1.00 78.38 351 GLY A C 1
ATOM 2611 O O . GLY A 1 351 ? 14.799 -3.922 3.220 1.00 78.38 351 GLY A O 1
ATOM 2612 N N . GLY A 1 352 ? 13.097 -3.240 4.500 1.00 76.06 352 GLY A N 1
ATOM 2613 C CA . GLY A 1 352 ? 12.917 -1.913 3.908 1.00 76.06 352 GLY A CA 1
ATOM 2614 C C . GLY A 1 352 ? 13.544 -0.777 4.704 1.00 76.06 352 GLY A C 1
ATOM 2615 O O . GLY A 1 352 ? 13.106 0.372 4.628 1.00 76.06 352 GLY A O 1
ATOM 2616 N N . ASP A 1 353 ? 14.531 -1.121 5.528 1.00 80.94 353 ASP A N 1
ATOM 2617 C CA . ASP A 1 353 ? 15.122 -0.270 6.546 1.00 80.94 353 ASP A CA 1
ATOM 2618 C C . ASP A 1 353 ? 14.114 0.180 7.619 1.00 80.94 353 ASP A C 1
ATOM 2620 O O . ASP A 1 353 ? 12.991 -0.322 7.730 1.00 80.94 353 ASP A O 1
ATOM 2624 N N . ARG A 1 354 ? 14.544 1.106 8.477 1.00 81.75 354 ARG A N 1
ATOM 2625 C CA . ARG A 1 354 ? 13.855 1.446 9.720 1.00 81.75 354 ARG A CA 1
ATOM 2626 C C . ARG A 1 354 ? 13.205 2.825 9.684 1.00 81.75 354 ARG A C 1
ATOM 2628 O O . ARG A 1 354 ? 13.861 3.822 9.383 1.00 81.75 354 ARG A O 1
ATOM 2635 N N . THR A 1 355 ? 11.951 2.900 10.119 1.00 80.38 355 THR A N 1
ATOM 2636 C CA . THR A 1 355 ? 11.193 4.144 10.338 1.00 80.38 355 THR A CA 1
ATOM 2637 C C . THR A 1 355 ? 10.639 4.174 11.767 1.00 80.38 355 THR A C 1
ATOM 2639 O O . THR A 1 355 ? 11.029 3.380 12.634 1.00 80.38 355 THR A O 1
ATOM 2642 N N . GLY A 1 356 ? 9.790 5.164 12.045 1.00 81.25 356 GLY A N 1
ATOM 2643 C CA . GLY A 1 356 ? 9.094 5.299 13.311 1.00 81.25 356 GLY A CA 1
ATOM 2644 C C . GLY A 1 356 ? 7.594 5.121 13.160 1.00 81.25 356 GLY A C 1
ATOM 2645 O O . GLY A 1 356 ? 7.030 5.580 12.179 1.00 81.25 356 GLY A O 1
ATOM 2646 N N . ALA A 1 357 ? 6.946 4.565 14.179 1.00 88.62 357 ALA A N 1
ATOM 2647 C CA . ALA A 1 357 ? 5.491 4.571 14.289 1.00 88.62 357 ALA A CA 1
ATOM 2648 C C . ALA A 1 357 ? 5.039 5.393 15.500 1.00 88.62 357 ALA A C 1
ATOM 2650 O O . ALA A 1 357 ? 5.774 5.520 16.490 1.00 88.62 357 ALA A O 1
ATOM 2651 N N . VAL A 1 358 ? 3.831 5.952 15.393 1.00 91.31 358 VAL A N 1
ATOM 2652 C CA . VAL A 1 358 ? 3.135 6.658 16.469 1.00 91.31 358 VAL A CA 1
ATOM 2653 C C . VAL A 1 358 ? 1.778 6.026 16.726 1.00 91.31 358 VAL A C 1
ATOM 2655 O O . VAL A 1 358 ? 0.933 5.964 15.836 1.00 91.31 358 VAL A O 1
ATOM 2658 N N . LEU A 1 359 ? 1.555 5.586 17.964 1.00 94.00 359 LEU A N 1
ATOM 2659 C CA . LEU A 1 359 ? 0.296 4.986 18.397 1.00 94.00 359 LEU A CA 1
ATOM 2660 C C . LEU A 1 359 ? -0.444 5.917 19.363 1.00 94.00 359 LEU A C 1
ATOM 2662 O O . LEU A 1 359 ? 0.141 6.412 20.330 1.00 94.00 359 LEU A O 1
ATOM 2666 N N . LEU A 1 360 ? -1.740 6.127 19.110 1.00 94.56 360 LEU A N 1
ATOM 2667 C CA . LEU A 1 360 ? -2.638 6.962 19.913 1.00 94.56 360 LEU A CA 1
ATOM 2668 C C . LEU A 1 360 ? -3.826 6.127 20.391 1.00 94.56 360 LEU A C 1
ATOM 2670 O O . LEU A 1 360 ? -4.614 5.637 19.583 1.00 94.56 360 LEU A O 1
ATOM 2674 N N . SER A 1 361 ? -3.985 5.986 21.705 1.00 94.94 361 SER A N 1
ATOM 2675 C CA . SER A 1 361 ? -5.121 5.271 22.292 1.00 94.94 361 SER A CA 1
ATOM 2676 C C . SER A 1 361 ? -5.371 5.713 23.737 1.00 94.94 361 SER A C 1
ATOM 2678 O O . SER A 1 361 ? -4.419 6.076 24.435 1.00 94.94 361 SER A O 1
ATOM 2680 N N . PRO A 1 362 ? -6.619 5.651 24.244 1.00 92.19 362 PRO A N 1
ATOM 2681 C CA . PRO A 1 362 ? -6.899 5.787 25.675 1.00 92.19 362 PRO A CA 1
ATOM 2682 C C . PRO A 1 362 ? -6.154 4.771 26.561 1.00 92.19 362 PRO A C 1
ATOM 2684 O O . PRO A 1 362 ? -5.924 5.057 27.733 1.00 92.19 362 PRO A O 1
ATOM 2687 N N . PHE A 1 363 ? -5.744 3.623 26.005 1.00 93.69 363 PHE A N 1
ATOM 2688 C CA . PHE A 1 363 ? -5.052 2.538 26.720 1.00 93.69 363 PHE A CA 1
ATOM 2689 C C . PHE A 1 363 ? -3.520 2.649 26.701 1.00 93.69 363 PHE A C 1
ATOM 2691 O O . PHE A 1 363 ? -2.807 1.747 27.138 1.00 93.69 363 PHE A O 1
ATOM 2698 N N . ILE A 1 364 ? -2.993 3.757 26.185 1.00 93.38 364 ILE A N 1
ATOM 2699 C CA . ILE A 1 364 ? -1.560 4.031 26.128 1.00 93.38 364 ILE A CA 1
ATOM 2700 C C . ILE A 1 364 ? -1.263 5.184 27.079 1.00 93.38 364 ILE A C 1
ATOM 2702 O O . ILE A 1 364 ? -1.910 6.234 27.043 1.00 93.38 364 ILE A O 1
ATOM 2706 N N . LYS A 1 365 ? -0.285 5.012 27.968 1.00 90.69 365 LYS A N 1
ATOM 2707 C CA . LYS A 1 365 ? 0.205 6.107 28.801 1.00 90.69 365 LYS A CA 1
ATOM 2708 C C . LYS A 1 365 ? 0.974 7.096 27.926 1.00 90.69 365 LYS A C 1
ATOM 2710 O O . LYS A 1 365 ? 1.906 6.721 27.220 1.00 90.69 365 LYS A O 1
ATOM 2715 N N . ALA A 1 366 ? 0.619 8.374 28.024 1.00 86.88 366 ALA A N 1
ATOM 2716 C CA . ALA A 1 366 ? 1.272 9.443 27.275 1.00 86.88 366 ALA A CA 1
ATOM 2717 C C . ALA A 1 366 ? 2.799 9.462 27.472 1.00 86.88 366 ALA A C 1
ATOM 2719 O O . ALA A 1 366 ? 3.280 9.414 28.608 1.00 86.88 366 ALA A O 1
ATOM 2720 N N . GLY A 1 367 ? 3.544 9.592 26.369 1.00 85.00 367 GLY A N 1
ATOM 2721 C CA . GLY A 1 367 ? 5.008 9.658 26.379 1.00 85.00 367 GLY A CA 1
ATOM 2722 C C . GLY A 1 367 ? 5.699 8.309 26.588 1.00 85.00 367 GLY A C 1
ATOM 2723 O O . GLY A 1 367 ? 6.887 8.287 26.912 1.00 85.00 367 GLY A O 1
ATOM 2724 N N . THR A 1 368 ? 4.968 7.201 26.439 1.00 87.62 368 THR A N 1
ATOM 2725 C CA . THR A 1 368 ? 5.558 5.859 26.377 1.00 87.62 368 THR A CA 1
ATOM 2726 C C . THR A 1 368 ? 6.503 5.777 25.181 1.00 87.62 368 THR A C 1
ATOM 2728 O O . THR A 1 368 ? 6.303 6.425 24.163 1.00 87.62 368 THR A O 1
ATOM 2731 N N . THR A 1 369 ? 7.572 5.004 25.289 1.00 90.19 369 THR A N 1
ATOM 2732 C CA . THR A 1 369 ? 8.422 4.670 24.145 1.00 90.19 369 THR A CA 1
ATOM 2733 C C . THR A 1 369 ? 8.714 3.184 24.199 1.00 90.19 369 THR A C 1
ATOM 2735 O O . THR A 1 369 ? 8.926 2.640 25.285 1.00 90.19 369 THR A O 1
ATOM 2738 N N . SER A 1 370 ? 8.730 2.532 23.039 1.00 87.19 370 SER A N 1
ATOM 2739 C CA . SER A 1 370 ? 9.120 1.128 22.938 1.00 87.19 370 SER A CA 1
ATOM 2740 C C . SER A 1 370 ? 10.395 0.995 22.119 1.00 87.19 370 SER A C 1
ATOM 2742 O O . SER A 1 370 ? 10.614 1.686 21.122 1.00 87.19 370 SER A O 1
ATOM 2744 N N . THR A 1 371 ? 11.274 0.107 22.574 1.00 87.00 371 THR A N 1
ATOM 2745 C CA . THR A 1 371 ? 12.464 -0.317 21.828 1.00 87.00 371 THR A CA 1
ATOM 2746 C C . THR A 1 371 ? 12.323 -1.736 21.291 1.00 87.00 371 THR A C 1
ATOM 2748 O O . THR A 1 371 ? 13.298 -2.267 20.757 1.00 87.00 371 THR A O 1
ATOM 2751 N N . THR A 1 372 ? 11.155 -2.360 21.473 1.00 89.06 372 THR A N 1
ATOM 2752 C CA . THR A 1 372 ? 10.828 -3.653 20.874 1.00 89.06 372 THR A CA 1
ATOM 2753 C C . THR A 1 372 ? 10.937 -3.529 19.357 1.00 89.06 372 THR A C 1
ATOM 2755 O O . THR A 1 372 ? 10.542 -2.516 18.782 1.00 89.06 372 THR A O 1
ATOM 2758 N N . GLY A 1 373 ? 11.550 -4.525 18.717 1.00 87.62 373 GLY A N 1
ATOM 2759 C CA . GLY A 1 373 ? 11.586 -4.589 17.262 1.00 87.62 373 GLY A CA 1
ATOM 2760 C C . GLY A 1 373 ? 10.242 -5.082 16.747 1.00 87.62 373 GLY A C 1
ATOM 2761 O O . GLY A 1 373 ? 9.794 -6.151 17.164 1.00 87.62 373 GLY A O 1
ATOM 2762 N N . TYR A 1 374 ? 9.645 -4.319 15.841 1.00 91.38 374 TYR A N 1
ATOM 2763 C CA . TYR A 1 374 ? 8.444 -4.697 15.110 1.00 91.38 374 TYR A CA 1
ATOM 2764 C C . TYR A 1 374 ? 8.708 -4.553 13.616 1.00 91.38 374 TYR A C 1
ATOM 2766 O O . TYR A 1 374 ? 9.445 -3.662 13.204 1.00 91.38 374 TYR A O 1
ATOM 2774 N N . ASN A 1 375 ? 8.085 -5.404 12.811 1.00 92.38 375 ASN A N 1
ATOM 2775 C CA . ASN A 1 375 ? 7.962 -5.198 11.372 1.00 92.38 375 ASN A CA 1
ATOM 2776 C C . ASN A 1 375 ? 6.493 -5.251 10.935 1.00 92.38 375 ASN A C 1
ATOM 2778 O O . ASN A 1 375 ? 5.596 -5.429 11.763 1.00 92.38 375 ASN A O 1
ATOM 2782 N N . HIS A 1 376 ? 6.222 -5.123 9.637 1.00 93.62 376 HIS A N 1
ATOM 2783 C CA . HIS A 1 376 ? 4.845 -5.164 9.123 1.00 93.62 376 HIS A CA 1
ATOM 2784 C C . HIS A 1 376 ? 4.115 -6.478 9.420 1.00 93.62 376 HIS A C 1
ATOM 2786 O O . HIS A 1 376 ? 2.908 -6.469 9.660 1.00 93.62 376 HIS A O 1
ATOM 2792 N N . TYR A 1 377 ? 4.835 -7.600 9.499 1.00 96.06 377 TYR A N 1
ATOM 2793 C CA . TYR A 1 377 ? 4.250 -8.873 9.924 1.00 96.06 377 TYR A CA 1
ATOM 2794 C C . TYR A 1 377 ? 3.879 -8.867 11.412 1.00 96.06 377 TYR A C 1
ATOM 2796 O O . TYR A 1 377 ? 2.830 -9.391 11.779 1.00 96.06 377 TYR A O 1
ATOM 2804 N N . SER A 1 378 ? 4.691 -8.239 12.270 1.00 95.50 378 SER A N 1
ATOM 2805 C CA . SER A 1 378 ? 4.330 -7.994 13.672 1.00 95.50 378 SER A CA 1
ATOM 2806 C C . SER A 1 378 ? 3.092 -7.111 13.805 1.00 95.50 378 SER A C 1
ATOM 2808 O O . SER A 1 378 ? 2.257 -7.383 14.667 1.00 95.50 378 SER A O 1
ATOM 2810 N N . LEU A 1 379 ? 2.945 -6.077 12.967 1.00 95.50 379 LEU A N 1
ATOM 2811 C CA . LEU A 1 379 ? 1.740 -5.245 12.947 1.00 95.50 379 LEU A CA 1
ATOM 2812 C C . LEU A 1 379 ? 0.507 -6.092 12.611 1.00 95.50 379 LEU A C 1
ATOM 2814 O O . LEU A 1 379 ? -0.451 -6.084 13.381 1.00 95.50 379 LEU A O 1
ATOM 2818 N N . LEU A 1 380 ? 0.552 -6.876 11.529 1.00 97.94 380 LEU A N 1
ATOM 2819 C CA . LEU A 1 380 ? -0.551 -7.766 11.152 1.00 97.94 380 LEU A CA 1
ATOM 2820 C C . LEU A 1 380 ? -0.897 -8.750 12.275 1.00 97.94 380 LEU A C 1
ATOM 2822 O O . LEU A 1 380 ? -2.048 -8.816 12.698 1.00 97.94 380 LEU A O 1
ATOM 2826 N N . LYS A 1 381 ? 0.111 -9.424 12.836 1.00 97.88 381 LYS A N 1
ATOM 2827 C CA . LYS A 1 381 ? -0.067 -10.356 13.957 1.00 97.88 381 LYS A CA 1
ATOM 2828 C C . LYS A 1 381 ? -0.729 -9.683 15.165 1.00 97.88 381 LYS A C 1
ATOM 2830 O O . LYS A 1 381 ? -1.582 -10.270 15.824 1.00 97.88 381 LYS A O 1
ATOM 2835 N N . SER A 1 382 ? -0.361 -8.431 15.444 1.00 97.25 382 SER A N 1
ATOM 2836 C CA . SER A 1 382 ? -0.943 -7.634 16.532 1.00 97.25 382 SER A CA 1
ATOM 2837 C C . SER A 1 382 ? -2.406 -7.276 16.276 1.00 97.25 382 SER A C 1
ATOM 2839 O O . SER A 1 382 ? -3.208 -7.267 17.210 1.00 97.25 382 SER A O 1
ATOM 2841 N N . LEU A 1 383 ? -2.766 -6.986 15.022 1.00 98.00 383 LEU A N 1
ATOM 2842 C CA . LEU A 1 383 ? -4.155 -6.763 14.626 1.00 98.00 383 LEU A CA 1
ATOM 2843 C C . LEU A 1 383 ? -4.962 -8.060 14.766 1.00 98.00 383 LEU A C 1
ATOM 2845 O O . LEU A 1 383 ? -6.007 -8.055 15.411 1.00 98.00 383 LEU A O 1
ATOM 2849 N N . GLU A 1 384 ? -4.455 -9.178 14.249 1.00 98.56 384 GLU A N 1
ATOM 2850 C CA . GLU A 1 384 ? -5.090 -10.495 14.370 1.00 98.56 384 GLU A CA 1
ATOM 2851 C C . GLU A 1 384 ? -5.357 -10.860 15.841 1.00 98.56 384 GLU A C 1
ATOM 2853 O O . GLU A 1 384 ? -6.496 -11.180 16.191 1.00 98.56 384 GLU A O 1
ATOM 2858 N N . ASP A 1 385 ? -4.370 -10.685 16.728 1.00 97.56 385 ASP A N 1
ATOM 2859 C CA . ASP A 1 385 ? -4.535 -10.870 18.177 1.00 97.56 385 ASP A CA 1
ATOM 2860 C C . ASP A 1 385 ? -5.624 -9.956 18.756 1.00 97.56 385 ASP A C 1
ATOM 2862 O O . ASP A 1 385 ? -6.495 -10.401 19.511 1.00 97.56 385 ASP A O 1
ATOM 2866 N N . ARG A 1 386 ? -5.596 -8.660 18.418 1.00 95.50 386 ARG A N 1
ATOM 2867 C CA . ARG A 1 386 ? -6.488 -7.667 19.032 1.00 95.50 386 ARG A CA 1
ATOM 2868 C C . ARG A 1 386 ? -7.943 -7.835 18.611 1.00 95.50 386 ARG A C 1
ATOM 2870 O O . ARG A 1 386 ? -8.836 -7.573 19.417 1.00 95.50 386 ARG A O 1
ATOM 2877 N N . PHE A 1 387 ? -8.176 -8.289 17.385 1.00 97.44 387 PHE A N 1
ATOM 2878 C CA . PHE A 1 387 ? -9.507 -8.618 16.883 1.00 97.44 387 PHE A CA 1
ATOM 2879 C C . PHE A 1 387 ? -9.952 -10.046 17.244 1.00 97.44 387 PHE A C 1
ATOM 2881 O O . PHE A 1 387 ? -11.073 -10.435 16.916 1.00 97.44 387 PHE A O 1
ATOM 2888 N N . GLY A 1 388 ? -9.120 -10.815 17.959 1.00 97.31 388 GLY A N 1
ATOM 2889 C CA . GLY A 1 388 ? -9.447 -12.172 18.397 1.00 97.31 388 GLY A CA 1
ATOM 2890 C C . GLY A 1 388 ? -9.507 -13.179 17.248 1.00 97.31 388 GLY A C 1
ATOM 2891 O O . GLY A 1 388 ? -10.267 -14.147 17.313 1.00 97.31 388 GLY A O 1
ATOM 2892 N N . ILE A 1 389 ? -8.738 -12.942 16.185 1.00 97.94 389 ILE A N 1
ATOM 2893 C CA . ILE A 1 389 ? -8.647 -13.826 15.029 1.00 97.94 389 ILE A CA 1
ATOM 2894 C C . ILE A 1 389 ? -7.793 -15.050 15.410 1.00 97.94 389 ILE A C 1
ATOM 2896 O O . ILE A 1 389 ? -6.667 -14.891 15.875 1.00 97.94 389 ILE A O 1
ATOM 2900 N N . PRO A 1 390 ? -8.298 -16.288 15.241 1.00 93.88 390 PRO A N 1
ATOM 2901 C CA . PRO A 1 390 ? -7.635 -17.490 15.759 1.00 93.88 390 PRO A CA 1
ATOM 2902 C C . PRO A 1 390 ? -6.484 -18.010 14.884 1.00 93.88 390 PRO A C 1
ATOM 2904 O O . PRO A 1 390 ? -5.791 -18.946 15.279 1.00 93.88 390 PRO A O 1
ATOM 2907 N N . GLU A 1 391 ? -6.306 -17.458 13.687 1.00 94.62 391 GLU A N 1
ATOM 2908 C CA . GLU A 1 391 ? -5.316 -17.904 12.710 1.00 94.62 391 GLU A CA 1
ATOM 2909 C C . GLU A 1 391 ? -4.538 -16.704 12.188 1.00 94.62 391 GLU A C 1
ATOM 2911 O O . GLU A 1 391 ? -5.154 -15.720 11.800 1.00 94.62 391 GLU A O 1
ATOM 2916 N N . TYR A 1 392 ? -3.212 -16.814 12.122 1.00 98.00 392 TYR A N 1
ATOM 2917 C CA . TYR A 1 392 ? -2.358 -15.782 11.532 1.00 98.00 392 TYR A CA 1
ATOM 2918 C C . TYR A 1 392 ? -2.122 -16.025 10.037 1.00 98.00 392 TYR A C 1
ATOM 2920 O O . TYR A 1 392 ? -1.940 -17.181 9.634 1.00 98.00 392 TYR A O 1
ATOM 2928 N N . LEU A 1 393 ? -2.081 -14.972 9.221 1.00 98.25 393 LEU A N 1
ATOM 2929 C CA . LEU A 1 393 ? -1.784 -15.042 7.785 1.00 98.25 393 LEU A CA 1
ATOM 2930 C C . LEU A 1 393 ? -0.279 -15.024 7.489 1.00 98.25 393 LEU A C 1
ATOM 2932 O O . LEU A 1 393 ? 0.500 -14.374 8.179 1.00 98.25 393 LEU A O 1
ATOM 2936 N N . GLY A 1 394 ? 0.126 -15.690 6.401 1.00 97.44 394 GLY A N 1
ATOM 2937 C CA . GLY A 1 394 ? 1.478 -15.593 5.838 1.00 97.44 394 GLY A CA 1
ATOM 2938 C C . GLY A 1 394 ? 2.594 -15.641 6.888 1.00 97.44 394 GLY A C 1
ATOM 2939 O O . GLY A 1 394 ? 2.631 -16.540 7.731 1.00 97.44 394 GLY A O 1
ATOM 2940 N N . TYR A 1 395 ? 3.503 -14.666 6.849 1.00 97.06 395 TYR A N 1
ATOM 2941 C CA . TYR A 1 395 ? 4.587 -14.524 7.819 1.00 97.06 395 TYR A CA 1
ATOM 2942 C C . TYR A 1 395 ? 4.187 -13.907 9.165 1.00 97.06 395 TYR A C 1
ATOM 2944 O O . TYR A 1 395 ? 4.983 -14.003 10.095 1.00 97.06 395 TYR A O 1
ATOM 2952 N N . ALA A 1 396 ? 2.963 -13.396 9.346 1.00 97.12 396 ALA A N 1
ATOM 2953 C CA . ALA A 1 396 ? 2.462 -13.060 10.687 1.00 97.12 396 ALA A CA 1
ATOM 2954 C C . ALA A 1 396 ? 2.355 -14.312 11.590 1.00 97.12 396 ALA A C 1
ATOM 2956 O O . ALA A 1 396 ? 2.412 -14.225 12.819 1.00 97.12 396 ALA A O 1
ATOM 2957 N N . ASP A 1 397 ? 2.297 -15.507 10.991 1.00 95.69 397 ASP A N 1
ATOM 2958 C CA . ASP A 1 397 ? 2.341 -16.791 11.697 1.00 95.69 397 ASP A CA 1
ATOM 2959 C C . ASP A 1 397 ? 3.728 -17.178 12.239 1.00 95.69 397 ASP A C 1
ATOM 2961 O O . ASP A 1 397 ? 3.863 -18.198 12.916 1.00 95.69 397 ASP A O 1
ATOM 2965 N N . ASP A 1 398 ? 4.777 -16.390 11.985 1.00 93.75 398 ASP A N 1
ATOM 2966 C CA . ASP A 1 398 ? 6.090 -16.675 12.559 1.00 93.75 398 ASP A CA 1
ATOM 2967 C C . ASP A 1 398 ? 6.042 -16.522 14.092 1.00 93.75 398 ASP A C 1
ATOM 2969 O O . ASP A 1 398 ? 5.719 -15.470 14.650 1.00 93.75 398 ASP A O 1
ATOM 2973 N N . SER A 1 399 ? 6.368 -17.611 14.791 1.00 92.00 399 SER A N 1
ATOM 2974 C CA . SER A 1 399 ? 6.357 -17.685 16.258 1.00 92.00 399 SER A CA 1
ATOM 2975 C C . SER A 1 399 ? 7.420 -16.814 16.931 1.00 92.00 399 SER A C 1
ATOM 2977 O O . SER A 1 399 ? 7.372 -16.626 18.146 1.00 92.00 399 SER A O 1
ATOM 2979 N N . LYS A 1 400 ? 8.388 -16.294 16.168 1.00 91.38 400 LYS A N 1
ATOM 2980 C CA . LYS A 1 400 ? 9.426 -15.386 16.666 1.00 91.38 400 LYS A CA 1
ATOM 2981 C C . LYS A 1 400 ? 9.020 -13.915 16.591 1.00 91.38 400 LYS A C 1
ATOM 2983 O O . LYS A 1 400 ? 9.755 -13.080 17.121 1.00 91.38 400 LYS A O 1
ATOM 2988 N N . LEU A 1 401 ? 7.901 -13.593 15.939 1.00 93.00 401 LEU A N 1
ATOM 2989 C CA . LEU A 1 401 ? 7.372 -12.235 15.918 1.00 93.00 401 LEU A CA 1
ATOM 2990 C C . LEU A 1 401 ? 6.742 -11.884 17.260 1.00 93.00 401 LEU A C 1
ATOM 2992 O O . LEU A 1 401 ? 6.074 -12.699 17.897 1.00 93.00 401 LEU A O 1
ATOM 2996 N N . VAL A 1 402 ? 6.945 -10.635 17.658 1.00 92.94 402 VAL A N 1
ATOM 2997 C CA . VAL A 1 402 ? 6.332 -10.052 18.850 1.00 92.94 402 VAL A CA 1
ATOM 2998 C C . VAL A 1 402 ? 5.099 -9.266 18.417 1.00 92.94 402 VAL A C 1
ATOM 3000 O O . VAL A 1 402 ? 5.148 -8.574 17.396 1.00 92.94 402 VAL A O 1
ATOM 3003 N N . THR A 1 403 ? 4.010 -9.382 19.176 1.00 94.56 403 THR A N 1
ATOM 3004 C CA . THR A 1 403 ? 2.809 -8.552 19.018 1.00 94.56 403 THR A CA 1
ATOM 3005 C C . THR A 1 403 ? 2.812 -7.379 19.987 1.00 94.56 403 THR A C 1
ATOM 3007 O O . THR A 1 403 ? 3.486 -7.422 21.018 1.00 94.56 403 THR A O 1
ATOM 3010 N N . PHE A 1 404 ? 2.059 -6.327 19.663 1.00 94.19 404 PHE A N 1
ATOM 3011 C CA . PHE A 1 404 ? 1.848 -5.190 20.551 1.00 94.19 404 PHE A CA 1
ATOM 3012 C C . PHE A 1 404 ? 1.287 -5.668 21.889 1.00 94.19 404 PHE A C 1
ATOM 3014 O O . PHE A 1 404 ? 0.172 -6.186 21.971 1.00 94.19 404 PHE A O 1
ATOM 3021 N N . GLY A 1 405 ? 2.078 -5.484 22.944 1.00 93.06 405 GLY A N 1
ATOM 3022 C CA . GLY A 1 405 ? 1.780 -6.012 24.265 1.00 93.06 405 GLY A CA 1
ATOM 3023 C C . GLY A 1 405 ? 1.872 -4.944 25.342 1.00 93.06 405 GLY A C 1
ATOM 3024 O O . GLY A 1 405 ? 1.487 -3.791 25.153 1.00 93.06 405 GLY A O 1
ATOM 3025 N N . SER A 1 406 ? 2.388 -5.340 26.503 1.00 93.31 406 SER A N 1
ATOM 3026 C CA . SER A 1 406 ? 2.524 -4.468 27.676 1.00 93.31 406 SER A CA 1
ATOM 3027 C C . SER A 1 406 ? 3.529 -3.326 27.504 1.00 93.31 406 SER A C 1
ATOM 3029 O O . SER A 1 406 ? 3.570 -2.423 28.333 1.00 93.31 406 SER A O 1
ATOM 3031 N N . ASP A 1 407 ? 4.383 -3.382 26.481 1.00 91.94 407 ASP A N 1
ATOM 3032 C CA . ASP A 1 407 ? 5.258 -2.272 26.102 1.00 91.94 407 ASP A CA 1
ATOM 3033 C C . ASP A 1 407 ? 4.491 -1.143 25.394 1.00 91.94 407 ASP A C 1
ATOM 3035 O O . ASP A 1 407 ? 4.916 0.009 25.457 1.00 91.94 407 ASP A O 1
ATOM 3039 N N . ILE A 1 408 ? 3.348 -1.469 24.780 1.00 91.88 408 ILE A N 1
ATOM 3040 C CA . ILE A 1 408 ? 2.457 -0.536 24.086 1.00 91.88 408 ILE A CA 1
ATOM 3041 C C . ILE A 1 408 ? 1.288 -0.139 24.996 1.00 91.88 408 ILE A C 1
ATOM 3043 O O . ILE A 1 408 ? 1.150 1.019 25.403 1.00 91.88 408 ILE A O 1
ATOM 3047 N N . PHE A 1 409 ? 0.461 -1.117 25.368 1.00 92.25 409 PHE A N 1
ATOM 3048 C CA . PHE A 1 409 ? -0.745 -0.927 26.172 1.00 92.25 409 PHE A CA 1
ATOM 3049 C C . PHE A 1 409 ? -0.386 -0.882 27.656 1.00 92.25 409 PHE A C 1
ATOM 3051 O O . PHE A 1 409 ? -0.290 -1.897 28.345 1.00 92.25 409 PHE A O 1
ATOM 3058 N N . THR A 1 410 ? -0.133 0.331 28.131 1.00 89.94 410 THR A N 1
ATOM 3059 C CA . THR A 1 410 ? 0.456 0.618 29.445 1.00 89.94 410 THR A CA 1
ATOM 3060 C C . THR A 1 410 ? -0.558 1.129 30.474 1.00 89.94 410 THR A C 1
ATOM 3062 O O . THR A 1 410 ? -0.148 1.585 31.548 1.00 89.94 410 THR A O 1
ATOM 3065 N N . GLN A 1 411 ? -1.861 1.076 30.165 1.00 84.00 411 GLN A N 1
ATOM 3066 C CA . GLN A 1 411 ? -2.957 1.485 31.053 1.00 84.00 411 GLN A CA 1
ATOM 3067 C C . GLN A 1 411 ? -4.051 0.432 31.193 1.00 84.00 411 GLN A C 1
ATOM 3069 O O . GLN A 1 411 ? -4.342 -0.264 30.195 1.00 84.00 411 GLN A O 1
#

Secondary structure (DSSP, 8-state):
---TTTTHHHHTT----EEEEEE-SSSSHHHHHHHHHH-PPPPTTGGGTT-SB--BPPEEEE-SS-TTSEEE-B-TTS-BT--SBBPTTS--HHHHHHHTT--EEEEETTTTSSHHHHS-SBS--HHHHHHHHTS-GGG-B-TTSSPBPPPTTSSSPPB---GGG-GGGGBHHHHTSHHHHHHHEEEHHHHHHHHTTSTTTS-SEEEEE--TTTSS-SS-SS--TTTS-TTS---HHHHHHHHHHHHHHHHHHSHHHHHH--EEE--S---GGGS-EEEEE-TTSSEEEEEEEE-----TT----SS--SSEEEEEEEEEGGGGGGGT--GGGS-TT--EEEEEEEE-SSS--EE--EEE-TTS-TT-EEEEEEEHHHHHHHHHHHTT-SS--GGGG-TTPPPS-TTT---